Protein AF-A0A4R3K900-F1 (afdb_monomer)

Secondary structure (DSSP, 8-state):
----------STTSPPS----EEE---HHHHHHHHHTT--HHHHHHHHTTHHHHHHHHHHHHHHHHHHHHTSHHHHHHHHHH--HHHHHHHHHHHHHHTTSSEEEHHHHHHHHHHHHHHHHTT--HHHHHHHHHHHHHHHHHHHHHH--SHHHHHHHHHHHHHHHHHHHHHHHHHHHHHHHHHHHHHHHHHHHHHHHHHHHHHHHHHHHHHHHHHHHHHHHHHHHHHHHHHHHHHHHHHHHHHHHHHHHHHHHHHHHHHHHHHHHHHHHHHHHHHHHHHHHHHHHHHHHHHHHHHHHHHHHHHHHHHHTGGGGHHHHHHHHHHHHHHHHHHHHHHHHHHHHHHHHHHHHHHHHHHHHHHHHHHHHHHHHHHHHHHHHHHHHHHHHHHHHHHHHHHHHHHHHHHHHHHHHHHHHHHHHHHHHHHHHHHHHHHHHHHHTTPPPPPPP-GGG--S-HHHHHHHHHHHHHHHHHHHHHHTT-HHHHHHHHHHHHHHHHHHHHHHHHHHHHHHT-TTHHHHHHHHHHHHHHHHHHHHHHHHH---HHHHHHHHHHHHHHHHHIIIIIIHHHHHHHHHHH--

Sequence (576 aa):
MFGRSVKNTTISDRPWKNNSVRLDCKEESVVRKLQLLNISEETLKIMREQKQLFEENVDRIVKSFYDKIYAIQHLKNIIDKHSTIERLMLTQKRYLLSLTDGVIDQNYVENRRIIGKVHDRIRLQPEWFFGAYQVMYRSIFPLLVKKYENYPDLAEVLLAFTNLTTFDIQLVEETYIESYTSKMLQMDEIHKIEQELTATGHTMVANAEETSSSVQEMANVSIGIAEASSLATDHAKKVQEVAQQGAETVYLTQEKMNDIVNKMTELQNKAQEIHAGSEKIGEIISLIHGIAKQTNILALNASIESARAGEHGRGFAVVANEVKNLAGRTQKALEDITNLILLSQQSVQAMLEVVASTNETVLLGNQQMQKLQEELKEMVTGIDSNLQQISTINQQVEQFTAMSEELASASQEVAELAGNLNDLSESLAKKIQDTEHNRVEPIQWTANLEVGVPEIDRQHKELVDRLNRFIIAFNNGEEKEEVGNLLKFLENYIIEHFQDEEALQRKYNYPDYDQHKKIHDQFIKTVQNYREQFDKEGVNTGFVIKMQKTLMDWLLNHISKVDSLVGHYIRDVRGK

Mean predicted aligned error: 16.49 Å

Nearest PDB structures (foldseek):
  1or6-assembly1_B  TM=9.788E-01  e=1.400E-06  Bacillus subtilis
  1or6-assembly1_A  TM=9.243E-01  e=1.341E-06  Bacillus subtilis
  2w31-assembly1_B  TM=9.493E-01  e=5.463E-04  Geobacter sulfurreducens
  8c5v-assembly1_I  TM=4.964E-01  e=1.179E-05  Escherichia coli
  5xg2-assembly1_A  TM=5.293E-01  e=5.683E-01  Pyrococcus yayanosii CH1

pLDDT: mean 87.95, std 9.7, range [39.62, 96.88]

Structure (mmCIF, N/CA/C/O backbone):
data_AF-A0A4R3K900-F1
#
_entry.id   AF-A0A4R3K900-F1
#
loop_
_atom_site.group_PDB
_atom_site.id
_atom_site.type_symbol
_atom_site.label_atom_id
_atom_site.label_alt_id
_atom_site.label_comp_id
_atom_site.label_asym_id
_atom_site.label_entity_id
_atom_site.label_seq_id
_atom_site.pdbx_PDB_ins_code
_atom_site.Cartn_x
_atom_site.Cartn_y
_atom_site.Cartn_z
_atom_site.occupancy
_atom_site.B_iso_or_equiv
_atom_site.auth_seq_id
_atom_site.auth_comp_id
_atom_site.auth_asym_id
_atom_site.auth_atom_id
_atom_site.pdbx_PDB_model_num
ATOM 1 N N . MET A 1 1 ? 60.284 -1.957 -80.058 1.00 42.12 1 MET A N 1
ATOM 2 C CA . MET A 1 1 ? 60.250 -0.540 -79.622 1.00 42.12 1 MET A CA 1
ATOM 3 C C . MET A 1 1 ? 59.285 -0.484 -78.443 1.00 42.12 1 MET A C 1
ATOM 5 O O . MET A 1 1 ? 58.177 -0.946 -78.626 1.00 42.12 1 MET A O 1
ATOM 9 N N . PHE A 1 2 ? 59.606 -0.089 -77.215 1.00 39.62 2 PHE A N 1
ATOM 10 C CA . PHE A 1 2 ? 60.587 0.874 -76.731 1.00 39.62 2 PHE A CA 1
ATOM 11 C C . PHE A 1 2 ? 61.245 0.366 -75.443 1.00 39.62 2 PHE A C 1
ATOM 13 O O . PHE A 1 2 ? 60.571 0.146 -74.443 1.00 39.62 2 PHE A O 1
ATOM 20 N N . GLY A 1 3 ? 62.574 0.267 -75.453 1.00 45.31 3 GLY A N 1
ATOM 21 C CA . GLY A 1 3 ? 63.346 0.466 -74.237 1.00 45.31 3 GLY A CA 1
ATOM 22 C C . GLY A 1 3 ? 63.342 1.961 -73.921 1.00 45.31 3 GLY A C 1
ATOM 23 O O . GLY A 1 3 ? 63.902 2.756 -74.673 1.00 45.31 3 GLY A O 1
ATOM 24 N N . ARG A 1 4 ? 62.694 2.349 -72.826 1.00 45.69 4 ARG A N 1
ATOM 25 C CA . ARG A 1 4 ? 63.032 3.566 -72.087 1.00 45.69 4 ARG A CA 1
ATOM 26 C C . ARG A 1 4 ? 63.454 3.105 -70.701 1.00 45.69 4 ARG A C 1
ATOM 28 O O . ARG A 1 4 ? 62.686 2.444 -70.016 1.00 45.69 4 ARG A O 1
ATOM 35 N N . SER A 1 5 ? 64.682 3.440 -70.320 1.00 45.59 5 SER A N 1
ATOM 36 C CA . SER A 1 5 ? 65.130 3.411 -68.930 1.00 45.59 5 SER A CA 1
ATOM 37 C C . SER A 1 5 ? 64.150 4.253 -68.111 1.00 45.59 5 SER A C 1
ATOM 39 O O . SER A 1 5 ? 64.213 5.482 -68.164 1.00 45.59 5 SER A O 1
ATOM 41 N N . VAL A 1 6 ? 63.218 3.614 -67.404 1.00 48.00 6 VAL A N 1
ATOM 42 C CA . VAL A 1 6 ? 62.367 4.293 -66.425 1.00 48.00 6 VAL A CA 1
ATOM 43 C C . VAL A 1 6 ? 63.307 4.735 -65.311 1.00 48.00 6 VAL A C 1
ATOM 45 O O . VAL A 1 6 ? 63.904 3.908 -64.627 1.00 48.00 6 VAL A O 1
ATOM 48 N N . LYS A 1 7 ? 63.529 6.044 -65.176 1.00 50.19 7 LYS A N 1
ATOM 49 C CA . LYS A 1 7 ? 64.151 6.568 -63.962 1.00 50.19 7 LYS A CA 1
ATOM 50 C C . LYS A 1 7 ? 63.201 6.229 -62.813 1.00 50.19 7 LYS A C 1
ATOM 52 O O . LYS A 1 7 ? 62.048 6.644 -62.852 1.00 50.19 7 LYS A O 1
ATOM 57 N N . ASN A 1 8 ? 63.694 5.494 -61.819 1.00 54.22 8 ASN A N 1
ATOM 58 C CA . ASN A 1 8 ? 62.987 5.097 -60.592 1.00 54.22 8 ASN A CA 1
ATOM 59 C C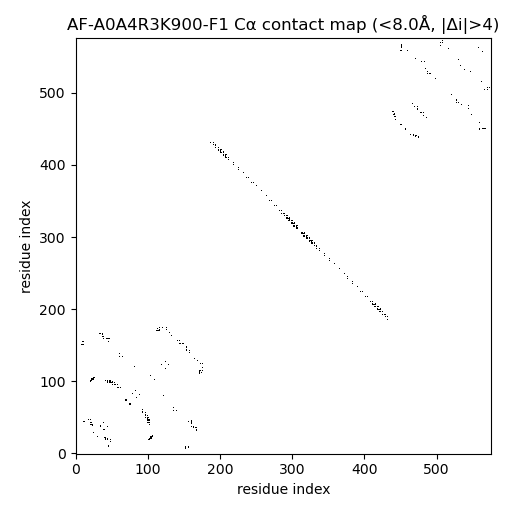 . ASN A 1 8 ? 62.680 6.282 -59.650 1.00 54.22 8 ASN A C 1
ATOM 61 O O . ASN A 1 8 ? 62.636 6.107 -58.445 1.00 54.22 8 ASN A O 1
ATOM 65 N N . THR A 1 9 ? 62.524 7.494 -60.182 1.00 60.56 9 THR A N 1
ATOM 66 C CA . THR A 1 9 ? 62.238 8.695 -59.394 1.00 60.56 9 THR A CA 1
ATOM 67 C C . THR A 1 9 ? 60.736 8.920 -59.335 1.00 60.56 9 THR A C 1
ATOM 69 O O . THR A 1 9 ? 60.115 9.161 -60.380 1.00 60.56 9 THR A O 1
ATOM 72 N N . THR A 1 10 ? 60.177 8.856 -58.135 1.00 69.00 10 THR A N 1
ATOM 73 C CA . THR A 1 10 ? 58.757 9.083 -57.829 1.00 69.00 10 THR A CA 1
ATOM 74 C C . THR A 1 10 ? 58.433 10.582 -57.704 1.00 69.00 10 THR A C 1
ATOM 76 O O . THR A 1 10 ? 59.287 11.429 -57.995 1.00 69.00 10 THR A O 1
ATOM 79 N N . ILE A 1 11 ? 57.193 10.956 -57.348 1.00 74.62 11 ILE A N 1
ATOM 80 C CA . ILE A 1 11 ? 56.848 12.365 -57.068 1.00 74.62 11 ILE A CA 1
ATOM 81 C C . ILE A 1 11 ? 57.506 12.802 -55.760 1.00 74.62 11 ILE A C 1
ATOM 83 O O . ILE A 1 11 ? 58.015 13.919 -55.694 1.00 74.62 11 ILE A O 1
ATOM 87 N N . SER A 1 12 ? 57.540 11.909 -54.771 1.00 74.88 12 SER A N 1
ATOM 88 C CA . SER A 1 12 ? 58.209 12.104 -53.479 1.00 74.88 12 SER A CA 1
ATOM 89 C C . SER A 1 12 ? 59.704 12.445 -53.603 1.00 74.88 12 SER A C 1
ATOM 91 O O . SER A 1 12 ? 60.215 13.282 -52.862 1.00 74.88 12 SER A O 1
ATOM 93 N N . ASP A 1 13 ? 60.394 11.907 -54.615 1.00 73.31 13 ASP A N 1
ATOM 94 C CA . ASP A 1 13 ? 61.817 12.184 -54.875 1.00 73.31 13 ASP A CA 1
ATOM 95 C C . ASP A 1 13 ? 62.098 13.572 -55.498 1.00 73.31 13 ASP A C 1
ATOM 97 O O . ASP A 1 13 ? 63.257 13.942 -55.724 1.00 73.31 13 ASP A O 1
ATOM 101 N N . ARG A 1 14 ? 61.060 14.347 -55.851 1.00 76.12 14 ARG A N 1
ATOM 102 C CA . ARG A 1 14 ? 61.194 15.639 -56.551 1.00 76.12 14 ARG A CA 1
ATOM 103 C C . ARG A 1 14 ? 61.111 16.815 -55.577 1.00 76.12 14 ARG A C 1
ATOM 105 O O . ARG A 1 14 ? 60.406 16.750 -54.576 1.00 76.12 14 ARG A O 1
ATOM 112 N N . PRO A 1 15 ? 61.770 17.952 -55.877 1.00 72.69 15 PRO A N 1
ATOM 113 C CA . PRO A 1 15 ? 61.583 19.163 -55.090 1.00 72.69 15 PRO A CA 1
ATOM 114 C C . PRO A 1 15 ? 60.128 19.642 -55.189 1.00 72.69 15 PRO A C 1
ATOM 116 O O . PRO A 1 15 ? 59.648 19.992 -56.271 1.00 72.69 15 PRO A O 1
ATOM 119 N N . TRP A 1 16 ? 59.448 19.666 -54.044 1.00 76.06 16 TRP A N 1
ATOM 120 C CA . TRP A 1 16 ? 58.054 20.081 -53.917 1.00 76.06 16 TRP A CA 1
ATOM 121 C C . TRP A 1 16 ? 57.838 21.513 -54.400 1.00 76.06 16 TRP A C 1
ATOM 123 O O . TRP A 1 16 ? 58.536 22.442 -53.984 1.00 76.06 16 TRP A O 1
ATOM 133 N N . LYS A 1 17 ? 56.810 21.715 -55.230 1.00 67.44 17 LYS A N 1
ATOM 134 C CA . LYS A 1 17 ? 56.416 23.065 -55.672 1.00 67.44 17 LYS A CA 1
ATOM 135 C C . LYS A 1 17 ? 55.680 23.847 -54.582 1.00 67.44 17 LYS A C 1
ATOM 137 O O . LYS A 1 17 ? 55.640 25.074 -54.636 1.00 67.44 17 LYS A O 1
ATOM 142 N N . ASN A 1 18 ? 55.087 23.153 -53.609 1.00 62.72 18 ASN A N 1
ATOM 143 C CA . ASN A 1 18 ? 54.347 23.747 -52.501 1.00 62.72 18 ASN A CA 1
ATOM 144 C C . ASN A 1 18 ? 54.634 22.993 -51.194 1.00 62.72 18 ASN A C 1
ATOM 146 O O . ASN A 1 18 ? 54.277 21.828 -51.064 1.00 62.72 18 ASN A O 1
ATOM 150 N N . ASN A 1 19 ? 55.246 23.676 -50.223 1.00 71.75 19 ASN A N 1
ATOM 151 C CA . ASN A 1 19 ? 55.586 23.108 -48.912 1.00 71.75 19 ASN A CA 1
ATOM 152 C C . ASN A 1 19 ? 54.562 23.430 -47.812 1.00 71.75 19 ASN A C 1
ATOM 154 O O . ASN A 1 19 ? 54.760 23.039 -46.666 1.00 71.75 19 ASN A O 1
ATOM 158 N N . SER A 1 20 ? 53.487 24.158 -48.126 1.00 78.81 20 SER A N 1
ATOM 159 C CA . SER A 1 20 ? 52.477 24.542 -47.138 1.00 78.81 20 SER A CA 1
ATOM 160 C C . SER A 1 20 ? 51.481 23.401 -46.919 1.00 78.81 20 SER A C 1
ATOM 162 O O . SER A 1 20 ? 50.445 23.333 -47.581 1.00 78.81 20 SER A O 1
ATOM 164 N N . VAL A 1 21 ? 51.822 22.502 -45.993 1.00 89.38 21 VAL A N 1
ATOM 165 C CA . VAL A 1 21 ? 50.944 21.451 -45.459 1.00 89.38 21 VAL A CA 1
ATOM 166 C C . VAL A 1 21 ? 50.980 21.458 -43.931 1.00 89.38 21 VAL A C 1
ATOM 168 O O . VAL A 1 21 ? 51.931 21.970 -43.341 1.00 89.38 21 VAL A O 1
ATOM 171 N N . ARG A 1 22 ? 49.946 20.916 -43.286 1.00 91.31 22 ARG A N 1
ATOM 172 C CA . ARG A 1 22 ? 49.867 20.799 -41.824 1.00 91.31 22 ARG A CA 1
ATOM 173 C C . ARG A 1 22 ? 49.137 19.523 -41.418 1.00 91.31 22 ARG A C 1
ATOM 175 O O . ARG A 1 22 ? 47.982 19.336 -41.791 1.00 91.31 22 ARG A O 1
ATOM 182 N N . LEU A 1 23 ? 49.787 18.699 -40.603 1.00 92.00 23 LEU A N 1
ATOM 183 C CA . LEU A 1 23 ? 49.188 17.537 -39.950 1.00 92.00 23 LEU A CA 1
ATOM 184 C C . LEU A 1 23 ? 49.214 17.766 -38.430 1.00 92.00 23 LEU A C 1
ATOM 186 O O . LEU A 1 23 ? 50.266 17.649 -37.811 1.00 92.00 23 LEU A O 1
ATOM 190 N N . ASP A 1 24 ? 48.080 18.152 -37.843 1.00 91.31 24 ASP A N 1
ATOM 191 C CA . ASP A 1 24 ? 47.967 18.552 -36.429 1.00 91.31 24 ASP A CA 1
ATOM 192 C C . ASP A 1 24 ? 46.706 17.960 -35.774 1.00 91.31 24 ASP A C 1
ATOM 194 O O . ASP A 1 24 ? 45.688 18.629 -35.581 1.00 91.31 24 ASP A O 1
ATOM 198 N N . CYS A 1 25 ? 46.774 16.669 -35.444 1.00 89.12 25 CYS A N 1
ATOM 199 C CA . CYS A 1 25 ? 45.741 15.951 -34.699 1.00 89.12 25 CYS A CA 1
ATOM 200 C C . CYS A 1 25 ? 46.348 15.328 -33.440 1.00 89.12 25 CYS A C 1
ATOM 202 O O . CYS A 1 25 ? 47.352 14.624 -33.517 1.00 89.12 25 CYS A O 1
ATOM 204 N N . LYS A 1 26 ? 45.720 15.570 -32.283 1.00 88.44 26 LYS A N 1
ATOM 205 C CA . LYS A 1 26 ? 46.194 15.080 -30.973 1.00 88.44 26 LYS A CA 1
ATOM 206 C C . LYS A 1 26 ? 45.369 13.926 -30.410 1.00 88.44 26 LYS A C 1
ATOM 208 O O . LYS A 1 26 ? 45.800 13.282 -29.460 1.00 88.44 26 LYS A O 1
ATOM 213 N N . GLU A 1 27 ? 44.187 13.682 -30.967 1.00 92.00 27 GLU A N 1
ATOM 214 C CA . GLU A 1 27 ? 43.313 12.601 -30.526 1.00 92.00 27 GLU A CA 1
ATOM 215 C C . GLU A 1 27 ? 43.929 11.238 -30.869 1.00 92.00 27 GLU A C 1
ATOM 217 O O . GLU A 1 27 ? 44.225 10.949 -32.028 1.00 92.00 27 GLU A O 1
ATOM 222 N N . GLU A 1 28 ? 44.120 10.389 -29.860 1.00 92.19 28 GLU A N 1
ATOM 223 C CA . GLU A 1 28 ? 44.877 9.142 -29.997 1.00 92.19 28 GLU A CA 1
ATOM 224 C C . GLU A 1 28 ? 44.253 8.169 -31.013 1.00 92.19 28 GLU A C 1
ATOM 226 O O . GLU A 1 28 ? 44.964 7.566 -31.817 1.00 92.19 28 GLU A O 1
ATOM 231 N N . SER A 1 29 ? 42.922 8.052 -31.023 1.00 90.12 29 SER A N 1
ATOM 232 C CA . SER A 1 29 ? 42.171 7.228 -31.982 1.00 90.12 29 SER A CA 1
ATOM 233 C C . SER A 1 29 ? 42.439 7.669 -33.429 1.00 90.12 29 SER A C 1
ATOM 235 O O . SER A 1 29 ? 42.675 6.841 -34.310 1.00 90.12 29 SER A O 1
ATOM 237 N N . VAL A 1 30 ? 42.473 8.983 -33.663 1.00 93.38 30 VAL A N 1
ATOM 238 C CA . VAL A 1 30 ? 42.726 9.608 -34.961 1.00 93.38 30 VAL A CA 1
ATOM 239 C C . VAL A 1 30 ? 44.177 9.398 -35.379 1.00 93.38 30 VAL A C 1
ATOM 241 O O . VAL A 1 30 ? 44.433 9.009 -36.517 1.00 93.38 30 VAL A O 1
ATOM 244 N N . VAL A 1 31 ? 45.127 9.582 -34.457 1.00 93.38 31 VAL A N 1
ATOM 245 C CA . VAL A 1 31 ? 46.556 9.341 -34.708 1.00 93.38 31 VAL A CA 1
ATOM 246 C C . VAL A 1 31 ? 46.799 7.890 -35.130 1.00 93.38 31 VAL A C 1
ATOM 248 O O . VAL A 1 31 ? 47.502 7.655 -36.113 1.00 93.38 31 VAL A O 1
ATOM 251 N N . ARG A 1 32 ? 46.167 6.912 -34.466 1.00 93.44 32 ARG A N 1
ATOM 252 C CA . ARG A 1 32 ? 46.270 5.493 -34.852 1.00 93.44 32 ARG A CA 1
ATOM 253 C C . ARG A 1 32 ? 45.709 5.224 -36.254 1.00 93.44 32 ARG A C 1
ATOM 255 O O . ARG A 1 32 ? 46.318 4.470 -37.010 1.00 93.44 32 ARG A O 1
ATOM 262 N N . LYS A 1 33 ? 44.589 5.855 -36.634 1.00 93.44 33 LYS A N 1
ATOM 263 C CA . LYS A 1 33 ? 44.017 5.754 -37.994 1.00 93.44 33 LYS A CA 1
ATOM 264 C C . LYS A 1 33 ? 44.965 6.332 -39.053 1.00 93.44 33 LYS A C 1
ATOM 266 O O . LYS A 1 33 ? 45.198 5.695 -40.078 1.00 93.44 33 LYS A O 1
ATOM 271 N N . LEU A 1 34 ? 45.556 7.502 -38.788 1.00 94.81 34 LEU A N 1
ATOM 272 C CA . LEU A 1 34 ? 46.540 8.137 -39.674 1.00 94.81 34 LEU A CA 1
ATOM 273 C C . LEU A 1 34 ? 47.786 7.257 -39.863 1.00 94.81 34 LEU A C 1
ATOM 275 O O . LEU A 1 34 ? 48.247 7.088 -40.991 1.00 94.81 34 LEU A O 1
ATOM 279 N N . GLN A 1 35 ? 48.287 6.650 -38.782 1.00 93.38 35 GLN A N 1
ATOM 280 C CA . GLN A 1 35 ? 49.408 5.703 -38.822 1.00 93.38 35 GLN A CA 1
ATOM 281 C C . GLN A 1 35 ? 49.072 4.450 -39.639 1.00 93.38 35 GLN A C 1
ATOM 283 O O . GLN A 1 35 ? 49.857 4.060 -40.501 1.00 93.38 35 GLN A O 1
ATOM 288 N N . LEU A 1 36 ? 47.898 3.847 -39.412 1.00 92.44 36 LEU A N 1
ATOM 289 C CA . LEU A 1 36 ? 47.446 2.655 -40.138 1.00 92.44 36 LEU A CA 1
ATOM 290 C C . LEU A 1 36 ? 47.359 2.900 -41.650 1.00 92.44 36 LEU A C 1
ATOM 292 O O . LEU A 1 36 ? 47.751 2.047 -42.442 1.00 92.44 36 LEU A O 1
ATOM 296 N N . LEU A 1 37 ? 46.852 4.067 -42.048 1.00 94.19 37 LEU A N 1
ATOM 297 C CA . LEU A 1 37 ? 46.675 4.449 -43.450 1.00 94.19 37 LEU A CA 1
ATOM 298 C C . LEU A 1 37 ? 47.927 5.091 -44.064 1.00 94.19 37 LEU A C 1
ATOM 300 O O . LEU A 1 37 ? 47.879 5.549 -45.204 1.00 94.19 37 LEU A O 1
ATOM 304 N N . ASN A 1 38 ? 49.040 5.142 -43.325 1.00 93.75 38 ASN A N 1
ATOM 305 C CA . ASN A 1 38 ? 50.286 5.784 -43.737 1.00 93.75 38 ASN A CA 1
ATOM 306 C C . ASN A 1 38 ? 50.072 7.215 -44.278 1.00 93.75 38 ASN A C 1
ATOM 308 O O . ASN A 1 38 ? 50.615 7.593 -45.319 1.00 93.75 38 ASN A O 1
ATOM 312 N N . ILE A 1 39 ? 49.222 7.992 -43.599 1.00 95.44 39 ILE A N 1
ATOM 313 C CA . ILE A 1 39 ? 48.960 9.395 -43.927 1.00 95.44 39 ILE A CA 1
ATOM 314 C C . ILE A 1 39 ? 49.964 10.253 -43.165 1.00 95.44 39 ILE A C 1
ATOM 316 O O . ILE A 1 39 ? 49.913 10.359 -41.940 1.00 95.44 39 ILE A O 1
ATOM 320 N N . SER A 1 40 ? 50.867 10.885 -43.904 1.00 93.69 40 SER A N 1
ATOM 321 C CA . SER A 1 40 ? 51.902 11.774 -43.378 1.00 93.69 40 SER A CA 1
ATOM 322 C C . SER A 1 40 ? 51.837 13.148 -44.051 1.00 93.69 40 SER A C 1
ATOM 324 O O . SER A 1 40 ? 51.043 13.376 -44.967 1.00 93.69 40 SER A O 1
ATOM 326 N N . GLU A 1 41 ? 52.698 14.084 -43.638 1.00 91.81 41 GLU A N 1
ATOM 327 C CA . GLU A 1 41 ? 52.852 15.361 -44.352 1.00 91.81 41 GLU A CA 1
ATOM 328 C C . GLU A 1 41 ? 53.190 15.165 -45.837 1.00 91.81 41 GLU A C 1
ATOM 330 O O . GLU A 1 41 ? 52.807 15.982 -46.671 1.00 91.81 41 GLU A O 1
ATOM 335 N N . GLU A 1 42 ? 53.871 14.074 -46.187 1.00 90.69 42 GLU A N 1
ATOM 336 C CA . GLU A 1 42 ? 54.182 13.722 -47.570 1.00 90.69 42 GLU A CA 1
ATOM 337 C C . GLU A 1 42 ? 52.918 13.386 -48.365 1.00 90.69 42 GLU A C 1
ATOM 339 O O . GLU A 1 42 ? 52.705 13.929 -49.448 1.00 90.69 42 GLU A O 1
ATOM 344 N N . THR A 1 43 ? 52.005 12.603 -47.782 1.00 92.88 43 THR A N 1
ATOM 345 C CA . THR A 1 43 ? 50.674 12.345 -48.352 1.00 92.88 43 THR A CA 1
ATOM 346 C C . THR A 1 43 ? 49.922 13.652 -48.611 1.00 92.88 43 THR A C 1
ATOM 348 O O . THR A 1 43 ? 49.323 13.832 -49.674 1.00 92.88 43 THR A O 1
ATOM 351 N N . LEU A 1 44 ? 49.987 14.600 -47.668 1.00 94.25 44 LEU A N 1
ATOM 352 C CA . LEU A 1 44 ? 49.343 15.908 -47.810 1.00 94.25 44 LEU A CA 1
ATOM 353 C C . LEU A 1 44 ? 49.972 16.747 -48.924 1.00 94.25 44 LEU A C 1
ATOM 355 O O . LEU A 1 44 ? 49.240 17.427 -49.643 1.00 94.25 44 LEU A O 1
ATOM 359 N N . LYS A 1 45 ? 51.297 16.683 -49.108 1.00 93.06 45 LYS A N 1
ATOM 360 C CA . LYS A 1 45 ? 51.995 17.375 -50.205 1.00 93.06 45 LYS A CA 1
ATOM 361 C C . LYS A 1 45 ? 51.576 16.808 -51.558 1.00 93.06 45 LYS A C 1
ATOM 363 O O . LYS A 1 45 ? 51.184 17.579 -52.434 1.00 93.06 45 LYS A O 1
ATOM 368 N N . ILE A 1 46 ? 51.543 15.478 -51.692 1.00 92.38 46 ILE A N 1
ATOM 369 C CA . ILE A 1 46 ? 51.075 14.782 -52.903 1.00 92.38 46 ILE A CA 1
ATOM 370 C C . ILE A 1 46 ? 49.657 15.236 -53.270 1.00 92.38 46 ILE A C 1
ATOM 372 O O . ILE A 1 46 ? 49.396 15.595 -54.423 1.00 92.38 46 ILE A O 1
ATOM 376 N N . MET A 1 47 ? 48.750 15.276 -52.289 1.00 94.12 47 MET A N 1
ATOM 377 C CA . MET A 1 47 ? 47.369 15.718 -52.501 1.00 94.12 47 MET A CA 1
ATOM 378 C C . MET A 1 47 ? 47.261 17.216 -52.800 1.00 94.12 47 MET A C 1
ATOM 380 O O . MET A 1 47 ? 46.468 17.619 -53.654 1.00 94.12 47 MET A O 1
ATOM 384 N N . ARG A 1 48 ? 48.089 18.053 -52.165 1.00 93.31 48 ARG A N 1
ATOM 385 C CA . ARG A 1 48 ? 48.127 19.502 -52.400 1.00 93.31 48 ARG A CA 1
ATOM 386 C C . ARG A 1 48 ? 48.547 19.849 -53.827 1.00 93.31 48 ARG A C 1
ATOM 388 O O . ARG A 1 48 ? 47.986 20.776 -54.411 1.00 93.31 48 ARG A O 1
ATOM 395 N N . GLU A 1 49 ? 49.459 19.089 -54.432 1.00 91.88 49 GLU A N 1
ATOM 396 C CA . GLU A 1 49 ? 49.833 19.254 -55.848 1.00 91.88 49 GLU A CA 1
ATOM 397 C C . GLU A 1 49 ? 48.695 18.918 -56.834 1.00 91.88 49 GLU A C 1
ATOM 399 O O . GLU A 1 49 ? 48.756 19.276 -58.018 1.00 91.88 49 GLU A O 1
ATOM 404 N N . GLN A 1 50 ? 47.625 18.267 -56.362 1.00 93.00 50 GLN A N 1
ATOM 405 C CA . GLN A 1 50 ? 46.429 17.989 -57.162 1.00 93.00 50 GLN A CA 1
ATOM 406 C C . GLN A 1 50 ? 45.372 19.089 -57.072 1.00 93.00 50 GLN A C 1
ATOM 408 O O . GLN A 1 50 ? 44.400 19.037 -57.824 1.00 93.00 50 GLN A O 1
ATOM 413 N N . LYS A 1 51 ? 45.561 20.102 -56.218 1.00 93.25 51 LYS A N 1
ATOM 414 C CA . LYS A 1 51 ? 44.549 21.131 -55.952 1.00 93.25 51 LYS A CA 1
ATOM 415 C C . LYS A 1 51 ? 44.035 21.817 -57.217 1.00 93.25 51 LYS A C 1
ATOM 417 O O . LYS A 1 51 ? 42.831 21.833 -57.438 1.00 93.25 51 LYS A O 1
ATOM 422 N N . GLN A 1 52 ? 44.931 22.280 -58.091 1.00 94.00 52 GLN A N 1
ATOM 423 C CA . GLN A 1 52 ? 44.535 22.927 -59.347 1.00 94.00 52 GLN A CA 1
ATOM 424 C C . GLN A 1 52 ? 43.706 21.989 -60.245 1.00 94.00 52 GLN A C 1
ATOM 426 O O . GLN A 1 52 ? 42.683 22.395 -60.787 1.00 94.00 52 GLN A O 1
ATOM 431 N N . LEU A 1 53 ? 44.103 20.714 -60.360 1.00 94.75 53 LEU A N 1
ATOM 432 C CA . LEU A 1 53 ? 43.357 19.723 -61.146 1.00 94.75 53 LEU A CA 1
ATOM 433 C C . LEU A 1 53 ? 41.939 19.535 -60.588 1.00 94.75 53 LEU A C 1
ATOM 435 O O . LEU A 1 53 ? 40.984 19.413 -61.357 1.00 94.75 53 LEU A O 1
ATOM 439 N N . PHE A 1 54 ? 41.807 19.500 -59.260 1.00 95.38 54 PHE A N 1
ATOM 440 C CA . PHE A 1 54 ? 40.520 19.380 -58.585 1.00 95.38 54 PHE A CA 1
ATOM 441 C C . PHE A 1 54 ? 39.677 20.643 -58.783 1.00 95.38 54 PHE A C 1
ATOM 443 O O . PHE A 1 54 ? 38.526 20.512 -59.180 1.00 95.38 54 PHE A O 1
ATOM 450 N N . GLU A 1 55 ? 40.232 21.843 -58.603 1.00 95.75 55 GLU A N 1
ATOM 451 C CA . GLU A 1 55 ? 39.537 23.124 -58.816 1.00 95.75 55 GLU A CA 1
ATOM 452 C C . GLU A 1 55 ? 39.000 23.265 -60.248 1.00 95.75 55 GLU A C 1
ATOM 454 O O . GLU A 1 55 ? 37.835 23.612 -60.433 1.00 95.75 55 GLU A O 1
ATOM 459 N N . GLU A 1 56 ? 39.795 22.899 -61.258 1.00 96.38 56 GLU A N 1
ATOM 460 C CA . GLU A 1 56 ? 39.390 22.943 -62.671 1.00 96.38 56 GLU A CA 1
ATOM 461 C C . GLU A 1 56 ? 38.275 21.936 -63.017 1.00 96.38 56 GLU A C 1
ATOM 463 O O . GLU A 1 56 ? 37.558 22.111 -64.003 1.00 96.38 56 GLU A O 1
ATOM 468 N N . ASN A 1 57 ? 38.113 20.865 -62.228 1.00 96.81 57 ASN A N 1
ATOM 469 C CA . ASN A 1 57 ? 37.196 19.761 -62.534 1.00 96.81 57 ASN A CA 1
ATOM 470 C C . ASN A 1 57 ? 36.064 19.561 -61.513 1.00 96.81 57 ASN A C 1
ATOM 472 O O . ASN A 1 57 ? 35.173 18.744 -61.770 1.00 96.81 57 ASN A O 1
ATOM 476 N N . VAL A 1 58 ? 36.062 20.282 -60.385 1.00 96.06 58 VAL A N 1
ATOM 477 C CA . VAL A 1 58 ? 35.161 20.060 -59.237 1.00 96.06 58 VAL A CA 1
ATOM 478 C C . VAL A 1 58 ? 33.689 20.121 -59.648 1.00 96.06 58 VAL A C 1
ATOM 480 O O . VAL A 1 58 ? 32.900 19.264 -59.253 1.00 96.06 58 VAL A O 1
ATOM 483 N N . ASP A 1 59 ? 33.323 21.063 -60.518 1.00 95.69 59 ASP A N 1
ATOM 484 C CA . ASP A 1 59 ? 31.949 21.243 -60.990 1.00 95.69 59 ASP A CA 1
ATOM 485 C C . ASP A 1 59 ? 31.448 20.029 -61.772 1.00 95.69 59 ASP A C 1
ATOM 487 O O . ASP A 1 59 ? 30.331 19.554 -61.553 1.00 95.69 59 ASP A O 1
ATOM 491 N N . ARG A 1 60 ? 32.301 19.481 -62.643 1.00 94.88 60 ARG A N 1
ATOM 492 C CA . ARG A 1 60 ? 31.987 18.293 -63.439 1.00 94.88 60 ARG A CA 1
ATOM 493 C C . ARG A 1 60 ? 31.925 17.038 -62.571 1.00 94.88 60 ARG A C 1
ATOM 495 O O . ARG A 1 60 ? 31.027 16.221 -62.763 1.00 94.88 60 ARG A O 1
ATOM 502 N N . ILE A 1 61 ? 32.857 16.890 -61.627 1.00 94.69 61 ILE A N 1
ATOM 503 C CA . ILE A 1 61 ? 32.911 15.740 -60.713 1.00 94.69 61 ILE A CA 1
ATOM 504 C C . ILE A 1 61 ? 31.658 15.709 -59.837 1.00 94.69 61 ILE A C 1
ATOM 506 O O . ILE A 1 61 ? 30.981 14.686 -59.767 1.00 94.69 61 ILE A O 1
ATOM 510 N N . VAL A 1 62 ? 31.314 16.836 -59.213 1.00 96.62 62 VAL A N 1
ATOM 511 C CA . VAL A 1 62 ? 30.156 16.928 -58.318 1.00 96.62 62 VAL A CA 1
ATOM 512 C C . VAL A 1 62 ? 28.843 16.754 -59.078 1.00 96.62 62 VAL A C 1
ATOM 514 O O . VAL A 1 62 ? 27.941 16.091 -58.573 1.00 96.62 62 VAL A O 1
ATOM 517 N N . LYS A 1 63 ? 28.735 17.272 -60.308 1.00 95.12 63 LYS A N 1
ATOM 518 C CA . LYS A 1 63 ? 27.564 17.007 -61.152 1.00 95.12 63 LYS A CA 1
ATOM 519 C C . LYS A 1 63 ? 27.416 15.511 -61.451 1.00 95.12 63 LYS A C 1
ATOM 521 O O . LYS A 1 63 ? 26.367 14.949 -61.176 1.00 95.12 63 LYS A O 1
ATOM 526 N N . SER A 1 64 ? 28.482 14.854 -61.914 1.00 93.62 64 SER A N 1
ATOM 527 C CA . SER A 1 64 ? 28.497 13.402 -62.174 1.00 93.62 64 SER A CA 1
ATOM 528 C C . SER A 1 64 ? 28.132 12.579 -60.928 1.00 93.62 64 SER A C 1
ATOM 530 O O . SER A 1 64 ? 27.400 11.593 -61.018 1.00 93.62 64 SER A O 1
ATOM 532 N N . PHE A 1 65 ? 28.605 13.011 -59.756 1.00 95.31 65 PHE A N 1
ATOM 533 C CA . PHE A 1 65 ? 28.288 12.398 -58.469 1.00 95.31 65 PHE A CA 1
ATOM 534 C C . PHE A 1 65 ? 26.786 12.441 -58.167 1.00 95.31 65 PHE A C 1
ATOM 536 O O . PHE A 1 65 ? 26.178 11.392 -57.940 1.00 95.31 65 PHE A O 1
ATOM 543 N N . TYR A 1 66 ? 26.165 13.622 -58.233 1.00 96.19 66 TYR A N 1
ATOM 544 C CA . TYR A 1 66 ? 24.731 13.746 -57.971 1.00 96.19 66 TYR A CA 1
ATOM 545 C C . TYR A 1 66 ? 23.863 13.169 -59.091 1.00 96.19 66 TYR A C 1
ATOM 547 O O . TYR A 1 66 ? 22.842 12.577 -58.769 1.00 96.19 66 TYR A O 1
ATOM 555 N N . ASP A 1 67 ? 24.277 13.217 -60.361 1.00 94.50 67 ASP A N 1
ATOM 556 C CA . ASP A 1 67 ? 23.557 12.559 -61.463 1.00 94.50 67 ASP A CA 1
ATOM 557 C C . ASP A 1 67 ? 23.400 11.046 -61.196 1.00 94.50 67 ASP A C 1
ATOM 559 O O . ASP A 1 67 ? 22.357 10.456 -61.481 1.00 94.50 67 ASP A O 1
ATOM 563 N N . LYS A 1 68 ? 24.420 10.402 -60.607 1.00 93.44 68 LYS A N 1
ATOM 564 C CA . LYS A 1 68 ? 24.367 8.980 -60.228 1.00 93.44 68 LYS A CA 1
ATOM 565 C C . LYS A 1 68 ? 23.542 8.717 -58.977 1.00 93.44 68 LYS A C 1
ATOM 567 O O . LYS A 1 68 ? 22.776 7.759 -58.968 1.00 93.44 68 LYS A O 1
ATOM 572 N N . ILE A 1 69 ? 23.678 9.549 -57.949 1.00 93.75 69 ILE A N 1
ATOM 573 C CA . ILE A 1 69 ? 22.907 9.400 -56.707 1.00 93.75 69 ILE A CA 1
ATOM 574 C C . ILE A 1 69 ? 21.417 9.651 -56.960 1.00 93.75 69 ILE A C 1
ATOM 576 O O . ILE A 1 69 ? 20.576 8.888 -56.494 1.00 93.75 69 ILE A O 1
ATOM 580 N N . TYR A 1 70 ? 21.081 10.672 -57.747 1.00 93.38 70 TYR A N 1
ATOM 581 C CA . TYR A 1 70 ? 19.701 11.065 -58.035 1.00 93.38 70 TYR A CA 1
ATOM 582 C C . TYR A 1 70 ? 18.971 10.077 -58.956 1.00 93.38 70 TYR A C 1
ATOM 584 O O . TYR A 1 70 ? 17.743 10.038 -58.971 1.00 93.38 70 TYR A O 1
ATOM 592 N N . ALA A 1 71 ? 19.712 9.235 -59.685 1.00 93.81 71 ALA A N 1
ATOM 593 C CA . ALA A 1 71 ? 19.144 8.127 -60.449 1.00 93.81 71 ALA A CA 1
ATOM 594 C C . ALA A 1 71 ? 18.585 7.002 -59.555 1.00 93.81 71 ALA A C 1
ATOM 596 O O . ALA A 1 71 ? 17.802 6.178 -60.025 1.00 93.81 71 ALA A O 1
ATOM 597 N N . ILE A 1 72 ? 18.971 6.952 -58.275 1.00 91.69 72 ILE A N 1
ATOM 598 C CA . ILE A 1 72 ? 18.485 5.961 -57.314 1.00 91.69 72 ILE A CA 1
ATOM 599 C C . ILE A 1 72 ? 17.309 6.572 -56.553 1.00 91.69 72 ILE A C 1
ATOM 601 O O . ILE A 1 72 ? 17.487 7.472 -55.734 1.00 91.69 72 ILE A O 1
ATOM 605 N N . GLN A 1 73 ? 16.098 6.058 -56.798 1.00 90.81 73 GLN A N 1
ATOM 606 C CA . GLN A 1 73 ? 14.855 6.635 -56.270 1.00 90.81 73 GLN A CA 1
ATOM 607 C C . GLN A 1 73 ? 14.865 6.807 -54.742 1.00 90.81 73 GLN A C 1
ATOM 609 O O . GLN A 1 73 ? 14.410 7.828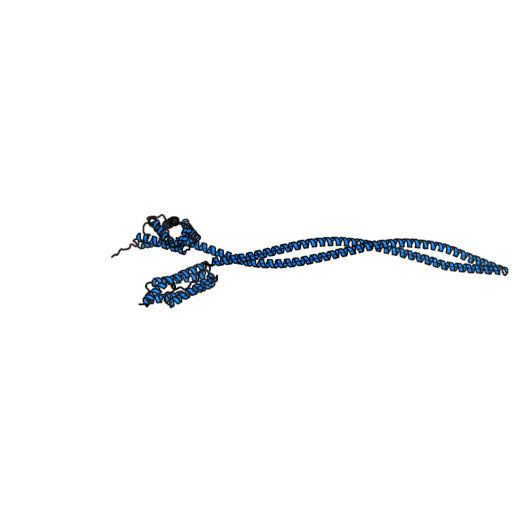 -54.231 1.00 90.81 73 GLN A O 1
ATOM 614 N N . HIS A 1 74 ? 15.414 5.831 -54.015 1.00 87.44 74 HIS A N 1
ATOM 615 C CA . HIS A 1 74 ? 15.552 5.898 -52.561 1.00 87.44 74 HIS A CA 1
ATOM 616 C C . HIS A 1 74 ? 16.393 7.110 -52.114 1.00 87.44 74 HIS A C 1
ATOM 618 O O . HIS A 1 74 ? 15.942 7.907 -51.293 1.00 87.44 74 HIS A O 1
ATOM 624 N N . LEU A 1 75 ? 17.573 7.307 -52.713 1.00 90.62 75 LEU A N 1
ATOM 625 C CA . LEU A 1 75 ? 18.478 8.411 -52.378 1.00 90.62 75 LEU A CA 1
ATOM 626 C C . LEU A 1 75 ? 17.931 9.767 -52.831 1.00 90.62 75 LEU A C 1
ATOM 628 O O . LEU A 1 75 ? 18.052 10.751 -52.102 1.00 90.62 75 LEU A O 1
ATOM 632 N N . LYS A 1 76 ? 17.267 9.814 -53.993 1.00 92.12 76 LYS A N 1
ATOM 633 C CA . LYS A 1 76 ? 16.519 10.990 -54.458 1.00 92.12 76 LYS A CA 1
ATOM 634 C C . LYS A 1 76 ? 15.497 11.444 -53.417 1.00 92.12 76 LYS A C 1
ATOM 636 O O . LYS A 1 76 ? 15.471 12.620 -53.071 1.00 92.12 76 LYS A O 1
ATOM 641 N N . ASN A 1 77 ? 14.699 10.521 -52.879 1.00 89.75 77 ASN A N 1
ATOM 642 C CA . ASN A 1 77 ? 13.685 10.849 -51.875 1.00 89.75 77 ASN A CA 1
ATOM 643 C C . ASN A 1 77 ? 14.307 11.414 -50.586 1.00 89.75 77 ASN A C 1
ATOM 645 O O . ASN A 1 77 ? 13.765 12.356 -50.011 1.00 89.75 77 ASN A O 1
ATOM 649 N N . ILE A 1 78 ? 15.448 10.872 -50.140 1.00 88.12 78 ILE A N 1
ATOM 650 C CA . ILE A 1 78 ? 16.184 11.404 -48.981 1.00 88.12 78 ILE A CA 1
ATOM 651 C C . ILE A 1 78 ? 16.652 12.837 -49.263 1.00 88.12 78 ILE A C 1
ATOM 653 O O . ILE A 1 78 ? 16.462 13.724 -48.429 1.00 88.12 78 ILE A O 1
ATOM 657 N N . ILE A 1 79 ? 17.231 13.075 -50.443 1.00 92.62 79 ILE A N 1
ATOM 658 C CA . ILE A 1 79 ? 17.697 14.403 -50.850 1.00 92.62 79 ILE A CA 1
ATOM 659 C C . ILE A 1 79 ? 16.532 15.389 -50.887 1.00 92.62 79 ILE A C 1
ATOM 661 O O . ILE A 1 79 ? 16.604 16.391 -50.184 1.00 92.62 79 ILE A O 1
ATOM 665 N N . ASP A 1 80 ? 15.461 15.089 -51.626 1.00 92.75 80 ASP A N 1
ATOM 666 C CA . ASP A 1 80 ? 14.312 15.988 -51.812 1.00 92.75 80 ASP A CA 1
ATOM 667 C C . ASP A 1 80 ? 13.606 16.311 -50.480 1.00 92.75 80 ASP A C 1
ATOM 669 O O . ASP A 1 80 ? 13.058 17.399 -50.305 1.00 92.75 80 ASP A O 1
ATOM 673 N N . LYS A 1 81 ? 13.642 15.385 -49.511 1.00 92.62 81 LYS A N 1
ATOM 674 C CA . LYS A 1 81 ? 13.070 15.584 -48.172 1.00 92.62 81 LYS A CA 1
ATOM 675 C C . LYS A 1 81 ? 13.889 16.539 -47.300 1.00 92.62 81 LYS A C 1
ATOM 677 O O . LYS A 1 81 ? 13.320 17.246 -46.471 1.00 92.62 81 LYS A O 1
ATOM 682 N N . HIS A 1 82 ? 15.215 16.529 -47.426 1.00 91.12 82 HIS A N 1
ATOM 683 C CA . HIS A 1 82 ? 16.109 17.201 -46.475 1.00 91.12 82 HIS A CA 1
ATOM 684 C C . HIS A 1 82 ? 16.895 18.378 -47.080 1.00 91.12 82 HIS A C 1
ATOM 686 O O . HIS A 1 82 ? 17.469 19.191 -46.345 1.00 91.12 82 HIS A O 1
ATOM 692 N N . SER A 1 83 ? 16.956 18.490 -48.407 1.00 94.56 83 SER A N 1
ATOM 693 C CA . SER A 1 83 ? 17.758 19.482 -49.122 1.00 94.56 83 SER A CA 1
ATOM 694 C C . SER A 1 83 ? 17.329 19.640 -50.588 1.00 94.56 83 SER A C 1
ATOM 696 O O . SER A 1 83 ? 16.316 19.113 -51.025 1.00 94.56 83 SER A O 1
ATOM 698 N N . THR A 1 84 ? 18.122 20.387 -51.355 1.00 93.31 84 THR A N 1
ATOM 699 C CA . THR A 1 84 ? 18.059 20.424 -52.822 1.00 93.31 84 THR A CA 1
ATOM 700 C C . THR A 1 84 ? 19.412 20.027 -53.408 1.00 93.31 84 THR A C 1
ATOM 702 O O . THR A 1 84 ? 20.446 20.193 -52.743 1.00 93.31 84 THR A O 1
ATOM 705 N N . ILE A 1 85 ? 19.427 19.518 -54.645 1.00 92.62 85 ILE A N 1
ATOM 706 C CA . ILE A 1 85 ? 20.673 19.155 -55.337 1.00 92.62 85 ILE A CA 1
ATOM 707 C C . ILE A 1 85 ? 21.599 20.369 -55.437 1.00 92.62 85 ILE A C 1
ATOM 709 O O . ILE A 1 85 ? 22.781 20.249 -55.137 1.00 92.62 85 ILE A O 1
ATOM 713 N N . GLU A 1 86 ? 21.087 21.552 -55.782 1.00 92.69 86 GLU A N 1
ATOM 714 C CA . GLU A 1 86 ? 21.900 22.758 -55.982 1.00 92.69 86 GLU A CA 1
ATOM 715 C C . GLU A 1 86 ? 22.677 23.110 -54.711 1.00 92.69 86 GLU A C 1
ATOM 717 O O . GLU A 1 86 ? 23.883 23.366 -54.754 1.00 92.69 86 GLU A O 1
ATOM 722 N N . ARG A 1 87 ? 22.004 23.054 -53.555 1.00 92.94 87 ARG A N 1
ATOM 723 C CA . ARG A 1 87 ? 22.627 23.310 -52.255 1.00 92.94 87 ARG A CA 1
ATOM 724 C C . ARG A 1 87 ? 23.655 22.236 -51.905 1.00 92.94 87 ARG A C 1
ATOM 726 O O . ARG A 1 87 ? 24.751 22.570 -51.456 1.00 92.94 87 ARG A O 1
ATOM 733 N N . LEU A 1 88 ? 23.317 20.964 -52.127 1.00 95.12 88 LEU A N 1
ATOM 734 C CA . LEU A 1 88 ? 24.206 19.838 -51.835 1.00 95.12 88 LEU A CA 1
ATOM 735 C C . LEU A 1 88 ? 25.446 19.816 -52.736 1.00 95.12 88 LEU A C 1
ATOM 737 O O . LEU A 1 88 ? 26.541 19.479 -52.283 1.00 95.12 88 LEU A O 1
ATOM 741 N N . MET A 1 89 ? 25.315 20.239 -53.993 1.00 94.88 89 MET A N 1
ATOM 742 C CA . MET A 1 89 ? 26.442 20.399 -54.903 1.00 94.88 89 MET A CA 1
ATOM 743 C C . MET A 1 89 ? 27.436 21.431 -54.365 1.00 94.88 89 MET A C 1
ATOM 745 O O . MET A 1 89 ? 28.638 21.182 -54.393 1.00 94.88 89 MET A O 1
ATOM 749 N N . LEU A 1 90 ? 26.975 22.562 -53.818 1.00 95.25 90 LEU A N 1
ATOM 750 C CA . LEU A 1 90 ? 27.871 23.570 -53.234 1.00 95.25 90 LEU A CA 1
ATOM 751 C C . LEU A 1 90 ? 28.666 23.018 -52.044 1.00 95.25 90 LEU A C 1
ATOM 753 O O . LEU A 1 90 ? 29.876 23.239 -51.954 1.00 95.25 90 LEU A O 1
ATOM 757 N N . THR A 1 91 ? 28.014 22.278 -51.147 1.00 94.44 91 THR A N 1
ATOM 758 C CA . THR A 1 91 ? 28.688 21.668 -49.993 1.00 94.44 91 THR A CA 1
ATOM 759 C C . THR A 1 91 ? 29.621 20.535 -50.413 1.00 94.44 91 THR A C 1
ATOM 761 O O . THR A 1 91 ? 30.736 20.458 -49.905 1.00 94.44 91 THR A O 1
ATOM 764 N N . GLN A 1 92 ? 29.234 19.719 -51.397 1.00 95.25 92 GLN A N 1
ATOM 765 C CA . GLN A 1 92 ? 30.072 18.640 -51.925 1.00 95.25 92 GLN A CA 1
ATOM 766 C C . GLN A 1 92 ? 31.308 19.169 -52.660 1.00 95.25 92 GLN A C 1
ATOM 768 O O . GLN A 1 92 ? 32.371 18.561 -52.571 1.00 95.25 92 GLN A O 1
ATOM 773 N N . LYS A 1 93 ? 31.207 20.317 -53.348 1.00 96.00 93 LYS A N 1
ATOM 774 C CA . LYS A 1 93 ? 32.371 20.994 -53.946 1.00 96.00 93 LYS A CA 1
ATOM 775 C C . LYS A 1 93 ? 33.386 21.374 -52.872 1.00 96.00 93 LYS A C 1
ATOM 777 O O . LYS A 1 93 ? 34.554 21.022 -52.990 1.00 96.00 93 LYS A O 1
ATOM 782 N N . ARG A 1 94 ? 32.938 22.038 -51.799 1.00 94.75 94 ARG A N 1
ATOM 783 C CA . ARG A 1 94 ? 33.807 22.408 -50.664 1.00 94.75 94 ARG A CA 1
ATOM 784 C C . ARG A 1 94 ? 34.424 21.176 -50.005 1.00 94.75 94 ARG A C 1
ATOM 786 O O . ARG A 1 94 ? 35.621 21.163 -49.739 1.00 94.75 94 ARG A O 1
ATOM 793 N N . TYR A 1 95 ? 33.618 20.135 -49.803 1.00 93.56 95 TYR A N 1
ATOM 794 C CA . TYR A 1 95 ? 34.075 18.855 -49.273 1.00 93.56 95 TYR A CA 1
ATOM 795 C C . TYR A 1 95 ? 35.194 18.258 -50.132 1.00 93.56 95 TYR A C 1
ATOM 797 O O . TYR A 1 95 ? 36.273 17.968 -49.623 1.00 93.56 95 TYR A O 1
ATOM 805 N N . LEU A 1 96 ? 34.976 18.144 -51.445 1.00 93.75 96 LEU A N 1
ATOM 806 C CA . LEU A 1 96 ? 35.941 17.544 -52.360 1.00 93.75 96 LEU A CA 1
ATOM 807 C C . LEU A 1 96 ? 37.252 18.338 -52.421 1.00 93.75 96 LEU A C 1
ATOM 809 O O . LEU A 1 96 ? 38.326 17.745 -52.405 1.00 93.75 96 LEU A O 1
ATOM 813 N N . LEU A 1 97 ? 37.174 19.671 -52.455 1.00 94.75 97 LEU A N 1
ATOM 814 C CA . LEU A 1 97 ? 38.361 20.529 -52.481 1.00 94.75 97 LEU A CA 1
ATOM 815 C C . LEU A 1 97 ? 39.176 20.431 -51.190 1.00 94.75 97 LEU A C 1
ATOM 817 O O . LEU A 1 97 ? 40.407 20.438 -51.257 1.00 94.75 97 LEU A O 1
ATOM 821 N N . SER A 1 98 ? 38.516 20.240 -50.042 1.00 94.25 98 SER A N 1
ATOM 822 C CA . SER A 1 98 ? 39.211 20.096 -48.758 1.00 94.25 98 SER A CA 1
ATOM 823 C C . SER A 1 98 ? 40.148 18.882 -48.689 1.00 94.25 98 SER A C 1
ATOM 825 O O . SER A 1 98 ? 41.126 18.918 -47.950 1.00 94.25 98 SER A O 1
ATOM 827 N N . LEU A 1 99 ? 39.945 17.855 -49.529 1.00 92.75 99 LEU A N 1
ATOM 828 C CA . LEU A 1 99 ? 40.881 16.724 -49.669 1.00 92.75 99 LEU A CA 1
ATOM 829 C C . LEU A 1 99 ? 42.248 17.140 -50.241 1.00 92.75 99 LEU A C 1
ATOM 831 O O . LEU A 1 99 ? 43.237 16.431 -50.092 1.00 92.75 99 LEU A O 1
ATOM 835 N N . THR A 1 100 ? 42.315 18.287 -50.917 1.00 94.19 100 THR A N 1
ATOM 836 C CA . THR A 1 100 ? 43.537 18.817 -51.546 1.00 94.19 100 THR A CA 1
ATOM 837 C C . THR A 1 100 ? 44.071 20.063 -50.840 1.00 94.19 100 THR A C 1
ATOM 839 O O . THR A 1 100 ? 45.000 20.717 -51.321 1.00 94.19 100 THR A O 1
ATOM 842 N N . ASP A 1 101 ? 43.514 20.420 -49.678 1.00 92.25 101 ASP A N 1
ATOM 843 C CA . ASP A 1 101 ? 43.947 21.614 -48.954 1.00 92.25 101 ASP A CA 1
ATOM 844 C C . ASP A 1 101 ? 45.304 21.448 -48.266 1.00 92.25 101 ASP A C 1
ATOM 846 O O . ASP A 1 101 ? 45.961 22.452 -47.988 1.00 92.25 101 ASP A O 1
ATOM 850 N N . GLY A 1 102 ? 45.761 20.207 -48.087 1.00 91.69 102 GLY A N 1
ATOM 851 C CA . GLY A 1 102 ? 47.038 19.895 -47.448 1.00 91.69 102 GLY A CA 1
ATOM 852 C C . GLY A 1 102 ? 47.009 20.078 -45.930 1.00 91.69 102 GLY A C 1
ATOM 853 O O . GLY A 1 102 ? 48.066 20.195 -45.319 1.00 91.69 102 GLY A O 1
ATOM 854 N N . VAL A 1 103 ? 45.820 20.135 -45.324 1.00 93.75 103 VAL A N 1
ATOM 855 C CA . VAL A 1 103 ? 45.639 20.323 -43.882 1.00 93.75 103 VAL A CA 1
ATOM 856 C C . VAL A 1 103 ? 44.731 19.232 -43.328 1.00 93.75 103 VAL A C 1
ATOM 858 O O . VAL A 1 103 ? 43.587 19.110 -43.759 1.00 93.75 103 VAL A O 1
ATOM 861 N N . ILE A 1 104 ? 45.231 18.484 -42.346 1.00 94.88 104 ILE A N 1
ATOM 862 C CA . ILE A 1 104 ? 44.422 17.637 -41.466 1.00 94.88 104 ILE A CA 1
ATOM 863 C C . ILE A 1 104 ? 44.680 18.123 -40.044 1.00 94.88 104 ILE A C 1
ATOM 865 O O . ILE A 1 104 ? 45.773 17.954 -39.508 1.00 94.88 104 ILE A O 1
ATOM 869 N N . ASP A 1 105 ? 43.679 18.770 -39.461 1.00 94.19 105 ASP A N 1
ATOM 870 C CA . ASP A 1 105 ? 43.688 19.250 -38.084 1.00 94.19 105 ASP A CA 1
ATOM 871 C C . ASP A 1 105 ? 42.413 18.820 -37.344 1.00 94.19 105 ASP A C 1
ATOM 873 O O . ASP A 1 105 ? 41.548 18.137 -37.897 1.00 94.19 105 ASP A O 1
ATOM 877 N N . GLN A 1 106 ? 42.275 19.218 -36.080 1.00 92.88 106 GLN A N 1
ATOM 878 C CA . GLN A 1 106 ? 41.080 18.908 -35.291 1.00 92.88 106 GLN A CA 1
ATOM 879 C C . GLN A 1 106 ? 39.776 19.366 -35.974 1.00 92.88 106 GLN A C 1
ATOM 881 O O . GLN A 1 106 ? 38.781 18.642 -35.966 1.00 92.88 106 GLN A O 1
ATOM 886 N N . ASN A 1 107 ? 39.784 20.526 -36.635 1.00 93.00 107 ASN A N 1
ATOM 887 C CA . ASN A 1 107 ? 38.614 21.036 -37.344 1.00 93.00 107 ASN A CA 1
ATOM 888 C C . ASN A 1 107 ? 38.291 20.185 -38.586 1.00 93.00 107 ASN A C 1
ATOM 890 O O . ASN A 1 107 ? 37.119 19.963 -38.888 1.00 93.00 107 ASN A O 1
ATOM 894 N N . TYR A 1 108 ? 39.295 19.663 -39.297 1.00 94.06 108 TYR A N 1
ATOM 895 C CA . TYR A 1 108 ? 39.075 18.680 -40.364 1.00 94.06 108 TYR A CA 1
ATOM 896 C C . TYR A 1 108 ? 38.301 17.463 -39.836 1.00 94.06 108 TYR A C 1
ATOM 898 O O . TYR A 1 108 ? 37.256 17.109 -40.388 1.00 94.06 108 TYR A O 1
ATOM 906 N N . VAL A 1 109 ? 38.775 16.871 -38.735 1.00 95.06 109 VAL A N 1
ATOM 907 C CA . VAL A 1 109 ? 38.181 15.675 -38.113 1.00 95.06 109 VAL A CA 1
ATOM 908 C C . VAL A 1 109 ? 36.744 15.934 -37.661 1.00 95.06 109 VAL A C 1
ATOM 910 O O . VAL A 1 109 ? 35.831 15.176 -38.000 1.00 95.06 109 VAL A O 1
ATOM 913 N N . GLU A 1 110 ? 36.516 17.028 -36.937 1.00 94.19 110 GLU A N 1
ATOM 914 C CA . GLU A 1 110 ? 35.192 17.390 -36.426 1.00 94.19 110 GLU A CA 1
ATOM 915 C C . GLU A 1 110 ? 34.188 17.631 -37.551 1.00 94.19 110 GLU A C 1
ATOM 917 O O . GLU A 1 110 ? 33.058 17.149 -37.481 1.00 94.19 110 GLU A O 1
ATOM 922 N N . ASN A 1 111 ? 34.603 18.286 -38.638 1.00 93.88 111 ASN A N 1
ATOM 923 C CA . ASN A 1 111 ? 33.738 18.480 -39.798 1.00 93.88 111 ASN A CA 1
ATOM 924 C C . ASN A 1 111 ? 33.318 17.147 -40.436 1.00 93.88 111 ASN A C 1
ATOM 926 O O . ASN A 1 111 ? 32.160 17.005 -40.835 1.00 93.88 111 ASN A O 1
ATOM 930 N N . ARG A 1 112 ? 34.208 16.145 -40.507 1.00 94.44 112 ARG A N 1
ATOM 931 C CA . ARG A 1 112 ? 33.853 14.801 -41.005 1.00 94.44 112 ARG A CA 1
ATOM 932 C C . ARG A 1 112 ? 32.888 14.075 -40.074 1.00 94.44 112 ARG A C 1
ATOM 934 O O . ARG A 1 112 ? 31.899 13.519 -40.548 1.00 94.44 112 ARG A O 1
ATOM 941 N N . ARG A 1 113 ? 33.086 14.170 -38.760 1.00 94.19 113 ARG A N 1
ATOM 942 C CA . ARG A 1 113 ? 32.136 13.627 -37.776 1.00 94.19 113 ARG A CA 1
ATOM 943 C C . ARG A 1 113 ? 30.767 14.309 -37.850 1.00 94.19 113 ARG A C 1
ATOM 945 O O . ARG A 1 113 ? 29.745 13.634 -37.801 1.00 94.19 113 ARG A O 1
ATOM 952 N N . ILE A 1 114 ? 30.713 15.633 -38.020 1.00 93.12 114 ILE A N 1
ATOM 953 C CA . ILE A 1 114 ? 29.448 16.365 -38.222 1.00 93.12 114 ILE A CA 1
ATOM 954 C C . ILE A 1 114 ? 28.721 15.834 -39.457 1.00 93.12 114 ILE A C 1
ATOM 956 O O . ILE A 1 114 ? 27.514 15.605 -39.410 1.00 93.12 114 ILE A O 1
ATOM 960 N N . ILE A 1 115 ? 29.447 15.598 -40.550 1.00 92.75 115 ILE A N 1
ATOM 961 C CA . ILE A 1 115 ? 28.881 15.016 -41.767 1.00 92.75 115 ILE A CA 1
ATOM 962 C C . ILE A 1 115 ? 28.310 13.625 -41.487 1.00 92.75 115 ILE A C 1
ATOM 964 O O . ILE A 1 115 ? 27.185 13.356 -41.904 1.00 92.75 115 ILE A O 1
ATOM 968 N N . GLY A 1 116 ? 29.024 12.770 -40.754 1.00 89.81 116 GLY A N 1
ATOM 969 C CA . GLY A 1 116 ? 28.512 11.456 -40.362 1.00 89.81 116 GLY A CA 1
ATOM 970 C C . GLY A 1 116 ? 27.226 11.540 -39.537 1.00 89.81 116 GLY A C 1
ATOM 971 O O . GLY A 1 116 ? 26.215 10.956 -39.922 1.00 89.81 116 GLY A O 1
ATOM 972 N N . LYS A 1 117 ? 27.199 12.401 -38.512 1.00 88.12 117 LYS A N 1
ATOM 973 C CA . LYS A 1 117 ? 25.999 12.671 -37.697 1.00 88.12 117 LYS A CA 1
ATOM 974 C C . LYS A 1 117 ? 24.824 13.203 -38.521 1.00 88.12 117 LYS A C 1
ATOM 976 O O . LYS A 1 117 ? 23.673 12.867 -38.252 1.00 88.12 117 LYS A O 1
ATOM 981 N N . VAL A 1 118 ? 25.080 14.046 -39.525 1.00 90.12 118 VAL A N 1
ATOM 982 C CA . VAL A 1 118 ? 24.027 14.546 -40.426 1.00 90.12 118 VAL A CA 1
ATOM 983 C C . VAL A 1 118 ? 23.447 13.412 -41.265 1.00 90.12 118 VAL A C 1
ATOM 985 O O . VAL A 1 118 ? 22.225 13.357 -41.405 1.00 90.12 118 VAL A O 1
ATOM 988 N N . HIS A 1 119 ? 24.289 12.522 -41.793 1.00 88.81 119 HIS A N 1
ATOM 989 C CA . HIS A 1 119 ? 23.840 11.395 -42.606 1.00 88.81 119 HIS A CA 1
ATOM 990 C C . HIS A 1 119 ? 23.081 10.339 -41.778 1.00 88.81 119 HIS A C 1
ATOM 992 O O . HIS A 1 119 ? 22.018 9.896 -42.214 1.00 88.81 119 HIS A O 1
ATOM 998 N N . ASP A 1 120 ? 23.522 10.047 -40.548 1.00 80.94 120 ASP A N 1
ATOM 999 C CA . ASP A 1 120 ? 22.773 9.200 -39.604 1.00 80.94 120 ASP A CA 1
ATOM 1000 C C . ASP A 1 120 ? 21.399 9.810 -39.276 1.00 80.94 120 ASP A C 1
ATOM 1002 O O . ASP A 1 120 ? 20.362 9.150 -39.356 1.00 80.94 120 ASP A O 1
ATOM 1006 N N . ARG A 1 121 ? 21.350 11.123 -39.015 1.00 84.00 121 ARG A N 1
ATOM 1007 C CA . ARG A 1 121 ? 20.099 11.831 -38.695 1.00 84.00 121 ARG A CA 1
ATOM 1008 C C . ARG A 1 121 ? 19.068 11.789 -39.826 1.00 84.00 121 ARG A C 1
ATOM 1010 O O . ARG A 1 121 ? 17.870 11.748 -39.548 1.00 84.00 121 ARG A O 1
ATOM 1017 N N . ILE A 1 122 ? 19.502 11.816 -41.087 1.00 85.12 122 ILE A N 1
ATOM 1018 C CA . ILE A 1 122 ? 18.604 11.665 -42.249 1.00 85.12 122 ILE A CA 1
ATOM 1019 C C . ILE A 1 122 ? 18.342 10.195 -42.609 1.00 85.12 122 ILE A C 1
ATOM 1021 O O . ILE A 1 122 ? 17.674 9.931 -43.606 1.00 85.12 122 ILE A O 1
ATOM 1025 N N . ARG A 1 123 ? 18.833 9.252 -41.791 1.00 79.62 123 ARG A N 1
ATOM 1026 C CA . ARG A 1 123 ? 18.722 7.801 -41.977 1.00 79.62 123 ARG A CA 1
ATOM 1027 C C . ARG A 1 123 ? 19.311 7.316 -43.303 1.00 79.62 123 ARG A C 1
ATOM 1029 O O . ARG A 1 123 ? 18.769 6.400 -43.918 1.00 79.62 123 ARG A O 1
ATOM 1036 N N . LEU A 1 124 ? 20.404 7.930 -43.758 1.00 84.19 124 LEU A N 1
ATOM 1037 C CA . LEU A 1 124 ? 21.166 7.365 -44.865 1.00 84.19 124 LEU A CA 1
ATOM 1038 C C . LEU A 1 124 ? 21.898 6.126 -44.348 1.00 84.19 124 LEU A C 1
ATOM 1040 O O . LEU A 1 124 ? 22.679 6.230 -43.410 1.00 84.19 124 LEU A O 1
ATOM 1044 N N . GLN A 1 125 ? 21.659 4.963 -44.944 1.00 80.31 125 GLN A N 1
ATOM 1045 C CA . GLN A 1 125 ? 22.351 3.754 -44.502 1.00 80.31 125 GLN A CA 1
ATOM 1046 C C . GLN A 1 125 ? 23.842 3.795 -44.921 1.00 80.31 125 GLN A C 1
ATOM 1048 O O . GLN A 1 125 ? 24.148 4.307 -46.011 1.00 80.31 125 GLN A O 1
ATOM 1053 N N . PRO A 1 126 ? 24.778 3.285 -44.092 1.00 81.12 126 PRO A N 1
ATOM 1054 C CA . PRO A 1 126 ? 26.219 3.362 -44.355 1.00 81.12 126 PRO A CA 1
ATOM 1055 C C . PRO A 1 126 ? 26.656 2.810 -45.720 1.00 81.12 126 PRO A C 1
ATOM 1057 O O . PRO A 1 126 ? 27.560 3.364 -46.343 1.00 81.12 126 PRO A O 1
ATOM 1060 N N . GLU A 1 127 ? 25.993 1.776 -46.240 1.00 82.12 127 GLU A N 1
ATOM 1061 C CA . GLU A 1 127 ? 26.287 1.172 -47.543 1.00 82.12 127 GLU A CA 1
ATOM 1062 C C . GLU A 1 127 ? 26.155 2.166 -48.705 1.00 82.12 127 GLU A C 1
ATOM 1064 O O . GLU A 1 127 ? 26.970 2.161 -49.632 1.00 82.12 127 GLU A O 1
ATOM 1069 N N . TRP A 1 128 ? 25.181 3.077 -48.633 1.00 88.19 128 TRP A N 1
ATOM 1070 C CA . TRP A 1 128 ? 24.997 4.125 -49.635 1.00 88.19 128 TRP A CA 1
ATOM 1071 C C . TRP A 1 128 ? 26.077 5.194 -49.523 1.00 88.19 128 TRP A C 1
ATOM 1073 O O . TRP A 1 128 ? 26.551 5.706 -50.540 1.00 88.19 128 TRP A O 1
ATOM 1083 N N . PHE A 1 129 ? 26.496 5.501 -48.294 1.00 88.94 129 PHE A N 1
ATOM 1084 C CA . PHE A 1 129 ? 27.596 6.421 -48.036 1.00 88.94 129 PHE A CA 1
ATOM 1085 C C . PHE A 1 129 ? 28.918 5.867 -48.592 1.00 88.94 129 PHE A C 1
ATOM 1087 O O . PHE A 1 129 ? 29.618 6.570 -49.320 1.00 88.94 129 PHE A O 1
ATOM 1094 N N . PHE A 1 130 ? 29.225 4.588 -48.355 1.00 86.56 130 PHE A N 1
ATOM 1095 C CA . PHE A 1 130 ? 30.414 3.929 -48.909 1.00 86.56 130 PHE A CA 1
ATOM 1096 C C . PHE A 1 130 ? 30.362 3.837 -50.439 1.00 86.56 130 PHE A C 1
ATOM 1098 O O . PHE A 1 130 ? 31.333 4.179 -51.120 1.00 86.56 130 PHE A O 1
ATOM 1105 N N . GLY A 1 131 ? 29.208 3.464 -51.002 1.00 89.00 131 GLY A N 1
ATOM 1106 C CA . GLY A 1 131 ? 29.003 3.421 -52.451 1.00 89.00 131 GLY A CA 1
ATOM 1107 C C . GLY A 1 131 ? 29.234 4.773 -53.138 1.00 89.00 131 GLY A C 1
ATOM 1108 O O . GLY A 1 131 ? 29.722 4.822 -54.271 1.00 89.00 131 GLY A O 1
ATOM 1109 N N . ALA A 1 132 ? 28.966 5.886 -52.450 1.00 92.38 132 ALA A N 1
ATOM 1110 C CA . ALA A 1 132 ? 29.184 7.228 -52.980 1.00 92.38 132 ALA A CA 1
ATOM 1111 C C . ALA A 1 132 ? 30.674 7.532 -53.251 1.00 92.38 132 ALA A C 1
ATOM 1113 O O . ALA A 1 132 ? 30.997 8.179 -54.253 1.00 92.38 132 ALA A O 1
ATOM 1114 N N . TYR A 1 133 ? 31.607 7.011 -52.445 1.00 92.19 133 TYR A N 1
ATOM 1115 C CA . TYR A 1 133 ? 33.045 7.168 -52.716 1.00 92.19 133 TYR A CA 1
ATOM 1116 C C . TYR A 1 133 ? 33.461 6.463 -54.007 1.00 92.19 133 TYR A C 1
ATOM 1118 O O . TYR A 1 133 ? 34.250 7.013 -54.774 1.00 92.19 133 TYR A O 1
ATOM 1126 N N . GLN A 1 134 ? 32.852 5.322 -54.337 1.00 92.50 134 GLN A N 1
ATOM 1127 C CA . GLN A 1 134 ? 33.110 4.649 -55.611 1.00 92.50 134 GLN A CA 1
ATOM 1128 C C . GLN A 1 134 ? 32.669 5.501 -56.815 1.00 92.50 134 GLN A C 1
ATOM 1130 O O . GLN A 1 134 ? 33.342 5.535 -57.852 1.00 92.50 134 GLN A O 1
ATOM 1135 N N . VAL A 1 135 ? 31.562 6.240 -56.684 1.00 92.62 135 VAL A N 1
ATOM 1136 C CA . VAL A 1 135 ? 31.108 7.204 -57.703 1.00 92.62 135 VAL A CA 1
ATOM 1137 C C . VAL A 1 135 ? 32.120 8.346 -57.865 1.00 92.62 135 VAL A C 1
ATOM 1139 O O . VAL A 1 135 ? 32.418 8.772 -58.989 1.00 92.62 135 VAL A O 1
ATOM 1142 N N . MET A 1 136 ? 32.692 8.810 -56.753 1.00 90.94 136 MET A N 1
ATOM 1143 C CA . MET A 1 136 ? 33.743 9.824 -56.739 1.00 90.94 136 MET A CA 1
ATOM 1144 C C . MET A 1 136 ? 35.022 9.317 -57.427 1.00 90.94 136 MET A C 1
ATOM 1146 O O . MET A 1 136 ? 35.548 9.988 -58.319 1.00 90.94 136 MET A O 1
ATOM 1150 N N . TYR A 1 137 ? 35.471 8.100 -57.107 1.00 94.50 137 TYR A N 1
ATOM 1151 C CA . TYR A 1 137 ? 36.650 7.465 -57.708 1.00 94.50 137 TYR A CA 1
ATOM 1152 C C . TYR A 1 137 ? 36.525 7.328 -59.223 1.00 94.50 137 TYR A C 1
ATOM 1154 O O . TYR A 1 137 ? 37.440 7.704 -59.956 1.00 94.50 137 TYR A O 1
ATOM 1162 N N . ARG A 1 138 ? 35.355 6.905 -59.717 1.00 92.81 138 ARG A N 1
ATOM 1163 C CA . ARG A 1 138 ? 35.082 6.787 -61.159 1.00 92.81 138 ARG A CA 1
ATOM 1164 C C . ARG A 1 138 ? 35.213 8.116 -61.912 1.00 92.81 138 ARG A C 1
ATOM 1166 O O . ARG A 1 138 ? 35.502 8.109 -63.106 1.00 92.81 138 ARG A O 1
ATOM 1173 N N . SER A 1 139 ? 35.007 9.240 -61.229 1.00 92.00 139 SER A N 1
ATOM 1174 C CA . SER A 1 139 ? 35.121 10.578 -61.819 1.00 92.00 139 SER A CA 1
ATOM 1175 C C . SER A 1 139 ? 36.544 11.149 -61.724 1.00 92.00 139 SER A C 1
ATOM 1177 O O . SER A 1 139 ? 36.947 11.922 -62.591 1.00 92.00 139 SER A O 1
ATOM 1179 N N . ILE A 1 140 ? 37.314 10.762 -60.701 1.00 94.44 140 ILE A N 1
ATOM 1180 C CA . ILE A 1 140 ? 38.630 11.345 -60.386 1.00 94.44 140 ILE A CA 1
ATOM 1181 C C . ILE A 1 140 ? 39.787 10.515 -60.939 1.00 94.44 140 ILE A C 1
ATOM 1183 O O . ILE A 1 140 ? 40.729 11.083 -61.489 1.00 94.44 140 ILE A O 1
ATOM 1187 N N . PHE A 1 141 ? 39.730 9.184 -60.863 1.00 95.12 141 PHE A N 1
ATOM 1188 C CA . PHE A 1 141 ? 40.830 8.331 -61.327 1.00 95.12 141 PHE A CA 1
ATOM 1189 C C . PHE A 1 141 ? 41.182 8.578 -62.802 1.00 95.12 141 PHE A C 1
ATOM 1191 O O . PHE A 1 141 ? 42.366 8.750 -63.086 1.00 95.12 141 PHE A O 1
ATOM 1198 N N . PRO A 1 142 ? 40.223 8.714 -63.745 1.00 94.56 142 PRO A N 1
ATOM 1199 C CA . PRO A 1 142 ? 40.561 9.019 -65.136 1.00 94.56 142 PRO A CA 1
ATOM 1200 C C . PRO A 1 142 ? 41.298 10.356 -65.314 1.00 94.56 142 PRO A C 1
ATOM 1202 O O . PRO A 1 142 ? 42.106 10.495 -66.230 1.00 94.56 142 PRO A O 1
ATOM 1205 N N . LEU A 1 143 ? 41.040 11.341 -64.446 1.00 94.12 143 LEU A N 1
ATOM 1206 C CA . LEU A 1 143 ? 41.737 12.630 -64.471 1.00 94.12 143 LEU A CA 1
ATOM 1207 C C . LEU A 1 143 ? 43.189 12.494 -64.023 1.00 94.12 143 LEU A C 1
ATOM 1209 O O . LEU A 1 143 ? 44.080 13.058 -64.656 1.00 94.12 143 LEU A O 1
ATOM 1213 N N . LEU A 1 144 ? 43.421 11.717 -62.966 1.00 92.81 144 LEU A N 1
ATOM 1214 C CA . LEU A 1 144 ? 44.759 11.427 -62.459 1.00 92.81 144 LEU A CA 1
ATOM 1215 C C . LEU A 1 144 ? 45.565 10.607 -63.473 1.00 92.81 144 LEU A C 1
ATOM 1217 O O . LEU A 1 144 ? 46.689 10.981 -63.798 1.00 92.81 144 LEU A O 1
ATOM 1221 N N . VAL A 1 145 ? 44.956 9.571 -64.061 1.00 92.38 145 VAL A N 1
ATOM 1222 C CA . VAL A 1 145 ? 45.563 8.754 -65.127 1.00 92.38 145 VAL A CA 1
ATOM 1223 C C . VAL A 1 145 ? 45.938 9.609 -66.340 1.00 92.38 145 VAL A C 1
ATOM 1225 O O . VAL A 1 145 ? 46.995 9.411 -66.925 1.00 92.38 145 VAL A O 1
ATOM 1228 N N . LYS A 1 146 ? 45.110 10.595 -66.713 1.00 91.62 146 LYS A N 1
ATOM 1229 C CA . LYS A 1 146 ? 45.419 11.503 -67.829 1.00 91.62 146 LYS A CA 1
ATOM 1230 C C . LYS A 1 146 ? 46.558 12.482 -67.508 1.00 91.62 146 LYS A C 1
ATOM 1232 O O . LYS A 1 146 ? 47.262 12.895 -68.423 1.00 91.62 146 LYS A O 1
ATOM 1237 N N . LYS A 1 147 ? 46.713 12.893 -66.244 1.00 90.69 147 LYS A N 1
ATOM 1238 C CA . LYS A 1 147 ? 47.749 13.847 -65.808 1.00 90.69 147 LYS A CA 1
ATOM 1239 C C . LYS A 1 147 ? 49.134 13.201 -65.706 1.00 90.69 147 LYS A C 1
ATOM 1241 O O . LYS A 1 147 ? 50.126 13.869 -65.986 1.00 90.69 147 LYS A O 1
ATOM 1246 N N . TYR A 1 148 ? 49.206 11.937 -65.291 1.00 87.94 148 TYR A N 1
ATOM 1247 C CA . TYR A 1 148 ? 50.465 11.253 -65.000 1.00 87.94 148 TYR A CA 1
ATOM 1248 C C . TYR A 1 148 ? 50.791 10.187 -66.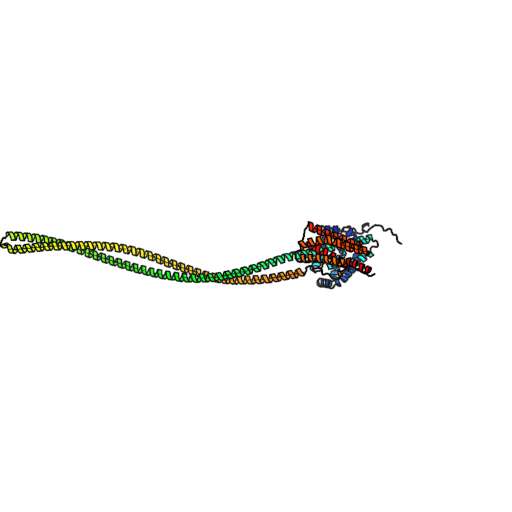050 1.00 87.94 148 TYR A C 1
ATOM 1250 O O . TYR A 1 148 ? 50.187 9.122 -66.079 1.00 87.94 148 TYR A O 1
ATOM 1258 N N . GLU A 1 149 ? 51.801 10.460 -66.883 1.00 78.88 149 GLU A N 1
ATOM 1259 C CA . GLU A 1 149 ? 52.322 9.503 -67.875 1.00 78.88 149 GLU A CA 1
ATOM 1260 C C . GLU A 1 149 ? 53.250 8.435 -67.251 1.00 78.88 149 GLU A C 1
ATOM 1262 O O . GLU A 1 149 ? 53.508 7.403 -67.869 1.00 78.88 149 GLU A O 1
ATOM 1267 N N . ASN A 1 150 ? 53.761 8.675 -66.032 1.00 83.62 150 ASN A N 1
ATOM 1268 C CA . ASN A 1 150 ? 54.665 7.778 -65.302 1.00 83.62 150 ASN A CA 1
ATOM 1269 C C . ASN A 1 150 ? 53.898 6.913 -64.285 1.00 83.62 150 ASN A C 1
ATOM 1271 O O . ASN A 1 150 ? 53.206 7.448 -63.419 1.00 83.62 150 ASN A O 1
ATOM 1275 N N . TYR A 1 151 ? 54.062 5.588 -64.344 1.00 83.88 151 TYR A N 1
ATOM 1276 C CA . TYR A 1 151 ? 53.325 4.654 -63.479 1.00 83.88 151 TYR A CA 1
ATOM 1277 C C . TYR A 1 151 ? 53.615 4.807 -61.969 1.00 83.88 151 TYR A C 1
ATOM 1279 O O . TYR A 1 151 ? 52.651 4.794 -61.205 1.00 83.88 151 TYR A O 1
ATOM 1287 N N . PRO A 1 152 ? 54.871 4.987 -61.506 1.00 86.56 152 PRO A N 1
ATOM 1288 C CA . PRO A 1 152 ? 55.167 5.239 -60.092 1.00 86.56 152 PRO A CA 1
ATOM 1289 C C . PRO A 1 152 ? 54.506 6.508 -59.534 1.00 86.56 152 PRO A C 1
ATOM 1291 O O . PRO A 1 152 ? 53.895 6.460 -58.472 1.00 86.56 152 PRO A O 1
ATOM 1294 N N . ASP A 1 153 ? 54.550 7.617 -60.278 1.00 86.25 153 ASP A N 1
ATOM 1295 C CA . ASP A 1 153 ? 53.895 8.879 -59.903 1.00 86.25 153 ASP A CA 1
ATOM 1296 C C . ASP A 1 153 ? 52.377 8.705 -59.752 1.00 86.25 153 ASP A C 1
ATOM 1298 O O . ASP A 1 153 ? 51.768 9.173 -58.791 1.00 86.25 153 ASP A O 1
ATOM 1302 N N . LEU A 1 154 ? 51.761 8.011 -60.713 1.00 90.69 154 LEU A N 1
ATOM 1303 C CA . LEU A 1 154 ? 50.335 7.712 -60.689 1.00 90.69 154 LEU A CA 1
ATOM 1304 C C . LEU A 1 154 ? 49.965 6.846 -59.476 1.00 90.69 154 LEU A C 1
ATOM 1306 O O . LEU A 1 154 ? 48.941 7.099 -58.842 1.00 90.69 154 LEU A O 1
ATOM 1310 N N . ALA A 1 155 ? 50.788 5.848 -59.142 1.00 89.69 155 ALA A N 1
ATOM 1311 C CA . ALA A 1 155 ? 50.561 4.971 -57.997 1.00 89.69 155 ALA A CA 1
ATOM 1312 C C . ALA A 1 155 ? 50.599 5.738 -56.666 1.00 89.69 155 ALA A C 1
ATOM 1314 O O . ALA A 1 155 ? 49.704 5.551 -55.844 1.00 89.69 155 ALA A O 1
ATOM 1315 N N . GLU A 1 156 ? 51.567 6.641 -56.473 1.00 91.69 156 GLU A N 1
ATOM 1316 C CA . GLU A 1 156 ? 51.651 7.472 -55.262 1.00 91.69 156 GLU A CA 1
ATOM 1317 C C . GLU A 1 156 ? 50.433 8.382 -55.091 1.00 91.69 156 GLU A C 1
ATOM 1319 O O . GLU A 1 156 ? 49.881 8.480 -53.995 1.00 91.69 156 GLU A O 1
ATOM 1324 N N . VAL A 1 157 ? 49.973 9.023 -56.170 1.00 93.88 157 VAL A N 1
ATOM 1325 C CA . VAL A 1 157 ? 48.820 9.935 -56.107 1.00 93.88 157 VAL A CA 1
ATOM 1326 C C . VAL A 1 157 ? 47.520 9.174 -55.876 1.00 93.88 157 VAL A C 1
ATOM 1328 O O . VAL A 1 157 ? 46.689 9.616 -55.081 1.00 93.88 157 VAL A O 1
ATOM 1331 N N . LEU A 1 158 ? 47.333 8.031 -56.543 1.00 94.69 158 LEU A N 1
ATOM 1332 C CA . LEU A 1 158 ? 46.163 7.185 -56.314 1.00 94.69 158 LEU A CA 1
ATOM 1333 C C . LEU A 1 158 ? 46.143 6.667 -54.875 1.00 94.69 158 LEU A C 1
ATOM 1335 O O . LEU A 1 158 ? 45.105 6.783 -54.233 1.00 94.69 158 LEU A O 1
ATOM 1339 N N . LEU A 1 159 ? 47.278 6.185 -54.356 1.00 94.00 159 LEU A N 1
ATOM 1340 C CA . LEU A 1 159 ? 47.383 5.686 -52.985 1.00 94.00 159 LEU A CA 1
ATOM 1341 C C . LEU A 1 159 ? 47.139 6.794 -51.953 1.00 94.00 159 LEU A C 1
ATOM 1343 O O . LEU A 1 159 ? 46.370 6.599 -51.015 1.00 94.00 159 LEU A O 1
ATOM 1347 N N . ALA A 1 160 ? 47.725 7.980 -52.145 1.00 94.75 160 ALA A N 1
ATOM 1348 C CA . ALA A 1 160 ? 47.493 9.127 -51.269 1.00 94.75 160 ALA A CA 1
ATOM 1349 C C . ALA A 1 160 ? 46.007 9.521 -51.233 1.00 94.75 160 ALA A C 1
ATOM 1351 O O . ALA A 1 160 ? 45.443 9.752 -50.161 1.00 94.75 160 ALA A O 1
ATOM 1352 N N . PHE A 1 161 ? 45.351 9.535 -52.395 1.00 95.56 161 PHE A N 1
ATOM 1353 C CA . PHE A 1 161 ? 43.933 9.854 -52.496 1.00 95.56 161 PHE A CA 1
ATOM 1354 C C . PHE A 1 161 ? 43.040 8.767 -51.879 1.00 95.56 161 PHE A C 1
ATOM 1356 O O . PHE A 1 161 ? 42.093 9.093 -51.156 1.00 95.56 161 PHE A O 1
ATOM 1363 N N . THR A 1 162 ? 43.334 7.482 -52.101 1.00 95.19 162 THR A N 1
ATOM 1364 C CA . THR A 1 162 ? 42.577 6.380 -51.487 1.00 95.19 162 THR A CA 1
ATOM 1365 C C . THR A 1 162 ? 42.781 6.319 -49.979 1.00 95.19 162 THR A C 1
ATOM 1367 O O . THR A 1 162 ? 41.810 6.103 -49.261 1.00 95.19 162 THR A O 1
ATOM 1370 N N . ASN A 1 163 ? 43.987 6.582 -49.472 1.00 95.75 163 ASN A N 1
ATOM 1371 C CA . ASN A 1 163 ? 44.251 6.615 -48.031 1.00 95.75 163 ASN A CA 1
ATOM 1372 C C . ASN A 1 163 ? 43.473 7.755 -47.368 1.00 95.75 163 ASN A C 1
ATOM 1374 O O . ASN A 1 163 ? 42.775 7.527 -46.383 1.00 95.75 163 ASN A O 1
ATOM 1378 N N . LEU A 1 164 ? 43.508 8.960 -47.950 1.00 94.50 164 LEU A N 1
ATOM 1379 C CA . LEU A 1 164 ? 42.788 10.113 -47.406 1.00 94.50 164 LEU A CA 1
ATOM 1380 C C . LEU A 1 164 ? 41.265 9.924 -47.433 1.00 94.50 164 LEU A C 1
ATOM 1382 O O . LEU A 1 164 ? 40.572 10.251 -46.474 1.00 94.50 164 LEU A O 1
ATOM 1386 N N . THR A 1 165 ? 40.731 9.360 -48.516 1.00 94.56 165 THR A N 1
ATOM 1387 C CA . THR A 1 165 ? 39.292 9.073 -48.600 1.00 94.56 165 THR A CA 1
ATOM 1388 C C . THR A 1 165 ? 38.870 7.903 -47.706 1.00 94.56 165 THR A C 1
ATOM 1390 O O . THR A 1 165 ? 37.778 7.945 -47.151 1.00 94.56 165 THR A O 1
ATOM 1393 N N . THR A 1 166 ? 39.740 6.915 -47.476 1.00 95.12 166 THR A N 1
ATOM 1394 C CA . THR A 1 166 ? 39.506 5.842 -46.489 1.00 95.12 166 THR A CA 1
ATOM 1395 C C . THR A 1 166 ? 39.492 6.391 -45.063 1.00 95.12 166 THR A C 1
ATOM 1397 O O . THR A 1 166 ? 38.643 6.004 -44.264 1.00 95.12 166 THR A O 1
ATOM 1400 N N . PHE A 1 167 ? 40.378 7.335 -44.743 1.00 95.38 167 PHE A N 1
ATOM 1401 C CA . PHE A 1 167 ? 40.372 8.026 -43.454 1.00 95.38 167 PHE A CA 1
ATOM 1402 C C . PHE A 1 167 ? 39.064 8.795 -43.228 1.00 95.38 167 PHE A C 1
ATOM 1404 O O . PHE A 1 167 ? 38.452 8.670 -42.169 1.00 95.38 167 PHE A O 1
ATOM 1411 N N . ASP A 1 168 ? 38.580 9.516 -44.243 1.00 93.38 168 ASP A N 1
ATOM 1412 C CA . ASP A 1 168 ? 37.277 10.190 -44.192 1.00 93.38 168 ASP A CA 1
ATOM 1413 C C . ASP A 1 168 ? 36.123 9.220 -43.912 1.00 93.38 168 ASP A C 1
ATOM 1415 O O . ASP A 1 168 ? 35.267 9.506 -43.071 1.00 93.38 168 ASP A O 1
ATOM 1419 N N . ILE A 1 169 ? 36.118 8.061 -44.578 1.00 92.56 169 ILE A N 1
ATOM 1420 C CA . ILE A 1 169 ? 35.129 7.003 -44.348 1.00 92.56 169 ILE A CA 1
ATOM 1421 C C . ILE A 1 169 ? 35.182 6.527 -42.889 1.00 92.56 169 ILE A C 1
ATOM 1423 O O . ILE A 1 169 ? 34.141 6.478 -42.237 1.00 92.56 169 ILE A O 1
ATOM 1427 N N . GLN A 1 170 ? 36.376 6.255 -42.347 1.00 93.00 170 GLN A N 1
ATOM 1428 C CA . GLN A 1 170 ? 36.554 5.804 -40.958 1.00 93.00 170 GLN A CA 1
ATOM 1429 C C . GLN A 1 170 ? 36.102 6.833 -39.911 1.00 93.00 170 GLN A C 1
ATOM 1431 O O . GLN A 1 170 ? 35.727 6.451 -38.802 1.00 93.00 170 GLN A O 1
ATOM 1436 N N . LEU A 1 171 ? 36.181 8.133 -40.210 1.00 92.69 171 LEU A N 1
ATOM 1437 C CA . LEU A 1 171 ? 35.687 9.191 -39.319 1.00 92.69 171 LEU A CA 1
ATOM 1438 C C . LEU A 1 171 ? 34.162 9.310 -39.352 1.00 92.69 171 LEU A C 1
ATOM 1440 O O . LEU A 1 171 ? 33.541 9.629 -38.340 1.00 92.69 171 LEU A O 1
ATOM 1444 N N . VAL A 1 172 ? 33.553 9.065 -40.511 1.00 90.00 172 VAL A N 1
ATOM 1445 C CA . VAL A 1 172 ? 32.096 9.075 -40.654 1.00 90.00 172 VAL A CA 1
ATOM 1446 C C . VAL A 1 172 ? 31.480 7.819 -40.037 1.00 90.00 172 VAL A C 1
ATOM 1448 O O . VAL A 1 172 ? 30.525 7.934 -39.272 1.00 90.00 172 VAL A O 1
ATOM 1451 N N . GLU A 1 173 ? 32.035 6.639 -40.312 1.00 87.06 173 GLU A N 1
ATOM 1452 C CA . GLU A 1 173 ? 31.532 5.356 -39.800 1.00 87.06 173 GLU A CA 1
ATOM 1453 C C . GLU A 1 173 ? 31.523 5.298 -38.266 1.00 87.06 173 GLU A C 1
ATOM 1455 O O . GLU A 1 173 ? 30.554 4.825 -37.677 1.00 87.06 173 GLU A O 1
ATOM 1460 N N . GLU A 1 174 ? 32.548 5.855 -37.616 1.00 86.38 174 GLU A N 1
ATOM 1461 C CA . GLU A 1 174 ? 32.619 5.981 -36.154 1.00 86.38 174 GLU A CA 1
ATOM 1462 C C . GLU A 1 174 ? 31.335 6.588 -35.566 1.00 86.38 174 GLU A C 1
ATOM 1464 O O . GLU A 1 174 ? 30.777 6.052 -34.613 1.00 86.38 174 GLU A O 1
ATOM 1469 N N . THR A 1 175 ? 30.795 7.635 -36.197 1.00 84.88 175 THR A N 1
ATOM 1470 C CA . THR A 1 175 ? 29.576 8.300 -35.708 1.00 84.88 175 THR A CA 1
ATOM 1471 C C . THR A 1 175 ? 28.310 7.457 -35.858 1.00 84.88 175 THR A C 1
ATOM 1473 O O . THR A 1 175 ? 27.396 7.581 -35.042 1.00 84.88 175 THR A O 1
ATOM 1476 N N . TYR A 1 176 ? 28.250 6.573 -36.859 1.00 78.81 176 TYR A N 1
ATOM 1477 C CA . TYR A 1 176 ? 27.157 5.607 -36.978 1.00 78.81 176 TYR A CA 1
ATOM 1478 C C . TYR A 1 176 ? 27.247 4.558 -35.872 1.00 78.81 176 TYR A C 1
ATOM 1480 O O . TYR A 1 176 ? 26.250 4.286 -35.209 1.00 78.81 176 TYR A O 1
ATOM 1488 N N . ILE A 1 177 ? 28.439 3.999 -35.639 1.00 78.75 177 ILE A N 1
ATOM 1489 C CA . ILE A 1 177 ? 28.663 2.971 -34.611 1.00 78.75 177 ILE A CA 1
ATOM 1490 C C . ILE A 1 177 ? 28.312 3.507 -33.218 1.00 78.75 177 ILE A C 1
ATOM 1492 O O . ILE A 1 177 ? 27.610 2.833 -32.462 1.00 78.75 177 ILE A O 1
ATOM 1496 N N . GLU A 1 178 ? 28.736 4.731 -32.894 1.00 77.31 178 GLU A N 1
ATOM 1497 C CA . GLU A 1 178 ? 28.366 5.409 -31.645 1.00 77.31 178 GLU A CA 1
ATOM 1498 C C . GLU A 1 178 ? 26.841 5.550 -31.500 1.00 77.31 178 GLU A C 1
ATOM 1500 O O . GLU A 1 178 ? 26.277 5.186 -30.466 1.00 77.31 178 GLU A O 1
ATOM 1505 N N . SER A 1 179 ? 26.161 6.028 -32.550 1.00 74.94 179 SER A N 1
ATOM 1506 C CA . SER A 1 179 ? 24.701 6.208 -32.573 1.00 74.94 179 SER A CA 1
ATOM 1507 C C . SER A 1 179 ? 23.950 4.891 -32.354 1.00 74.94 179 SER A C 1
ATOM 1509 O O . SER A 1 179 ? 23.023 4.834 -31.543 1.00 74.94 179 SER A O 1
ATOM 1511 N N . TYR A 1 180 ? 24.358 3.813 -33.030 1.00 73.75 180 TYR A N 1
ATOM 1512 C CA . TYR A 1 180 ? 23.745 2.491 -32.868 1.00 73.75 180 TYR A CA 1
ATOM 1513 C C . TYR A 1 180 ? 23.980 1.908 -31.475 1.00 73.75 180 TYR A C 1
ATOM 1515 O O . TYR A 1 180 ? 23.036 1.425 -30.853 1.00 73.75 180 TYR A O 1
ATOM 1523 N N . THR A 1 181 ? 25.206 2.013 -30.958 1.00 71.62 181 THR A N 1
ATOM 1524 C CA . THR A 1 181 ? 25.546 1.514 -29.618 1.00 71.62 181 THR A CA 1
ATOM 1525 C C . THR A 1 181 ? 24.716 2.220 -28.546 1.00 71.62 181 THR A C 1
ATOM 1527 O O . THR A 1 181 ? 24.148 1.568 -27.674 1.00 71.62 181 THR A O 1
ATOM 1530 N N . SER A 1 182 ? 24.569 3.547 -28.644 1.00 74.81 182 SER A N 1
ATOM 1531 C CA . SER A 1 182 ? 23.751 4.316 -27.701 1.00 74.81 182 SER A CA 1
ATOM 1532 C C . SER A 1 182 ? 22.275 3.914 -27.737 1.00 74.81 182 SER A C 1
ATOM 1534 O O . SER A 1 182 ? 21.647 3.852 -26.684 1.00 74.81 182 SER A O 1
ATOM 1536 N N . LYS A 1 183 ? 21.711 3.648 -28.923 1.00 73.56 183 LYS A N 1
ATOM 1537 C CA . LYS A 1 183 ? 20.312 3.205 -29.061 1.00 73.56 183 LYS A CA 1
ATOM 1538 C C . LYS A 1 183 ? 20.096 1.811 -28.474 1.00 73.56 183 LYS A C 1
ATOM 1540 O O . LYS A 1 183 ? 19.066 1.572 -27.859 1.00 73.56 183 LYS A O 1
ATOM 1545 N N . MET A 1 184 ? 21.064 0.913 -28.645 1.00 72.06 184 MET A N 1
ATOM 1546 C CA . MET A 1 184 ? 20.995 -0.447 -28.111 1.00 72.06 184 MET A CA 1
ATOM 1547 C C . MET A 1 184 ? 20.999 -0.455 -26.578 1.00 72.06 184 MET A C 1
ATOM 1549 O O . MET A 1 184 ? 20.158 -1.112 -25.977 1.00 72.06 184 MET A O 1
ATOM 1553 N N . LEU A 1 185 ? 21.878 0.334 -25.949 1.00 75.00 185 LEU A N 1
ATOM 1554 C CA . LEU A 1 185 ? 21.909 0.471 -24.486 1.00 75.00 185 LEU A CA 1
ATOM 1555 C C . LEU A 1 185 ? 20.601 1.051 -23.927 1.00 75.00 185 LEU A C 1
ATOM 1557 O O . LEU A 1 185 ? 20.110 0.584 -22.907 1.00 75.00 185 LEU A O 1
ATOM 1561 N N . GLN A 1 186 ? 20.010 2.034 -24.614 1.00 77.19 186 GLN A N 1
ATOM 1562 C CA . GLN A 1 186 ? 18.705 2.582 -24.225 1.00 77.19 186 GLN A CA 1
ATOM 1563 C C . GLN A 1 186 ? 17.580 1.548 -24.341 1.00 77.19 186 GLN A C 1
ATOM 1565 O O . GLN A 1 186 ? 16.655 1.568 -23.537 1.00 77.19 186 GLN A O 1
ATOM 1570 N N . MET A 1 187 ? 17.642 0.652 -25.329 1.00 76.81 187 MET A N 1
ATOM 1571 C CA . MET A 1 187 ? 16.626 -0.386 -25.499 1.00 76.81 187 MET A CA 1
ATOM 1572 C C . MET A 1 187 ? 16.654 -1.411 -24.359 1.00 76.81 187 MET A C 1
ATOM 1574 O O . MET A 1 187 ? 15.599 -1.799 -23.869 1.00 76.81 187 MET A O 1
ATOM 1578 N N . ASP A 1 188 ? 17.846 -1.797 -23.901 1.00 75.44 188 ASP A N 1
ATOM 1579 C CA . ASP A 1 188 ? 18.015 -2.696 -22.752 1.00 75.44 188 ASP A CA 1
ATOM 1580 C C . ASP A 1 188 ? 17.432 -2.091 -21.461 1.00 75.44 188 ASP A C 1
ATOM 1582 O O . ASP A 1 188 ? 16.697 -2.746 -20.720 1.00 75.44 188 ASP A O 1
ATOM 1586 N N . GLU A 1 189 ? 17.665 -0.794 -21.236 1.00 81.19 189 GLU A N 1
ATOM 1587 C CA . GLU A 1 189 ? 17.081 -0.071 -20.103 1.00 81.19 189 GLU A CA 1
ATOM 1588 C C . GLU A 1 189 ? 15.545 -0.016 -20.185 1.00 81.19 189 GLU A C 1
ATOM 1590 O O . GLU A 1 189 ? 14.863 -0.234 -19.183 1.00 81.19 189 GLU A O 1
ATOM 1595 N N . ILE A 1 190 ? 14.986 0.199 -21.383 1.00 85.25 190 ILE A N 1
ATOM 1596 C CA . ILE A 1 190 ? 13.534 0.179 -21.613 1.00 85.25 190 ILE A CA 1
ATOM 1597 C C . ILE A 1 190 ? 12.944 -1.213 -21.334 1.00 85.25 190 ILE A C 1
ATOM 1599 O O . ILE A 1 190 ? 11.889 -1.296 -20.706 1.00 85.25 190 ILE A O 1
ATOM 1603 N N . HIS A 1 191 ? 13.614 -2.294 -21.742 1.00 80.94 191 HIS A N 1
ATOM 1604 C CA . HIS A 1 191 ? 13.188 -3.663 -21.429 1.00 80.94 191 HIS A CA 1
ATOM 1605 C C . HIS A 1 191 ? 13.133 -3.924 -19.926 1.00 80.94 191 HIS A C 1
ATOM 1607 O O . HIS A 1 191 ? 12.171 -4.503 -19.425 1.00 80.94 191 HIS A O 1
ATOM 1613 N N . LYS A 1 192 ? 14.150 -3.473 -19.189 1.00 85.38 192 LYS A N 1
ATOM 1614 C CA . LYS A 1 192 ? 14.171 -3.631 -17.736 1.00 85.38 192 LYS A CA 1
ATOM 1615 C C . LYS A 1 192 ? 13.017 -2.876 -17.068 1.00 85.38 192 LYS A C 1
ATOM 1617 O O . LYS A 1 192 ? 12.358 -3.424 -16.189 1.00 85.38 192 LYS A O 1
ATOM 1622 N N . ILE A 1 193 ? 12.754 -1.644 -17.510 1.00 89.31 193 ILE A N 1
ATOM 1623 C CA . ILE A 1 193 ? 11.633 -0.837 -17.010 1.00 89.31 193 ILE A CA 1
ATOM 1624 C C . ILE A 1 193 ? 10.293 -1.526 -17.298 1.00 89.31 193 ILE A C 1
ATOM 1626 O O . ILE A 1 193 ? 9.427 -1.540 -16.431 1.00 89.31 193 ILE A O 1
ATOM 1630 N N . GLU A 1 194 ? 10.117 -2.116 -18.481 1.00 89.00 194 GLU A N 1
ATOM 1631 C CA . GLU A 1 194 ? 8.901 -2.851 -18.858 1.00 89.00 194 GLU A CA 1
ATOM 1632 C C . GLU A 1 194 ? 8.639 -4.053 -17.927 1.00 89.00 194 GLU A C 1
ATOM 1634 O O . GLU A 1 194 ? 7.534 -4.204 -17.400 1.00 89.00 194 GLU A O 1
ATOM 1639 N N . GLN A 1 195 ? 9.670 -4.842 -17.614 1.00 87.94 195 GLN A N 1
ATOM 1640 C CA . GLN A 1 195 ? 9.550 -5.968 -16.678 1.00 87.94 195 GLN A CA 1
ATOM 1641 C C . GLN A 1 195 ? 9.200 -5.513 -15.254 1.00 87.94 195 GLN A C 1
ATOM 1643 O O . GLN A 1 195 ? 8.342 -6.110 -14.595 1.00 87.94 195 GLN A O 1
ATOM 1648 N N . GLU A 1 196 ? 9.846 -4.447 -14.771 1.00 91.06 196 GLU A N 1
ATOM 1649 C CA . GLU A 1 196 ? 9.546 -3.851 -13.464 1.00 91.06 196 GLU A CA 1
ATOM 1650 C C . GLU A 1 196 ? 8.105 -3.310 -13.410 1.00 91.06 196 GLU A C 1
ATOM 1652 O O . GLU A 1 196 ? 7.428 -3.454 -12.386 1.00 91.06 196 GLU A O 1
ATOM 1657 N N . LEU A 1 197 ? 7.607 -2.746 -14.516 1.00 90.56 197 LEU A N 1
ATOM 1658 C CA . LEU A 1 197 ? 6.242 -2.234 -14.641 1.00 90.56 197 LEU A CA 1
ATOM 1659 C C . LEU A 1 197 ? 5.204 -3.356 -14.519 1.00 90.56 197 LEU A C 1
ATOM 1661 O O . LEU A 1 197 ? 4.263 -3.233 -13.734 1.00 90.56 197 LEU A O 1
ATOM 1665 N N . THR A 1 198 ? 5.419 -4.470 -15.223 1.00 90.19 198 THR A N 1
ATOM 1666 C CA . THR A 1 198 ? 4.558 -5.662 -15.155 1.00 90.19 198 THR A CA 1
ATOM 1667 C C . THR A 1 198 ? 4.503 -6.233 -13.734 1.00 90.19 198 THR A C 1
ATOM 1669 O O . THR A 1 198 ? 3.424 -6.473 -13.187 1.00 90.19 198 THR A O 1
ATOM 1672 N N . ALA A 1 199 ? 5.662 -6.405 -13.088 1.00 91.06 199 ALA A N 1
ATOM 1673 C CA . ALA A 1 199 ? 5.731 -6.912 -11.716 1.00 91.06 199 ALA A CA 1
ATOM 1674 C C . ALA A 1 199 ? 5.028 -5.979 -10.712 1.00 91.06 199 ALA A C 1
ATOM 1676 O O . ALA A 1 199 ? 4.323 -6.435 -9.803 1.00 91.06 199 ALA A O 1
ATOM 1677 N N . THR A 1 200 ? 5.184 -4.666 -10.900 1.00 92.56 200 THR A N 1
ATOM 1678 C CA . THR A 1 200 ? 4.502 -3.647 -10.092 1.00 92.56 200 THR A CA 1
ATOM 1679 C C . THR A 1 200 ? 2.988 -3.719 -10.287 1.00 92.56 200 THR A C 1
ATOM 1681 O O . THR A 1 200 ? 2.257 -3.727 -9.298 1.00 92.56 200 THR A O 1
ATOM 1684 N N . GLY A 1 201 ? 2.513 -3.862 -11.529 1.00 91.44 201 GLY A N 1
ATOM 1685 C CA . GLY A 1 201 ? 1.092 -4.023 -11.846 1.00 91.44 201 GLY A CA 1
ATOM 1686 C C . GLY A 1 201 ? 0.459 -5.213 -11.124 1.00 91.44 201 GLY A C 1
ATOM 1687 O O . GLY A 1 201 ? -0.546 -5.047 -10.435 1.00 91.44 201 GLY A O 1
ATOM 1688 N N . HIS A 1 202 ? 1.087 -6.391 -11.178 1.00 90.31 202 HIS A N 1
ATOM 1689 C CA . HIS A 1 202 ? 0.597 -7.571 -10.452 1.00 90.31 202 HIS A CA 1
ATOM 1690 C C . HIS A 1 202 ? 0.546 -7.367 -8.933 1.00 90.31 202 HIS A C 1
ATOM 1692 O O . HIS A 1 202 ? -0.427 -7.758 -8.289 1.00 90.31 202 HIS A O 1
ATOM 1698 N N . THR A 1 203 ? 1.570 -6.729 -8.361 1.00 94.25 203 THR A N 1
ATOM 1699 C CA . THR A 1 203 ? 1.615 -6.441 -6.919 1.00 94.25 203 THR A CA 1
ATOM 1700 C C . THR A 1 203 ? 0.499 -5.478 -6.511 1.00 94.25 203 THR A C 1
ATOM 1702 O O . THR A 1 203 ? -0.126 -5.660 -5.470 1.00 94.25 203 THR A O 1
ATOM 1705 N N . MET A 1 204 ? 0.204 -4.472 -7.338 1.00 93.94 204 MET A N 1
ATOM 1706 C CA . MET A 1 204 ? -0.891 -3.535 -7.079 1.00 93.94 204 MET A CA 1
ATOM 1707 C C . MET A 1 204 ? -2.263 -4.214 -7.107 1.00 93.94 204 MET A C 1
ATOM 1709 O O . MET A 1 204 ? -3.078 -3.919 -6.237 1.00 93.94 204 MET A O 1
ATOM 1713 N N . VAL A 1 205 ? -2.507 -5.143 -8.043 1.00 93.00 205 VAL A N 1
ATOM 1714 C CA . VAL A 1 205 ? -3.752 -5.937 -8.065 1.00 93.00 205 VAL A CA 1
ATOM 1715 C C . VAL A 1 205 ? -3.895 -6.752 -6.781 1.00 93.00 205 VAL A C 1
ATOM 1717 O O . VAL A 1 205 ? -4.929 -6.669 -6.125 1.00 93.00 205 VAL A O 1
ATOM 1720 N N . ALA A 1 206 ? -2.847 -7.478 -6.382 1.00 93.44 206 ALA A N 1
ATOM 1721 C CA . ALA A 1 206 ? -2.874 -8.287 -5.163 1.00 93.44 206 ALA A CA 1
ATOM 1722 C C . ALA A 1 206 ? -3.148 -7.435 -3.910 1.00 93.44 206 ALA A C 1
ATOM 1724 O O . ALA A 1 206 ? -3.999 -7.782 -3.095 1.00 93.44 206 ALA A O 1
ATOM 1725 N N . ASN A 1 207 ? -2.489 -6.277 -3.792 1.00 93.62 207 ASN A N 1
ATOM 1726 C CA . ASN A 1 207 ? -2.714 -5.349 -2.683 1.00 93.62 207 ASN A CA 1
ATOM 1727 C C . ASN A 1 207 ? -4.139 -4.776 -2.686 1.00 93.62 207 ASN A C 1
ATOM 1729 O O . ASN A 1 207 ? -4.720 -4.569 -1.619 1.00 93.62 207 ASN A O 1
ATOM 1733 N N . ALA A 1 208 ? -4.710 -4.503 -3.863 1.00 94.25 208 ALA A N 1
ATOM 1734 C CA . ALA A 1 208 ? -6.085 -4.030 -3.976 1.00 94.25 208 ALA A CA 1
ATOM 1735 C C . ALA A 1 208 ? -7.082 -5.102 -3.509 1.00 94.25 208 ALA A C 1
ATOM 1737 O O . ALA A 1 208 ? -7.966 -4.788 -2.710 1.00 94.25 208 ALA A O 1
ATOM 1738 N N . GLU A 1 209 ? -6.906 -6.358 -3.931 1.00 92.31 209 GLU A N 1
ATOM 1739 C CA . GLU A 1 209 ? -7.730 -7.497 -3.498 1.00 92.31 209 GLU A CA 1
ATOM 1740 C C . GLU A 1 209 ? -7.630 -7.745 -1.986 1.00 92.31 209 GLU A C 1
ATOM 1742 O O . GLU A 1 209 ? -8.653 -7.890 -1.312 1.00 92.31 209 GLU A O 1
ATOM 1747 N N . GLU A 1 210 ? -6.414 -7.733 -1.430 1.00 94.88 210 GLU A N 1
ATOM 1748 C CA . GLU A 1 210 ? -6.188 -7.876 0.013 1.00 94.88 210 GLU A CA 1
ATOM 1749 C C . GLU A 1 210 ? -6.867 -6.744 0.795 1.00 94.88 210 GLU A C 1
ATOM 1751 O O . GLU A 1 210 ? -7.613 -7.002 1.742 1.00 94.88 210 GLU A O 1
ATOM 1756 N N . THR A 1 211 ? -6.697 -5.496 0.343 1.00 94.12 211 THR A N 1
ATOM 1757 C CA . THR A 1 211 ? -7.346 -4.326 0.954 1.00 94.12 211 THR A CA 1
ATOM 1758 C C . THR A 1 211 ? -8.867 -4.460 0.913 1.00 94.12 211 THR A C 1
ATOM 1760 O O . THR A 1 211 ? -9.531 -4.196 1.913 1.00 94.12 211 THR A O 1
ATOM 1763 N N . SER A 1 212 ? -9.434 -4.920 -0.207 1.00 92.00 212 SER A N 1
ATOM 1764 C CA . SER A 1 212 ? -10.878 -5.146 -0.344 1.00 92.00 212 SER A CA 1
ATOM 1765 C C . SER A 1 212 ? -11.392 -6.177 0.669 1.00 92.00 212 SER A C 1
ATOM 1767 O O . SER A 1 212 ? -12.410 -5.954 1.329 1.00 92.00 212 SER A O 1
ATOM 1769 N N . SER A 1 213 ? -10.647 -7.269 0.874 1.00 94.12 213 SER A N 1
ATOM 1770 C CA . SER A 1 213 ? -10.969 -8.265 1.900 1.00 94.12 213 SER A CA 1
ATOM 1771 C C . SER A 1 213 ? -10.915 -7.673 3.312 1.00 94.12 213 SER A C 1
ATOM 1773 O O . SER A 1 213 ? -11.826 -7.906 4.108 1.00 94.12 213 SER A O 1
ATOM 1775 N N . SER A 1 214 ? -9.882 -6.886 3.631 1.00 94.50 214 SER A N 1
ATOM 1776 C CA . SER A 1 214 ? -9.765 -6.223 4.936 1.00 94.50 214 SER A CA 1
ATOM 1777 C C . SER A 1 214 ? -10.913 -5.246 5.191 1.00 94.50 214 SER A C 1
ATOM 1779 O O . SER A 1 214 ? -11.459 -5.223 6.291 1.00 94.50 214 SER A O 1
ATOM 1781 N N . VAL A 1 215 ? -11.343 -4.492 4.176 1.00 94.25 215 VAL A N 1
ATOM 1782 C CA . VAL A 1 215 ? -12.506 -3.595 4.273 1.00 94.25 215 VAL A CA 1
ATOM 1783 C C . VAL A 1 215 ? -13.783 -4.367 4.609 1.00 94.25 215 VAL A C 1
ATOM 1785 O O . VAL A 1 215 ? -14.568 -3.935 5.455 1.00 94.25 215 VAL A O 1
ATOM 1788 N N . GLN A 1 216 ? -13.992 -5.535 3.998 1.00 90.38 216 GLN A N 1
ATOM 1789 C CA . GLN A 1 216 ? -15.166 -6.357 4.287 1.00 90.38 216 GLN A CA 1
ATOM 1790 C C . GLN A 1 216 ? -15.161 -6.893 5.728 1.00 90.38 216 GLN A C 1
ATOM 1792 O O . GLN A 1 216 ? -16.212 -6.959 6.374 1.00 90.38 216 GLN A O 1
ATOM 1797 N N . GLU A 1 217 ? -13.991 -7.262 6.248 1.00 93.06 217 GLU A N 1
ATOM 1798 C CA . GLU A 1 217 ? -13.829 -7.664 7.645 1.00 93.06 217 GLU A CA 1
ATOM 1799 C C . GLU A 1 217 ? -14.081 -6.486 8.598 1.00 93.06 217 GLU A C 1
ATOM 1801 O O . GLU A 1 217 ? -14.834 -6.627 9.563 1.00 93.06 217 GLU A O 1
ATOM 1806 N N . MET A 1 218 ? -13.552 -5.301 8.280 1.00 90.94 218 MET A N 1
ATOM 1807 C CA . MET A 1 218 ? -13.798 -4.061 9.024 1.00 90.94 218 MET A CA 1
ATOM 1808 C C . MET A 1 218 ? -15.291 -3.720 9.103 1.00 90.94 218 MET A C 1
ATOM 1810 O O . MET A 1 218 ? -15.787 -3.369 10.178 1.00 90.94 218 MET A O 1
ATOM 1814 N N . ALA A 1 219 ? -16.035 -3.877 8.007 1.00 90.12 219 ALA A N 1
ATOM 1815 C CA . ALA A 1 219 ? -17.480 -3.666 7.996 1.00 90.12 219 ALA A CA 1
ATOM 1816 C C . ALA A 1 219 ? -18.207 -4.624 8.958 1.00 90.12 219 ALA A C 1
ATOM 1818 O O . ALA A 1 219 ? -19.053 -4.199 9.746 1.00 90.12 219 ALA A O 1
ATOM 1819 N N . ASN A 1 220 ? -17.830 -5.905 8.965 1.00 91.00 220 ASN A N 1
ATOM 1820 C CA . ASN A 1 220 ? -18.416 -6.897 9.870 1.00 91.00 220 ASN A CA 1
ATOM 1821 C C . ASN A 1 220 ? -18.092 -6.597 11.341 1.00 91.00 220 ASN A C 1
ATOM 1823 O O . ASN A 1 220 ? -18.970 -6.678 12.201 1.00 91.00 220 ASN A O 1
ATOM 1827 N N . VAL A 1 221 ? -16.847 -6.210 11.633 1.00 92.00 221 VAL A N 1
ATOM 1828 C CA . VAL A 1 221 ? -16.426 -5.803 12.982 1.00 92.00 221 VAL A CA 1
ATOM 1829 C C . VAL A 1 221 ? -17.214 -4.580 13.455 1.00 92.00 221 VAL A C 1
ATOM 1831 O O . VAL A 1 221 ? -17.664 -4.554 14.599 1.00 92.00 221 VAL A O 1
ATOM 1834 N N . SER A 1 222 ? -17.453 -3.604 12.578 1.00 92.81 222 SER A N 1
ATOM 1835 C CA . SER A 1 222 ? -18.242 -2.400 12.886 1.00 92.81 222 SER A CA 1
ATOM 1836 C C . SER A 1 222 ? -19.670 -2.740 13.304 1.00 92.81 222 SER A C 1
ATOM 1838 O O . SER A 1 222 ? -20.159 -2.222 14.309 1.00 92.81 222 SER A O 1
ATOM 1840 N N . ILE A 1 223 ? -20.312 -3.663 12.581 1.00 92.50 223 ILE A N 1
ATOM 1841 C CA . ILE A 1 223 ? -21.646 -4.172 12.925 1.00 92.50 223 ILE A CA 1
ATOM 1842 C C . ILE A 1 223 ? -21.623 -4.837 14.308 1.00 92.50 223 ILE A C 1
ATOM 1844 O O . ILE A 1 223 ? -22.479 -4.545 15.144 1.00 92.50 223 ILE A O 1
ATOM 1848 N N . GLY A 1 224 ? -20.618 -5.676 14.579 1.00 94.25 224 GLY A N 1
ATOM 1849 C CA . GLY A 1 224 ? -20.461 -6.337 15.877 1.00 94.25 224 GLY A CA 1
ATOM 1850 C C . GLY A 1 224 ? -20.265 -5.360 17.042 1.00 94.25 224 GLY A C 1
ATOM 1851 O O . GLY A 1 224 ? -20.854 -5.547 18.108 1.00 94.25 224 GLY A O 1
ATOM 1852 N N . ILE A 1 225 ? -19.485 -4.290 16.850 1.00 94.88 225 ILE A N 1
ATOM 1853 C CA . ILE A 1 225 ? -19.290 -3.255 17.878 1.00 94.88 225 ILE A CA 1
ATOM 1854 C C . ILE A 1 225 ? -20.591 -2.477 18.106 1.00 94.88 225 ILE A C 1
ATOM 1856 O O . ILE A 1 225 ? -20.949 -2.230 19.256 1.00 94.88 225 ILE A O 1
ATOM 1860 N N . ALA A 1 226 ? -21.323 -2.123 17.045 1.00 93.44 226 ALA A N 1
ATOM 1861 C CA . ALA A 1 226 ? -22.603 -1.426 17.170 1.00 93.44 226 ALA A CA 1
ATOM 1862 C C . ALA A 1 226 ? -23.626 -2.245 17.981 1.00 93.44 226 ALA A C 1
ATOM 1864 O O . ALA A 1 226 ? -24.279 -1.712 18.882 1.00 93.44 226 ALA A O 1
ATOM 1865 N N . GLU A 1 227 ? -23.728 -3.550 17.713 1.00 95.75 227 GLU A N 1
ATOM 1866 C CA . GLU A 1 227 ? -24.600 -4.457 18.466 1.00 95.75 227 GLU A CA 1
ATOM 1867 C C . GLU A 1 227 ? -24.177 -4.552 19.941 1.00 95.75 227 GLU A C 1
ATOM 1869 O O . GLU A 1 227 ? -25.006 -4.386 20.841 1.00 95.75 227 GLU A O 1
ATOM 1874 N N . ALA A 1 228 ? -22.878 -4.732 20.205 1.00 95.50 228 ALA A N 1
ATOM 1875 C CA . ALA A 1 228 ? -22.339 -4.781 21.562 1.00 95.50 228 ALA A CA 1
ATOM 1876 C C . ALA A 1 228 ? -22.593 -3.477 22.344 1.00 95.50 228 ALA A C 1
ATOM 1878 O O . ALA A 1 228 ? -22.988 -3.527 23.511 1.00 95.50 228 ALA A O 1
ATOM 1879 N N . SER A 1 229 ? -22.432 -2.314 21.707 1.00 96.00 229 SER A N 1
ATOM 1880 C CA . SER A 1 229 ? -22.732 -1.001 22.295 1.00 96.00 229 SER A CA 1
ATOM 1881 C C . SER A 1 229 ? -24.219 -0.825 22.612 1.00 96.00 229 SER A C 1
ATOM 1883 O O . SER A 1 229 ? -24.570 -0.264 23.657 1.00 96.00 229 SER A O 1
ATOM 1885 N N . SER A 1 230 ? -25.110 -1.332 21.753 1.00 94.81 230 SER A N 1
ATOM 1886 C CA . SER A 1 230 ? -26.553 -1.336 22.020 1.00 94.81 230 SER A CA 1
ATOM 1887 C C . SER A 1 230 ? -26.882 -2.180 23.253 1.00 94.81 230 SER A C 1
ATOM 1889 O O . SER A 1 230 ? -27.541 -1.697 24.175 1.00 94.81 230 SER A O 1
ATOM 1891 N N . LEU A 1 231 ? -26.358 -3.408 23.327 1.00 96.50 231 LEU A N 1
ATOM 1892 C CA . LEU A 1 231 ? -26.553 -4.290 24.483 1.00 96.50 231 LEU A CA 1
ATOM 1893 C C . LEU A 1 231 ? -25.979 -3.683 25.772 1.00 96.50 231 LEU A C 1
ATOM 1895 O O . LEU A 1 231 ? -26.613 -3.740 26.827 1.00 96.50 231 LEU A O 1
ATOM 1899 N N . ALA A 1 232 ? -24.802 -3.058 25.695 1.00 95.44 232 ALA A N 1
ATOM 1900 C CA . ALA A 1 232 ? -24.187 -2.368 26.826 1.00 95.44 232 ALA A CA 1
ATOM 1901 C C . ALA A 1 232 ? -25.048 -1.195 27.323 1.00 95.44 232 ALA A C 1
ATOM 1903 O O . ALA A 1 232 ? -25.181 -1.000 28.532 1.00 95.44 232 ALA A O 1
ATOM 1904 N N . THR A 1 233 ? -25.683 -0.453 26.408 1.00 96.62 233 THR A N 1
ATOM 1905 C CA . THR A 1 233 ? -26.616 0.635 26.744 1.00 96.62 233 THR A CA 1
ATOM 1906 C C . THR A 1 233 ? -27.827 0.112 27.512 1.00 96.62 233 THR A C 1
ATOM 1908 O O . THR A 1 233 ? -28.207 0.684 28.536 1.00 96.62 233 THR A O 1
ATOM 1911 N N . ASP A 1 234 ? -28.426 -0.985 27.049 1.00 96.31 234 ASP A N 1
ATOM 1912 C CA . ASP A 1 234 ? -29.594 -1.581 27.701 1.00 96.31 234 ASP A CA 1
ATOM 1913 C C . ASP A 1 234 ? -29.245 -2.138 29.084 1.00 96.31 234 ASP A C 1
ATOM 1915 O O . ASP A 1 234 ? -29.976 -1.912 30.055 1.00 96.31 234 ASP A O 1
ATOM 1919 N N . HIS A 1 235 ? -28.085 -2.788 29.214 1.00 95.62 235 HIS A N 1
ATOM 1920 C CA . HIS A 1 235 ? -27.576 -3.227 30.509 1.00 95.62 235 HIS A CA 1
ATOM 1921 C C . HIS A 1 235 ? -27.329 -2.052 31.459 1.00 95.62 235 HIS A C 1
ATOM 1923 O O . HIS A 1 235 ? -27.783 -2.102 32.601 1.00 95.62 235 HIS A O 1
ATOM 1929 N N . ALA A 1 236 ? -26.678 -0.980 31.000 1.00 96.44 236 ALA A N 1
ATOM 1930 C CA . ALA A 1 236 ? -26.432 0.216 31.805 1.00 96.44 236 ALA A CA 1
ATOM 1931 C C . ALA A 1 236 ? -27.743 0.830 32.327 1.00 96.44 236 ALA A C 1
ATOM 1933 O O . ALA A 1 236 ? -27.873 1.075 33.528 1.00 96.44 236 ALA A O 1
ATOM 1934 N N . LYS A 1 237 ? -28.757 0.975 31.461 1.00 94.38 237 LYS A N 1
ATOM 1935 C CA . LYS A 1 237 ? -30.099 1.434 31.859 1.00 94.38 237 LYS A CA 1
ATOM 1936 C C . LYS A 1 237 ? -30.740 0.515 32.893 1.00 94.38 237 LYS A C 1
ATOM 1938 O O . LYS A 1 237 ? -31.334 0.998 33.856 1.00 94.38 237 LYS A O 1
ATOM 1943 N N . LYS A 1 238 ? -30.610 -0.807 32.733 1.00 96.19 238 LYS A N 1
ATOM 1944 C CA . LYS A 1 238 ? -31.191 -1.753 33.691 1.00 96.19 238 LYS A CA 1
ATOM 1945 C C . LYS A 1 238 ? -30.530 -1.666 35.064 1.00 96.19 238 LYS A C 1
ATOM 1947 O O . LYS A 1 238 ? -31.231 -1.705 36.073 1.00 96.19 238 LYS A O 1
ATOM 1952 N N . VAL A 1 239 ? -29.206 -1.521 35.116 1.00 95.06 239 VAL A N 1
ATOM 1953 C CA . VAL A 1 239 ? -28.492 -1.324 36.387 1.00 95.06 239 VAL A CA 1
ATOM 1954 C C . VAL A 1 239 ? -28.904 0.005 37.029 1.00 95.06 239 VAL A C 1
ATOM 1956 O O . VAL A 1 239 ? -29.128 0.035 38.236 1.00 95.06 239 VAL A O 1
ATOM 1959 N N . GLN A 1 240 ? -29.088 1.074 36.245 1.00 94.81 240 GLN A N 1
ATOM 1960 C CA . GLN A 1 240 ? -29.552 2.370 36.757 1.00 94.81 240 GLN A CA 1
ATOM 1961 C C . GLN A 1 240 ? -30.931 2.261 37.417 1.00 94.81 240 GLN A C 1
ATOM 1963 O O . GLN A 1 240 ? -31.130 2.762 38.522 1.00 94.81 240 GLN A O 1
ATOM 1968 N N . GLU A 1 241 ? -31.865 1.562 36.767 1.00 95.94 241 GLU A N 1
ATOM 1969 C CA . GLU A 1 241 ? -33.207 1.316 37.300 1.00 95.94 241 GLU A CA 1
ATOM 1970 C C . GLU A 1 241 ? -33.151 0.551 38.632 1.00 95.94 241 GLU A C 1
ATOM 1972 O O . GLU A 1 241 ? -33.781 0.952 39.611 1.00 95.94 241 GLU A O 1
ATOM 1977 N N . VAL A 1 242 ? -32.355 -0.523 38.695 1.00 95.69 242 VAL A N 1
ATOM 1978 C CA . VAL A 1 242 ? -32.189 -1.333 39.913 1.00 95.69 242 VAL A CA 1
ATOM 1979 C C . VAL A 1 242 ? -31.534 -0.525 41.035 1.00 95.69 242 VAL A C 1
ATOM 1981 O O . VAL A 1 242 ? -31.975 -0.609 42.180 1.00 95.69 242 VAL A O 1
ATOM 1984 N N . ALA A 1 243 ? -30.523 0.290 40.728 1.00 95.19 243 ALA A N 1
ATOM 1985 C CA . ALA A 1 243 ? -29.875 1.154 41.711 1.00 95.19 243 ALA A CA 1
ATOM 1986 C C . ALA A 1 243 ? -30.855 2.189 42.289 1.00 95.19 243 ALA A C 1
ATOM 1988 O O . ALA A 1 243 ? -30.867 2.427 43.498 1.00 95.19 243 ALA A O 1
ATOM 1989 N N . GLN A 1 244 ? -31.725 2.756 41.449 1.00 93.19 244 GLN A N 1
ATOM 1990 C CA . GLN A 1 244 ? -32.736 3.720 41.878 1.00 93.19 244 GLN A CA 1
ATOM 1991 C C . GLN A 1 244 ? -33.830 3.077 42.744 1.00 93.19 244 GLN A C 1
ATOM 1993 O O . GLN A 1 244 ? -34.180 3.631 43.786 1.00 93.19 244 GLN A O 1
ATOM 1998 N N . GLN A 1 245 ? -34.305 1.881 42.380 1.00 95.38 245 GLN A N 1
ATOM 1999 C CA . GLN A 1 245 ? -35.218 1.088 43.218 1.00 95.38 245 GLN A CA 1
ATOM 2000 C C . GLN A 1 245 ? -34.573 0.704 44.562 1.00 95.38 245 GLN A C 1
ATOM 2002 O O . GLN A 1 245 ? -35.218 0.746 45.615 1.00 95.38 245 GLN A O 1
ATOM 2007 N N . GLY A 1 246 ? -33.279 0.368 44.547 1.00 95.06 246 GLY A N 1
ATOM 2008 C CA . GLY A 1 246 ? -32.494 0.128 45.756 1.00 95.06 246 GLY A CA 1
ATOM 2009 C C . GLY A 1 246 ? -32.446 1.360 46.661 1.00 95.06 246 GLY A C 1
ATOM 2010 O O . GLY A 1 246 ? -32.68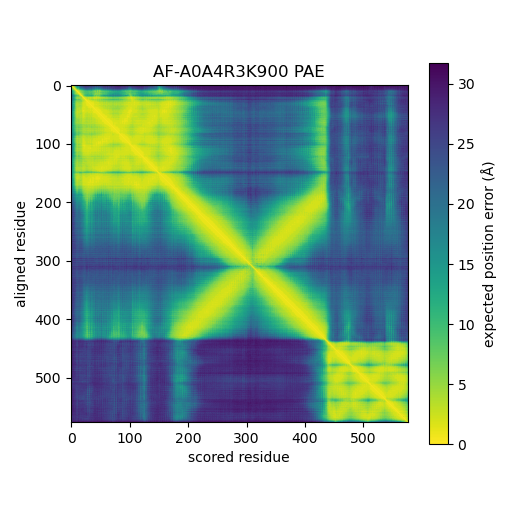4 1.246 47.862 1.00 95.06 246 GLY A O 1
ATOM 2011 N N . ALA A 1 247 ? -32.217 2.544 46.088 1.00 94.88 247 ALA A N 1
ATOM 2012 C CA . ALA A 1 247 ? -32.151 3.796 46.839 1.00 94.88 247 ALA A CA 1
ATOM 2013 C C . ALA A 1 247 ? -33.499 4.156 47.488 1.00 94.88 247 ALA A C 1
ATOM 2015 O O . ALA A 1 247 ? -33.533 4.572 48.647 1.00 94.88 247 ALA A O 1
ATOM 2016 N N . GLU A 1 248 ? -34.611 3.937 46.782 1.00 95.56 248 GLU A N 1
ATOM 2017 C CA . GLU A 1 248 ? -35.962 4.101 47.335 1.00 95.56 248 GLU A CA 1
ATOM 2018 C C . GLU A 1 248 ? -36.219 3.132 48.500 1.00 95.56 248 GLU A C 1
ATOM 2020 O O . GLU A 1 248 ? -36.712 3.530 49.557 1.00 95.56 248 GLU A O 1
ATOM 2025 N N . THR A 1 249 ? -35.810 1.869 48.352 1.00 96.31 249 THR A N 1
ATOM 2026 C CA . THR A 1 249 ? -35.949 0.851 49.406 1.00 96.31 249 THR A CA 1
ATOM 2027 C C . THR A 1 249 ? -35.156 1.222 50.663 1.00 96.31 249 THR A C 1
ATOM 2029 O O . THR A 1 249 ? -35.653 1.069 51.783 1.00 96.31 249 THR A O 1
ATOM 2032 N N . VAL A 1 250 ? -33.938 1.749 50.499 1.00 96.44 250 VAL A N 1
ATOM 2033 C CA . VAL A 1 250 ? -33.107 2.245 51.608 1.00 96.44 250 VAL A CA 1
ATOM 2034 C C . VAL A 1 250 ? -33.792 3.404 52.330 1.00 96.44 250 VAL A C 1
ATOM 2036 O O . VAL A 1 250 ? -33.861 3.397 53.560 1.00 96.44 250 VAL A O 1
ATOM 2039 N N . TYR A 1 251 ? -34.355 4.356 51.582 1.00 93.81 251 TYR A N 1
ATOM 2040 C CA . TYR A 1 251 ? -35.078 5.496 52.146 1.00 93.81 251 TYR A CA 1
ATOM 2041 C C . TYR A 1 251 ? -36.287 5.056 52.988 1.00 93.81 251 TYR A C 1
ATOM 2043 O O . TYR A 1 251 ? -36.416 5.450 54.149 1.00 93.81 251 TYR A O 1
ATOM 2051 N N . LEU A 1 252 ? -37.130 4.168 52.449 1.00 95.38 252 LEU A N 1
ATOM 2052 C CA . LEU A 1 252 ? -38.284 3.616 53.172 1.00 95.38 252 LEU A CA 1
ATOM 2053 C C . LEU A 1 252 ? -37.859 2.828 54.420 1.00 95.38 252 LEU A C 1
ATOM 2055 O O . LEU A 1 252 ? -38.516 2.884 55.460 1.00 95.38 252 LEU A O 1
ATOM 2059 N N . THR A 1 253 ? -36.739 2.106 54.344 1.00 95.06 253 THR A N 1
ATOM 2060 C CA . THR A 1 253 ? -36.207 1.350 55.486 1.00 95.06 253 THR A CA 1
ATOM 2061 C C . THR A 1 253 ? -35.736 2.286 56.602 1.00 95.06 253 THR A C 1
ATOM 2063 O O . THR A 1 253 ? -36.039 2.032 57.767 1.00 95.06 253 THR A O 1
ATOM 2066 N N . GLN A 1 254 ? -35.064 3.395 56.271 1.00 93.44 254 GLN A N 1
ATOM 2067 C CA . GLN A 1 254 ? -34.682 4.423 57.249 1.00 93.44 254 GLN A CA 1
ATOM 2068 C C . GLN A 1 254 ? -35.903 5.060 57.927 1.00 93.44 254 GLN A C 1
ATOM 2070 O O . GLN A 1 254 ? -35.897 5.263 59.142 1.00 93.44 254 GLN A O 1
ATOM 2075 N N . GLU A 1 255 ? -36.975 5.332 57.175 1.00 94.88 255 GLU A N 1
ATOM 2076 C CA . GLU A 1 255 ? -38.234 5.830 57.742 1.00 94.88 255 GLU A CA 1
ATOM 2077 C C . GLU A 1 255 ? -38.799 4.846 58.782 1.00 94.88 255 GLU A C 1
ATOM 2079 O O . GLU A 1 255 ? -39.099 5.229 59.914 1.00 94.88 255 GLU A O 1
ATOM 2084 N N . LYS A 1 256 ? -38.850 3.549 58.448 1.00 95.19 256 LYS A N 1
ATOM 2085 C CA . LYS A 1 256 ? -39.329 2.506 59.371 1.00 95.19 256 LYS A CA 1
ATOM 2086 C C . LYS A 1 256 ? -38.421 2.316 60.584 1.00 95.19 256 LYS A C 1
ATOM 2088 O O . LYS A 1 256 ? -38.921 2.035 61.671 1.00 95.19 256 LYS A O 1
ATOM 2093 N N . MET A 1 257 ? -37.110 2.496 60.438 1.00 93.94 257 MET A N 1
ATOM 2094 C CA . MET A 1 257 ? -36.181 2.481 61.570 1.00 93.94 257 MET A CA 1
ATOM 2095 C C . MET A 1 257 ? -36.448 3.642 62.533 1.00 93.94 257 MET A C 1
ATOM 2097 O O . MET A 1 257 ? -36.482 3.434 63.746 1.00 93.94 257 MET A O 1
ATOM 2101 N N . ASN A 1 258 ? -36.727 4.841 62.018 1.00 92.06 258 ASN A N 1
ATOM 2102 C CA . ASN A 1 258 ? -37.123 5.978 62.852 1.00 92.06 258 ASN A CA 1
ATOM 2103 C C . ASN A 1 258 ? -38.462 5.731 63.570 1.00 92.06 258 ASN A C 1
ATOM 2105 O O . ASN A 1 258 ? -38.594 6.065 64.749 1.00 92.06 258 ASN A O 1
ATOM 2109 N N . ASP A 1 259 ? -39.426 5.072 62.915 1.00 95.12 259 ASP A N 1
ATOM 2110 C CA . ASP A 1 259 ? -40.671 4.638 63.567 1.00 95.12 259 ASP A CA 1
ATOM 2111 C C . ASP A 1 259 ? -40.396 3.699 64.759 1.00 95.12 259 ASP A C 1
ATOM 2113 O O . ASP A 1 259 ? -41.053 3.803 65.800 1.00 95.12 259 ASP A O 1
ATOM 2117 N N . ILE A 1 260 ? -39.418 2.791 64.636 1.00 94.69 260 ILE A N 1
ATOM 2118 C CA . ILE A 1 260 ? -39.016 1.890 65.728 1.00 94.69 260 ILE A CA 1
ATOM 2119 C C . ILE A 1 260 ? -38.421 2.687 66.893 1.00 94.69 260 ILE A C 1
ATOM 2121 O O . ILE A 1 260 ? -38.823 2.449 68.030 1.00 94.69 260 ILE A O 1
ATOM 2125 N N . VAL A 1 261 ? -37.535 3.657 66.636 1.00 93.69 261 VAL A N 1
ATOM 2126 C CA . VAL A 1 261 ? -36.965 4.527 67.688 1.00 93.69 261 VAL A CA 1
ATOM 2127 C C . VAL A 1 261 ? -38.070 5.246 68.469 1.00 93.69 261 VAL A C 1
ATOM 2129 O O . VAL A 1 261 ? -38.050 5.275 69.704 1.00 93.69 261 VAL A O 1
ATOM 2132 N N . ASN A 1 262 ? -39.078 5.772 67.769 1.00 94.75 262 ASN A N 1
ATOM 2133 C CA . ASN A 1 262 ? -40.217 6.441 68.401 1.00 94.75 262 ASN A CA 1
ATOM 2134 C C . ASN A 1 262 ? -41.009 5.481 69.304 1.00 94.75 262 ASN A C 1
ATOM 2136 O O . ASN A 1 262 ? -41.289 5.805 70.460 1.00 94.75 262 ASN A O 1
ATOM 2140 N N . LYS A 1 263 ? -41.310 4.269 68.819 1.00 95.12 263 LYS A N 1
ATOM 2141 C CA . LYS A 1 263 ? -42.014 3.238 69.605 1.00 95.12 263 LYS A CA 1
ATOM 2142 C C . LYS A 1 263 ? -41.203 2.748 70.806 1.00 95.12 263 LYS A C 1
ATOM 2144 O O . LYS A 1 263 ? -41.774 2.505 71.865 1.00 95.12 263 LYS A O 1
ATOM 2149 N N . MET A 1 264 ? -39.885 2.619 70.666 1.00 94.62 264 MET A N 1
ATOM 2150 C CA . MET A 1 264 ? -38.989 2.246 71.767 1.00 94.62 264 MET A CA 1
ATOM 2151 C C . MET A 1 264 ? -38.944 3.327 72.848 1.00 94.62 264 MET A C 1
ATOM 2153 O O . MET A 1 264 ? -38.956 3.009 74.035 1.00 94.62 264 MET A O 1
ATOM 2157 N N . THR A 1 265 ? -38.981 4.600 72.448 1.00 94.25 265 THR A N 1
ATOM 2158 C CA . THR A 1 265 ? -39.084 5.736 73.376 1.00 94.25 265 THR A CA 1
ATOM 2159 C C . THR A 1 265 ? -40.413 5.714 74.139 1.00 94.25 265 THR A C 1
ATOM 2161 O O . THR A 1 265 ? -40.443 5.910 75.354 1.00 94.25 265 THR A O 1
ATOM 2164 N N . GLU A 1 266 ? -41.525 5.420 73.460 1.00 95.25 266 GLU A N 1
ATOM 2165 C CA . GLU A 1 266 ? -42.829 5.260 74.114 1.00 95.25 266 GLU A CA 1
ATOM 2166 C C . GLU A 1 266 ? -42.831 4.086 75.107 1.00 95.25 266 GLU A C 1
ATOM 2168 O O . GLU A 1 266 ? -43.299 4.231 76.241 1.00 95.25 266 GLU A O 1
ATOM 2173 N N . LEU A 1 267 ? -42.252 2.945 74.716 1.00 94.50 267 LEU A N 1
ATOM 2174 C CA . LEU A 1 267 ? -42.134 1.768 75.575 1.00 94.50 267 LEU A CA 1
ATOM 2175 C C . LEU A 1 267 ? -41.277 2.055 76.814 1.00 94.50 267 LEU A C 1
ATOM 2177 O O . LEU A 1 267 ? -41.652 1.655 77.915 1.00 94.50 267 LEU A O 1
ATOM 2181 N N . GLN A 1 268 ? -40.179 2.800 76.659 1.00 94.19 268 GLN A N 1
ATOM 2182 C CA . GLN A 1 268 ? -39.341 3.250 77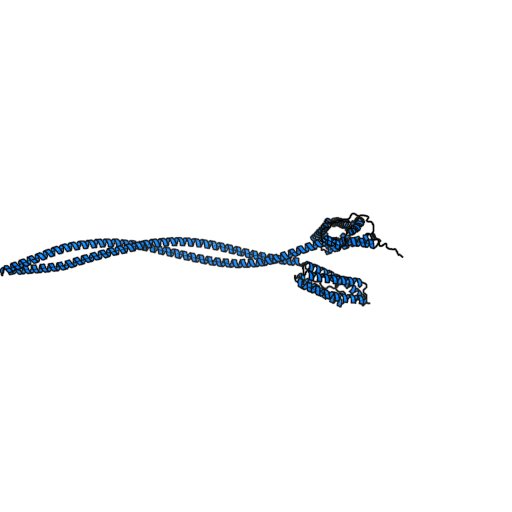.770 1.00 94.19 268 GLN A CA 1
ATOM 2183 C C . GLN A 1 268 ? -40.138 4.090 78.777 1.00 94.19 268 GLN A C 1
ATOM 2185 O O . GLN A 1 268 ? -40.073 3.831 79.979 1.00 94.19 268 GLN A O 1
ATOM 2190 N N . ASN A 1 269 ? -40.932 5.051 78.296 1.00 94.44 269 ASN A N 1
ATOM 2191 C CA . ASN A 1 269 ? -41.770 5.892 79.155 1.00 94.44 269 ASN A CA 1
ATOM 2192 C C . ASN A 1 269 ? -42.824 5.059 79.904 1.00 94.44 269 ASN A C 1
ATOM 2194 O O . ASN A 1 269 ? -43.003 5.214 81.111 1.00 94.44 269 ASN A O 1
ATOM 2198 N N . LYS A 1 270 ? -43.490 4.123 7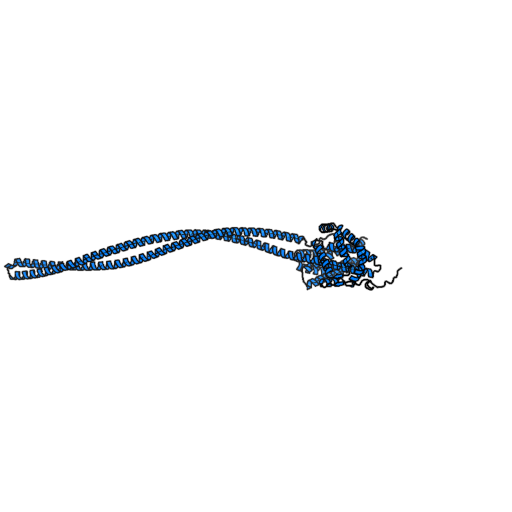9.215 1.00 94.00 270 LYS A N 1
ATOM 2199 C CA . LYS A 1 270 ? -44.487 3.231 79.831 1.00 94.00 270 LYS A CA 1
ATOM 2200 C C . LYS A 1 270 ? -43.867 2.278 80.852 1.00 94.00 270 LYS A C 1
ATOM 2202 O O . LYS A 1 270 ? -44.444 2.068 81.917 1.00 94.00 270 LYS A O 1
ATOM 2207 N N . ALA A 1 271 ? -42.679 1.749 80.572 1.00 93.69 271 ALA A N 1
ATOM 2208 C CA . ALA A 1 271 ? -41.917 0.937 81.514 1.00 93.69 271 ALA A CA 1
ATOM 2209 C C . ALA A 1 271 ? -41.569 1.734 82.786 1.00 93.69 271 ALA A C 1
ATOM 2211 O O . ALA A 1 271 ? -41.760 1.234 83.894 1.00 93.69 271 ALA A O 1
ATOM 2212 N N . GLN A 1 272 ? -41.153 2.997 82.647 1.00 90.88 272 GLN A N 1
ATOM 2213 C CA . GLN A 1 272 ? -40.892 3.891 83.783 1.00 90.88 272 GLN A CA 1
ATOM 2214 C C . GLN A 1 272 ? -42.157 4.206 84.600 1.00 90.88 272 GLN A C 1
ATOM 2216 O O . GLN A 1 272 ? -42.100 4.204 85.830 1.00 90.88 272 GLN A O 1
ATOM 2221 N N . GLU A 1 273 ? -43.310 4.415 83.953 1.00 93.25 273 GLU A N 1
ATOM 2222 C CA . GLU A 1 273 ? -44.598 4.582 84.646 1.00 93.25 273 GLU A CA 1
ATOM 2223 C C . GLU A 1 273 ? -44.949 3.345 85.498 1.00 93.25 273 GLU A C 1
ATOM 2225 O O . GLU A 1 273 ? -45.339 3.484 86.661 1.00 93.25 273 GLU A O 1
ATOM 2230 N N . ILE A 1 274 ? -44.768 2.133 84.953 1.00 91.62 274 ILE A N 1
ATOM 2231 C CA . ILE A 1 274 ? -45.009 0.871 85.677 1.00 91.62 274 ILE A CA 1
ATOM 2232 C C . ILE A 1 274 ? -44.009 0.699 86.825 1.00 91.62 274 ILE A C 1
ATOM 2234 O O . ILE A 1 274 ? -44.400 0.250 87.906 1.00 91.62 274 ILE A O 1
ATOM 2238 N N . HIS A 1 275 ? -42.742 1.067 86.618 1.00 91.06 275 HIS A N 1
ATOM 2239 C CA . HIS A 1 275 ? -41.718 1.030 87.661 1.00 91.06 275 HIS A CA 1
ATOM 2240 C C . HIS A 1 275 ? -42.127 1.893 88.861 1.00 91.06 275 HIS A C 1
ATOM 2242 O O . HIS A 1 275 ? -42.262 1.381 89.973 1.00 91.06 275 HIS A O 1
ATOM 2248 N N . ALA A 1 276 ? -42.442 3.168 88.609 1.00 91.31 276 ALA A N 1
ATOM 2249 C CA . ALA A 1 276 ? -42.868 4.116 89.635 1.00 91.31 276 ALA A CA 1
ATOM 2250 C C . ALA A 1 276 ? -44.184 3.690 90.316 1.00 91.31 276 ALA A C 1
ATOM 2252 O O . ALA A 1 276 ? -44.368 3.878 91.520 1.00 91.31 276 ALA A O 1
ATOM 2253 N N . GLY A 1 277 ? -45.115 3.097 89.560 1.00 91.56 277 GLY A N 1
ATOM 2254 C CA . GLY A 1 277 ? -46.336 2.508 90.112 1.00 91.56 277 GLY A CA 1
ATOM 2255 C C . GLY A 1 277 ? -46.053 1.323 91.040 1.00 91.56 277 GLY A C 1
ATOM 2256 O O . GLY A 1 277 ? -46.642 1.229 92.116 1.00 91.56 277 GLY A O 1
ATOM 2257 N N . SER A 1 278 ? -45.118 0.451 90.657 1.00 92.81 278 SER A N 1
ATOM 2258 C CA . SER A 1 278 ? -44.719 -0.726 91.439 1.00 92.81 278 SER A CA 1
ATOM 2259 C C . SER A 1 278 ? -44.014 -0.335 92.742 1.00 92.81 278 SER A C 1
ATOM 2261 O O . SER A 1 278 ? -44.294 -0.938 93.775 1.00 92.81 278 SER A O 1
ATOM 2263 N N . GLU A 1 279 ? -43.169 0.703 92.730 1.00 90.81 279 GLU A N 1
ATOM 2264 C CA . GLU A 1 279 ? -42.553 1.256 93.948 1.00 90.81 279 GLU A CA 1
ATOM 2265 C C . GLU A 1 279 ? -43.606 1.765 94.940 1.00 90.81 279 GLU A C 1
ATOM 2267 O O . GLU A 1 279 ? -43.609 1.355 96.102 1.00 90.81 279 GLU A O 1
ATOM 2272 N N . LYS A 1 280 ? -44.571 2.569 94.469 1.00 90.69 280 LYS A N 1
ATOM 2273 C CA . LYS A 1 280 ? -45.679 3.059 95.308 1.00 90.69 280 LYS A CA 1
ATOM 2274 C C . LYS A 1 280 ? -46.515 1.924 95.895 1.00 90.69 280 LYS A C 1
ATOM 2276 O O . LYS A 1 280 ? -46.921 1.993 97.054 1.00 90.69 280 LYS A O 1
ATOM 2281 N N . ILE A 1 281 ? -46.789 0.872 95.119 1.00 91.19 281 ILE A N 1
ATOM 2282 C CA . ILE A 1 281 ? -47.493 -0.307 95.641 1.00 91.19 281 ILE A CA 1
ATOM 2283 C C . ILE A 1 281 ? -46.638 -0.999 96.707 1.00 91.19 281 ILE A C 1
ATOM 2285 O O . ILE A 1 281 ? -47.168 -1.356 97.756 1.00 91.19 281 ILE A O 1
ATOM 2289 N N . GLY A 1 282 ? -45.329 -1.138 9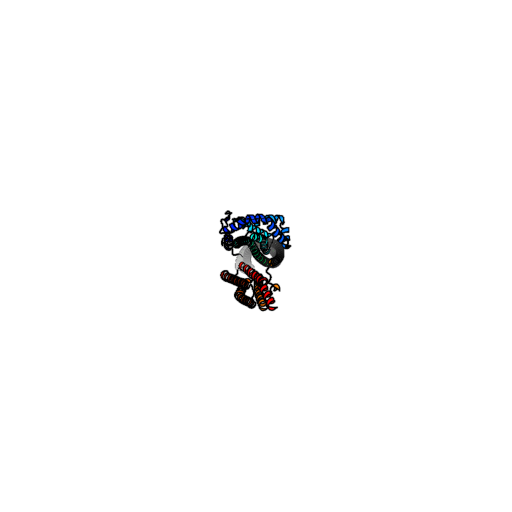6.488 1.00 91.00 282 GLY A N 1
ATOM 2290 C CA . GLY A 1 282 ? -44.397 -1.675 97.481 1.00 91.00 282 GLY A CA 1
ATOM 2291 C C . GLY A 1 282 ? -44.442 -0.919 98.816 1.00 91.00 282 GLY A C 1
ATOM 2292 O O . GLY A 1 282 ? -44.531 -1.546 99.875 1.00 91.00 282 GLY A O 1
ATOM 2293 N N . GLU A 1 283 ? -44.476 0.416 98.780 1.00 90.75 283 GLU A N 1
ATOM 2294 C CA . GLU A 1 283 ? -44.634 1.262 99.974 1.00 90.75 283 GLU A CA 1
ATOM 2295 C C . GLU A 1 283 ? -45.956 0.988 100.711 1.00 90.75 283 GLU A C 1
ATOM 2297 O O . GLU A 1 283 ? -45.969 0.803 101.933 1.00 90.75 283 GLU A O 1
ATOM 2302 N N . ILE A 1 284 ? -47.069 0.900 99.972 1.00 90.62 284 ILE A N 1
ATOM 2303 C CA . ILE A 1 284 ? -48.395 0.598 100.534 1.00 90.62 284 ILE A CA 1
ATOM 2304 C C . ILE A 1 284 ? -48.407 -0.795 101.171 1.00 90.62 284 ILE A C 1
ATOM 2306 O O . ILE A 1 284 ? -48.901 -0.960 102.286 1.00 90.62 284 ILE A O 1
ATOM 2310 N N . ILE A 1 285 ? -47.849 -1.801 100.499 1.00 91.69 285 ILE A N 1
ATOM 2311 C CA . ILE A 1 285 ? -47.787 -3.175 101.008 1.00 91.69 285 ILE A CA 1
ATOM 2312 C C . ILE A 1 285 ? -46.955 -3.244 102.290 1.00 91.69 285 ILE A C 1
ATOM 2314 O O . ILE A 1 285 ? -47.386 -3.887 103.247 1.00 91.69 285 ILE A O 1
ATOM 2318 N N . SER A 1 286 ? -45.830 -2.526 102.363 1.00 89.38 286 SER A N 1
ATOM 2319 C CA . SER A 1 286 ? -45.017 -2.411 103.582 1.00 89.38 286 SER A CA 1
ATOM 2320 C C . SER A 1 286 ? -45.807 -1.800 104.747 1.00 89.38 286 SER A C 1
ATOM 2322 O O . SER A 1 286 ? -45.806 -2.338 105.861 1.00 89.38 286 SER A O 1
ATOM 2324 N N . LEU A 1 287 ? -46.574 -0.734 104.484 1.00 92.44 287 LEU A N 1
ATOM 2325 C CA . LEU A 1 287 ? -47.459 -0.118 105.475 1.00 92.44 287 LEU A CA 1
ATOM 2326 C C . LEU A 1 287 ? -48.538 -1.097 105.964 1.00 92.44 287 LEU A C 1
ATOM 2328 O O . LEU A 1 287 ? -48.711 -1.261 107.174 1.00 92.44 287 LEU A O 1
ATOM 2332 N N . ILE A 1 288 ? -49.242 -1.777 105.052 1.00 90.25 288 ILE A N 1
ATOM 2333 C CA . ILE A 1 288 ? -50.289 -2.747 105.415 1.00 90.25 288 ILE A CA 1
ATOM 2334 C C . ILE A 1 288 ? -49.675 -3.942 106.154 1.00 90.25 288 ILE A C 1
ATOM 2336 O O . ILE A 1 288 ? -50.269 -4.427 107.114 1.00 90.25 288 ILE A O 1
ATOM 2340 N N . HIS A 1 289 ? -48.474 -4.391 105.781 1.00 89.88 289 HIS A N 1
ATOM 2341 C CA . HIS A 1 289 ? -47.769 -5.462 106.487 1.00 89.88 289 HIS A CA 1
ATOM 2342 C C . HIS A 1 289 ? -47.449 -5.041 107.929 1.00 89.88 289 HIS A C 1
ATOM 2344 O O . HIS A 1 289 ? -47.646 -5.822 108.866 1.00 89.88 289 HIS A O 1
ATOM 2350 N N . GLY A 1 290 ? -47.045 -3.780 108.125 1.00 90.00 290 GLY A N 1
ATOM 2351 C CA . GLY A 1 290 ? -46.899 -3.155 109.439 1.00 90.00 290 GLY A CA 1
ATOM 2352 C C . GLY A 1 290 ? -48.205 -3.134 110.241 1.00 90.00 290 GLY A C 1
ATOM 2353 O O . GLY A 1 290 ? -48.211 -3.552 111.401 1.00 90.00 290 GLY A O 1
ATOM 2354 N N . ILE A 1 291 ? -49.319 -2.730 109.619 1.00 89.62 291 ILE A N 1
ATOM 2355 C CA . ILE A 1 291 ? -50.651 -2.728 110.246 1.00 89.62 291 ILE A CA 1
ATOM 2356 C C . ILE A 1 291 ? -51.059 -4.152 110.630 1.00 89.62 291 ILE A C 1
ATOM 2358 O O . ILE A 1 291 ? -51.385 -4.390 111.786 1.00 89.62 291 ILE A O 1
ATOM 2362 N N . ALA A 1 292 ? -50.978 -5.121 109.716 1.00 90.44 292 ALA A N 1
ATOM 2363 C CA . ALA A 1 292 ? -51.339 -6.512 109.977 1.00 90.44 292 ALA A CA 1
ATOM 2364 C C . ALA A 1 292 ? -50.494 -7.116 111.113 1.00 90.44 292 ALA A C 1
ATOM 2366 O O . ALA A 1 292 ? -51.024 -7.820 111.973 1.00 90.44 292 ALA A O 1
ATOM 2367 N N . LYS A 1 293 ? -49.200 -6.773 111.191 1.00 88.88 293 LYS A N 1
ATOM 2368 C CA . LYS A 1 293 ? -48.326 -7.155 112.311 1.00 88.88 293 LYS A CA 1
ATOM 2369 C C . LYS A 1 293 ? -48.796 -6.557 113.636 1.00 88.88 293 LYS A C 1
ATOM 2371 O O . LYS A 1 293 ? -48.867 -7.272 114.635 1.00 88.88 293 LYS A O 1
ATOM 2376 N N . GLN A 1 294 ? -49.138 -5.270 113.655 1.00 89.50 294 GLN A N 1
ATOM 2377 C CA . GLN A 1 294 ? -49.695 -4.610 114.838 1.00 89.50 294 GLN A CA 1
ATOM 2378 C C . GLN A 1 294 ? -51.048 -5.211 115.236 1.00 89.50 294 GLN A C 1
ATOM 2380 O O . GLN A 1 294 ? -51.262 -5.487 116.413 1.00 89.50 294 GLN A O 1
ATOM 2385 N N . THR A 1 295 ? -51.933 -5.488 114.275 1.00 90.50 295 THR A N 1
ATOM 2386 C CA . THR A 1 295 ? -53.226 -6.145 114.500 1.00 90.50 295 THR A CA 1
ATOM 2387 C C . THR A 1 295 ? -53.046 -7.543 115.086 1.00 90.50 295 THR A C 1
ATOM 2389 O O . THR A 1 295 ? -53.754 -7.898 116.021 1.00 90.50 295 THR A O 1
ATOM 2392 N N . ASN A 1 296 ? -52.061 -8.311 114.614 1.00 88.31 296 ASN A N 1
ATOM 2393 C CA . ASN A 1 296 ? -51.720 -9.620 115.171 1.00 88.31 296 ASN A CA 1
ATOM 2394 C C . ASN A 1 296 ? -51.249 -9.521 116.637 1.00 88.31 296 ASN A C 1
ATOM 2396 O O . ASN A 1 296 ? -51.667 -10.317 117.475 1.00 88.31 296 ASN A O 1
ATOM 2400 N N . ILE A 1 297 ? -50.431 -8.512 116.970 1.00 87.94 297 ILE A N 1
ATOM 2401 C CA . ILE A 1 297 ? -49.978 -8.244 118.349 1.00 87.94 297 ILE A CA 1
ATOM 2402 C C . ILE A 1 297 ? -51.147 -7.792 119.239 1.00 87.94 297 ILE A C 1
ATOM 2404 O O . ILE A 1 297 ? -51.285 -8.269 120.363 1.00 87.94 297 ILE A O 1
ATOM 2408 N N . LEU A 1 298 ? -52.022 -6.913 118.741 1.00 87.19 298 LEU A N 1
ATOM 2409 C CA . LEU A 1 298 ? -53.226 -6.471 119.454 1.00 87.19 298 LEU A CA 1
ATOM 2410 C C . LEU A 1 298 ? -54.183 -7.639 119.718 1.00 87.19 298 LEU A C 1
ATOM 2412 O O . LEU A 1 298 ? -54.679 -7.785 120.833 1.00 87.19 298 LEU A O 1
ATOM 2416 N N . ALA A 1 299 ? -54.396 -8.501 118.723 1.00 87.94 299 ALA A N 1
ATOM 2417 C CA . ALA A 1 299 ? -55.219 -9.700 118.839 1.00 87.94 299 ALA A CA 1
ATOM 2418 C C . ALA A 1 299 ? -54.618 -10.730 119.809 1.00 87.94 299 ALA A C 1
ATOM 2420 O O . ALA A 1 299 ? -55.349 -11.369 120.568 1.00 87.94 299 ALA A O 1
ATOM 2421 N N . LEU A 1 300 ? -53.288 -10.861 119.841 1.00 84.38 300 LEU A N 1
ATOM 2422 C CA . LEU A 1 300 ? -52.579 -11.679 120.825 1.00 84.38 300 LEU A CA 1
ATOM 2423 C C . LEU A 1 300 ? -52.774 -11.134 122.247 1.00 84.38 300 LEU A C 1
ATOM 2425 O O . LEU A 1 300 ? -53.147 -11.894 123.138 1.00 84.38 300 LEU A O 1
ATOM 2429 N N . ASN A 1 301 ? -52.599 -9.825 122.448 1.00 84.75 301 ASN A N 1
ATOM 2430 C CA . ASN A 1 301 ? -52.826 -9.172 123.740 1.00 84.75 301 ASN A CA 1
ATOM 2431 C C . ASN A 1 301 ? -54.285 -9.327 124.203 1.00 84.75 301 ASN A C 1
ATOM 2433 O O . ASN A 1 301 ? -54.532 -9.676 125.355 1.00 84.75 301 ASN A O 1
ATOM 2437 N N . ALA A 1 302 ? -55.251 -9.152 123.296 1.00 82.88 302 ALA A N 1
ATOM 2438 C CA . ALA A 1 302 ? -56.669 -9.372 123.576 1.00 82.88 302 ALA A CA 1
ATOM 2439 C C . ALA A 1 302 ? -56.985 -10.843 123.904 1.00 82.88 302 ALA A C 1
ATOM 2441 O O . ALA A 1 302 ? -57.804 -11.115 124.782 1.00 82.88 302 ALA A O 1
ATOM 2442 N N . SER A 1 303 ? -56.315 -11.799 123.250 1.00 82.88 303 SER A N 1
ATOM 2443 C CA . SER A 1 303 ? -56.446 -13.233 123.551 1.00 82.88 303 SER A CA 1
ATOM 2444 C C . SER A 1 303 ? -55.907 -13.571 124.947 1.00 82.88 303 SER A C 1
ATOM 2446 O O . SER A 1 303 ? -56.530 -14.349 125.668 1.00 82.88 303 SER A O 1
ATOM 2448 N N . ILE A 1 304 ? -54.784 -12.961 125.350 1.00 79.94 304 ILE A N 1
ATOM 2449 C CA . ILE A 1 304 ? -54.196 -13.108 126.693 1.00 79.94 304 ILE A CA 1
ATOM 2450 C C . ILE A 1 304 ? -55.139 -12.539 127.759 1.00 79.94 304 ILE A C 1
ATOM 2452 O O . ILE A 1 304 ? -55.424 -13.215 128.746 1.00 79.94 304 ILE A O 1
ATOM 2456 N N . GLU A 1 305 ? -55.672 -11.332 127.554 1.00 81.56 305 GLU A N 1
ATOM 2457 C CA . GLU A 1 305 ? -56.580 -10.700 128.518 1.00 81.56 305 GLU A CA 1
ATOM 2458 C C . GLU A 1 305 ? -57.922 -11.449 128.615 1.00 81.56 305 GLU A C 1
ATOM 2460 O O . GLU A 1 305 ? -58.466 -11.632 129.704 1.00 81.56 305 GLU A O 1
ATOM 2465 N N . SER A 1 306 ? -58.406 -12.005 127.498 1.00 79.44 306 SER A N 1
ATOM 2466 C CA . SER A 1 306 ? -59.587 -12.880 127.478 1.00 79.44 306 SER A CA 1
ATOM 2467 C C . SER A 1 306 ? -59.367 -14.184 128.256 1.00 79.44 306 SER A C 1
ATOM 2469 O O . SER A 1 306 ? -60.278 -14.644 128.941 1.00 79.44 306 SER A O 1
ATOM 2471 N N . ALA A 1 307 ? -58.162 -14.768 128.203 1.00 75.12 307 ALA A N 1
ATOM 2472 C CA . ALA A 1 307 ? -57.796 -15.929 129.020 1.00 75.12 307 ALA A CA 1
ATOM 2473 C C . ALA A 1 307 ? -57.689 -15.576 130.517 1.00 75.12 307 ALA A C 1
ATOM 2475 O O . ALA A 1 307 ? -58.006 -16.399 131.376 1.00 75.12 307 ALA A O 1
ATOM 2476 N N . ARG A 1 308 ? -57.293 -14.335 130.832 1.00 76.88 308 ARG A N 1
ATOM 2477 C CA . ARG A 1 308 ? -57.176 -13.799 132.197 1.00 76.88 308 ARG A CA 1
ATOM 2478 C C . ARG A 1 308 ? -58.536 -13.544 132.862 1.00 76.88 308 ARG A C 1
ATOM 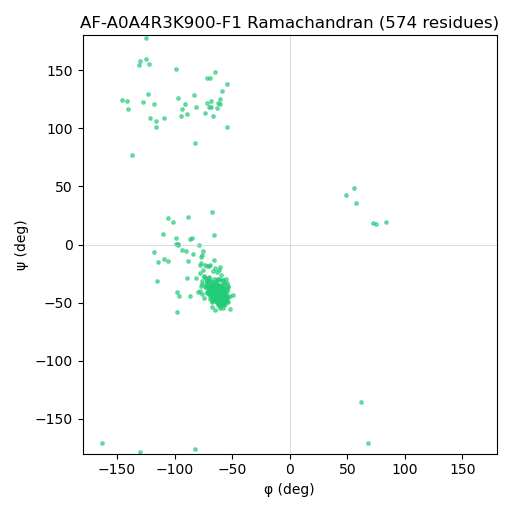2480 O O . ARG A 1 308 ? -58.653 -13.709 134.072 1.00 76.88 308 ARG A O 1
ATOM 2487 N N . ALA A 1 309 ? -59.562 -13.206 132.078 1.00 75.94 309 ALA A N 1
ATOM 2488 C CA . ALA A 1 309 ? -60.940 -12.970 132.530 1.00 75.94 309 ALA A CA 1
ATOM 2489 C C . ALA A 1 309 ? -61.774 -14.252 132.789 1.00 75.94 309 ALA A C 1
ATOM 2491 O O . ALA A 1 309 ? -62.941 -14.160 133.183 1.00 75.94 309 ALA A O 1
ATOM 2492 N N . GLY A 1 310 ? -61.210 -15.449 132.582 1.00 71.31 310 GLY A N 1
ATOM 2493 C CA . GLY A 1 310 ? -61.858 -16.728 132.907 1.00 71.31 310 GLY A CA 1
ATOM 2494 C C . GLY A 1 310 ? -63.158 -16.992 132.126 1.00 71.31 310 GLY A C 1
ATOM 2495 O O . GLY A 1 310 ? -63.224 -16.772 130.917 1.00 71.31 310 GLY A O 1
ATOM 2496 N N . GLU A 1 311 ? -64.212 -17.471 132.804 1.00 66.69 311 GLU A N 1
ATOM 2497 C CA . GLU A 1 311 ? -65.515 -17.816 132.191 1.00 66.69 311 GLU A CA 1
ATOM 2498 C C . GLU A 1 311 ? -66.179 -16.624 131.463 1.00 66.69 311 GLU A C 1
ATOM 2500 O O . GLU A 1 311 ? -66.837 -16.820 130.441 1.00 66.69 311 GLU A O 1
ATOM 2505 N N . HIS A 1 312 ? -65.949 -15.383 131.916 1.00 64.25 312 HIS A N 1
ATOM 2506 C CA . HIS A 1 312 ? -66.513 -14.169 131.306 1.00 64.25 312 HIS A CA 1
ATOM 2507 C C . HIS A 1 312 ? -65.803 -13.734 130.007 1.00 64.25 312 HIS A C 1
ATOM 2509 O O . HIS A 1 312 ? -66.360 -12.952 129.240 1.00 64.25 312 HIS A O 1
ATOM 2515 N N . GLY A 1 313 ? -64.599 -14.250 129.729 1.00 73.06 313 GLY A N 1
ATOM 2516 C CA . GLY A 1 313 ? -63.787 -13.892 128.558 1.00 73.06 313 GLY A CA 1
ATOM 2517 C C . GLY A 1 313 ? -63.966 -14.798 127.334 1.00 73.06 313 GLY A C 1
ATOM 2518 O O . GLY A 1 313 ? -63.407 -14.508 126.276 1.00 73.06 313 GLY A O 1
ATOM 2519 N N . ARG A 1 314 ? -64.749 -15.886 127.431 1.00 71.50 314 ARG A N 1
ATOM 2520 C CA . ARG A 1 314 ? -64.857 -16.916 126.374 1.00 71.50 314 ARG A CA 1
ATOM 2521 C C . ARG A 1 314 ? -65.294 -16.375 125.008 1.00 71.50 314 ARG A C 1
ATOM 2523 O O . ARG A 1 314 ? -64.705 -16.754 124.002 1.00 71.50 314 ARG A O 1
ATOM 2530 N N . GLY A 1 315 ? -66.287 -15.483 124.963 1.00 76.06 315 GLY A N 1
ATOM 2531 C CA . GLY A 1 315 ? -66.752 -14.877 123.706 1.00 76.06 315 GLY A CA 1
ATOM 2532 C C . GLY A 1 315 ? -65.704 -13.960 123.061 1.00 76.06 315 GLY A C 1
ATOM 2533 O O . GLY A 1 315 ? -65.491 -14.016 121.852 1.00 76.06 315 GLY A O 1
ATOM 2534 N N . PHE A 1 316 ? -64.986 -13.181 123.876 1.00 79.25 316 PHE A N 1
ATOM 2535 C CA . PHE A 1 316 ? -63.904 -12.304 123.417 1.00 79.25 316 PHE A CA 1
ATOM 2536 C C . PHE A 1 316 ? -62.670 -13.085 122.944 1.00 79.25 316 PHE A C 1
ATOM 2538 O O . PHE A 1 316 ? -62.058 -12.699 121.950 1.00 79.25 316 PHE A O 1
ATOM 2545 N N . ALA A 1 317 ? -62.347 -14.218 123.577 1.00 79.50 317 ALA A N 1
ATOM 2546 C CA . ALA A 1 317 ? -61.233 -15.077 123.170 1.00 79.50 317 ALA A CA 1
ATOM 2547 C C . ALA A 1 317 ? -61.409 -15.638 121.747 1.00 79.50 317 ALA A C 1
ATOM 2549 O O . ALA A 1 317 ? -60.436 -15.733 120.998 1.00 79.50 317 ALA A O 1
ATOM 2550 N N . VAL A 1 318 ? -62.643 -15.988 121.360 1.00 81.81 318 VAL A N 1
ATOM 2551 C CA . VAL A 1 318 ? -62.952 -16.469 120.002 1.00 81.81 318 VAL A CA 1
ATOM 2552 C C . VAL A 1 318 ? -62.723 -15.359 118.978 1.00 81.81 318 VAL A C 1
ATOM 2554 O O . VAL A 1 318 ? -62.028 -15.579 117.989 1.00 81.81 318 VAL A O 1
ATOM 2557 N N . VAL A 1 319 ? -63.229 -14.150 119.245 1.00 84.81 319 VAL A N 1
ATOM 2558 C CA . VAL A 1 319 ? -63.036 -12.988 118.361 1.00 84.81 319 VAL A CA 1
ATOM 2559 C C . VAL A 1 319 ? -61.553 -12.628 118.247 1.00 84.81 319 VAL A C 1
ATOM 2561 O O . VAL A 1 319 ? -61.059 -12.407 117.147 1.00 84.81 319 VAL A O 1
ATOM 2564 N N . ALA A 1 320 ? -60.814 -12.622 119.357 1.00 85.56 320 ALA A N 1
ATOM 2565 C CA . ALA A 1 320 ? -59.389 -12.306 119.359 1.00 85.56 320 ALA A CA 1
ATOM 2566 C C . ALA A 1 320 ? -58.555 -13.338 118.573 1.00 85.56 320 ALA A C 1
ATOM 2568 O O . ALA A 1 320 ? -57.680 -12.949 117.799 1.00 85.56 320 ALA A O 1
ATOM 2569 N N . ASN A 1 321 ? -58.856 -14.638 118.687 1.00 84.75 321 ASN A N 1
ATOM 2570 C CA . ASN A 1 321 ? -58.213 -15.666 117.860 1.00 84.75 321 ASN A CA 1
ATOM 2571 C C . ASN A 1 321 ? -58.570 -15.533 116.372 1.00 84.75 321 ASN A C 1
ATOM 2573 O O . ASN A 1 321 ? -57.694 -15.727 115.529 1.00 84.75 321 ASN A O 1
ATOM 2577 N N . GLU A 1 322 ? -59.810 -15.168 116.039 1.00 88.56 322 GLU A N 1
ATOM 2578 C CA . GLU A 1 322 ? -60.221 -14.951 114.649 1.00 88.56 322 GLU A CA 1
ATOM 2579 C C . GLU A 1 322 ? -59.508 -13.737 114.034 1.00 88.56 322 GLU A C 1
ATOM 2581 O O . GLU A 1 322 ? -58.976 -13.828 112.929 1.00 88.56 322 GLU A O 1
ATOM 2586 N N . VAL A 1 323 ? -59.377 -12.629 114.778 1.00 90.12 323 VAL A N 1
ATOM 2587 C CA . VAL A 1 323 ? -58.600 -11.450 114.349 1.00 90.12 323 VAL A CA 1
ATOM 2588 C C . VAL A 1 323 ? -57.114 -11.793 114.194 1.00 90.12 323 VAL A C 1
ATOM 2590 O O . VAL A 1 323 ? -56.483 -11.340 113.241 1.00 90.12 323 VAL A O 1
ATOM 2593 N N . LYS A 1 324 ? -56.552 -12.630 115.078 1.00 86.94 324 LYS A N 1
ATOM 2594 C CA . LYS A 1 324 ? -55.163 -13.110 114.973 1.00 86.94 324 LYS A CA 1
ATOM 2595 C C . LYS A 1 324 ? -54.952 -13.941 113.704 1.00 86.94 324 LYS A C 1
ATOM 2597 O O . LYS A 1 324 ? -54.009 -13.702 112.953 1.00 86.94 324 LYS A O 1
ATOM 2602 N N . ASN A 1 325 ? -55.850 -14.889 113.439 1.00 87.25 325 ASN A N 1
ATOM 2603 C CA . ASN A 1 325 ? -55.815 -15.713 112.230 1.00 87.25 325 ASN A CA 1
ATOM 2604 C C . ASN A 1 325 ? -55.995 -14.867 110.963 1.00 87.25 325 ASN A C 1
ATOM 2606 O O . ASN A 1 325 ? -55.279 -15.082 109.985 1.00 87.25 325 ASN A O 1
ATOM 2610 N N . LEU A 1 326 ? -56.901 -13.885 110.981 1.00 89.56 326 LEU A N 1
ATOM 2611 C CA . LEU A 1 326 ? -57.099 -12.948 109.878 1.00 89.56 326 LEU A CA 1
ATOM 2612 C C . LEU A 1 326 ? -55.836 -12.120 109.622 1.00 89.56 326 LEU A C 1
ATOM 2614 O O . LEU A 1 326 ? -55.377 -12.061 108.487 1.00 89.56 326 LEU A O 1
ATOM 2618 N N . ALA A 1 327 ? -55.231 -11.549 110.665 1.00 89.56 327 ALA A N 1
ATOM 2619 C CA . ALA A 1 327 ? -53.992 -10.785 110.556 1.00 89.56 327 ALA A CA 1
ATOM 2620 C C . ALA A 1 327 ? -52.834 -11.634 110.000 1.00 89.56 327 ALA A C 1
ATOM 2622 O O . ALA A 1 327 ? -52.128 -11.180 109.101 1.00 89.56 327 ALA A O 1
ATOM 2623 N N . GLY A 1 328 ? -52.688 -12.884 110.455 1.00 88.31 328 GLY A N 1
ATOM 2624 C CA . GLY A 1 328 ? -51.698 -13.824 109.917 1.00 88.31 328 GLY A CA 1
ATOM 2625 C C . GLY A 1 328 ? -51.948 -14.198 108.449 1.00 88.31 328 GLY A C 1
ATOM 2626 O O . GLY A 1 328 ? -51.012 -14.229 107.650 1.00 88.31 328 GLY A O 1
ATOM 2627 N N . ARG A 1 329 ? -53.210 -14.419 108.052 1.00 89.38 329 ARG A N 1
ATOM 2628 C CA . ARG A 1 329 ? -53.582 -14.639 106.640 1.00 89.38 329 ARG A CA 1
ATOM 2629 C C . ARG A 1 329 ? -53.295 -13.408 105.780 1.00 89.38 329 ARG A C 1
ATOM 2631 O O . ARG A 1 329 ? -52.797 -13.564 104.669 1.00 89.38 329 ARG A O 1
ATOM 2638 N N . THR A 1 330 ? -53.559 -12.208 106.297 1.00 91.50 330 THR A N 1
ATOM 2639 C CA . THR A 1 330 ? -53.241 -10.939 105.630 1.00 91.50 330 THR A CA 1
ATOM 2640 C C . THR A 1 330 ? -51.735 -10.776 105.449 1.00 91.50 330 THR A C 1
ATOM 2642 O O . THR A 1 330 ? -51.302 -10.446 104.354 1.00 91.50 330 THR A O 1
ATOM 2645 N N . GLN A 1 331 ? -50.916 -11.069 106.466 1.00 89.06 331 GLN A N 1
ATOM 2646 C CA . GLN A 1 331 ? -49.453 -11.018 106.341 1.00 89.06 331 GLN A CA 1
ATOM 2647 C C . GLN A 1 331 ? -48.931 -11.955 105.250 1.00 89.06 331 GLN A C 1
ATOM 2649 O O . GLN A 1 331 ? -48.142 -11.518 104.417 1.00 89.06 331 GLN A O 1
ATOM 2654 N N . LYS A 1 332 ? -49.420 -13.200 105.208 1.00 89.56 332 LYS A N 1
ATOM 2655 C CA . LYS A 1 332 ? -49.031 -14.168 104.175 1.00 89.56 332 LYS A CA 1
ATOM 2656 C C . LYS A 1 332 ? -49.434 -13.711 102.768 1.00 89.56 332 LYS A C 1
ATOM 2658 O O . LYS A 1 332 ? -48.625 -13.768 101.853 1.00 89.56 332 LYS A O 1
ATOM 2663 N N . ALA A 1 333 ? -50.650 -13.186 102.605 1.00 89.56 333 ALA A N 1
ATOM 2664 C CA . ALA A 1 333 ? -51.089 -12.626 101.326 1.00 89.56 333 ALA A CA 1
ATOM 2665 C C . ALA A 1 333 ? -50.240 -11.414 100.890 1.00 89.56 333 ALA A C 1
ATOM 2667 O O . ALA A 1 333 ? -49.982 -11.236 99.704 1.00 89.56 333 ALA A O 1
ATOM 2668 N N . LEU A 1 334 ? -49.777 -10.587 101.835 1.00 91.25 334 LEU A N 1
ATOM 2669 C CA . LEU A 1 334 ? -48.890 -9.456 101.546 1.00 91.25 334 LEU A CA 1
ATOM 2670 C C . LEU A 1 334 ? -47.471 -9.897 101.173 1.00 91.25 334 LEU A C 1
ATOM 2672 O O . LEU A 1 334 ? -46.858 -9.245 100.332 1.00 91.25 334 LEU A O 1
ATOM 2676 N N . GLU A 1 335 ? -46.950 -10.986 101.748 1.00 89.31 335 GLU A N 1
ATOM 2677 C CA . GLU A 1 335 ? -45.684 -11.599 101.308 1.00 89.31 335 GLU A CA 1
ATOM 2678 C C . GLU A 1 335 ? -45.787 -12.077 99.853 1.00 89.31 335 GLU A C 1
ATOM 2680 O O . GLU A 1 335 ? -44.923 -11.750 99.037 1.00 89.31 335 GLU A O 1
ATOM 2685 N N . ASP A 1 336 ? -46.883 -12.753 99.496 1.00 90.19 336 ASP A N 1
ATOM 2686 C CA . ASP A 1 336 ? -47.138 -13.189 98.118 1.00 90.19 336 ASP A CA 1
ATOM 2687 C C . ASP A 1 336 ? -47.225 -11.990 97.149 1.00 90.19 336 ASP A C 1
ATOM 2689 O O . ASP A 1 336 ? -46.604 -12.005 96.084 1.00 90.19 336 ASP A O 1
ATOM 2693 N N . ILE A 1 337 ? -47.926 -10.909 97.526 1.00 91.62 337 ILE A N 1
ATOM 2694 C CA . ILE A 1 337 ? -47.994 -9.675 96.719 1.00 91.62 337 ILE A CA 1
ATOM 2695 C C . ILE A 1 337 ? -46.620 -8.999 96.615 1.00 91.62 337 ILE A C 1
ATOM 2697 O O . ILE A 1 337 ? -46.258 -8.522 95.542 1.00 91.62 337 ILE A O 1
ATOM 2701 N N . THR A 1 338 ? -45.835 -8.976 97.695 1.00 90.81 338 THR A N 1
ATOM 2702 C CA . THR A 1 338 ? -44.474 -8.412 97.683 1.00 90.81 338 THR A CA 1
ATOM 2703 C C . THR A 1 338 ? -43.604 -9.130 96.655 1.00 90.81 338 THR A C 1
ATOM 2705 O O . THR A 1 338 ? -42.934 -8.478 95.854 1.00 90.81 338 THR A O 1
ATOM 2708 N N . ASN A 1 339 ? -43.670 -10.464 96.609 1.00 92.31 339 ASN A N 1
ATOM 2709 C CA . ASN A 1 339 ? -42.951 -11.257 95.612 1.00 92.31 339 ASN A CA 1
ATOM 2710 C C . ASN A 1 339 ? -43.404 -10.937 94.177 1.00 92.31 339 ASN A C 1
ATOM 2712 O O . ASN A 1 339 ? -42.563 -10.812 93.288 1.00 92.31 339 ASN A O 1
ATOM 2716 N N . LEU A 1 340 ? -44.709 -10.746 93.942 1.00 90.88 340 LEU A N 1
ATOM 2717 C CA . LEU A 1 340 ? -45.229 -10.339 92.629 1.00 90.88 340 LEU A CA 1
ATOM 2718 C C . LEU A 1 340 ? -44.758 -8.935 92.212 1.00 90.88 340 LEU A C 1
ATOM 2720 O O . LEU A 1 340 ? -44.450 -8.724 91.040 1.00 90.88 340 LEU A O 1
ATOM 2724 N N . ILE A 1 341 ? -44.658 -7.986 93.149 1.00 92.31 341 ILE A N 1
ATOM 2725 C CA . ILE A 1 341 ? -44.133 -6.637 92.876 1.00 92.31 341 ILE A CA 1
ATOM 2726 C C . ILE A 1 341 ? -42.642 -6.678 92.544 1.00 92.31 341 ILE A C 1
ATOM 2728 O O . ILE A 1 341 ? -42.226 -6.047 91.573 1.00 92.31 341 ILE A O 1
ATOM 2732 N N . LEU A 1 342 ? -41.851 -7.462 93.280 1.00 90.56 342 LEU A N 1
ATOM 2733 C CA . LEU A 1 342 ? -40.433 -7.666 92.970 1.00 90.56 342 LEU A CA 1
ATOM 2734 C C . LEU A 1 342 ? -40.248 -8.290 91.580 1.00 90.56 342 LEU A C 1
ATOM 2736 O O . LEU A 1 342 ? -39.418 -7.821 90.802 1.00 90.56 342 LEU A O 1
ATOM 2740 N N . LEU A 1 343 ? -41.061 -9.292 91.230 1.00 93.31 343 LEU A N 1
ATOM 2741 C CA . LEU A 1 343 ? -41.055 -9.898 89.896 1.00 93.31 343 LEU A CA 1
ATOM 2742 C C . LEU A 1 343 ? -41.434 -8.879 88.803 1.00 93.31 343 LEU A C 1
ATOM 2744 O O . LEU A 1 343 ? -40.816 -8.852 87.737 1.00 93.31 343 LEU A O 1
ATOM 2748 N N . SER A 1 344 ? -42.423 -8.018 89.065 1.00 91.31 344 SER A N 1
ATOM 2749 C CA . SER A 1 344 ? -42.824 -6.930 88.161 1.00 91.31 344 SER A CA 1
ATOM 2750 C C . SER A 1 344 ? -41.679 -5.936 87.940 1.00 91.31 344 SER A C 1
ATOM 2752 O O . SER A 1 344 ? -41.346 -5.619 86.799 1.00 91.31 344 SER A O 1
ATOM 2754 N N . GLN A 1 345 ? -41.006 -5.505 89.012 1.00 90.06 345 GLN A N 1
ATOM 2755 C CA . GLN A 1 345 ? -39.849 -4.608 88.933 1.00 90.06 345 GLN A CA 1
ATOM 2756 C C . GLN A 1 345 ? -38.689 -5.229 88.144 1.00 90.06 345 GLN A C 1
ATOM 2758 O O . GLN A 1 345 ? -38.123 -4.566 87.276 1.00 90.06 345 GLN A O 1
ATOM 2763 N N . GLN A 1 346 ? -38.374 -6.506 88.387 1.00 93.75 346 GLN A N 1
ATOM 2764 C CA . GLN A 1 346 ? -37.370 -7.245 87.612 1.00 93.75 346 GLN A CA 1
ATOM 2765 C C . GLN A 1 346 ? -37.745 -7.333 86.127 1.00 93.75 346 GLN A C 1
ATOM 2767 O O . GLN A 1 346 ? -36.896 -7.130 85.262 1.00 93.75 346 GLN A O 1
ATOM 2772 N N . SER A 1 347 ? -39.022 -7.580 85.823 1.00 92.94 347 SER A N 1
ATOM 2773 C CA . SER A 1 347 ? -39.519 -7.654 84.443 1.00 92.94 347 SER A CA 1
ATOM 2774 C C . SER A 1 347 ? -39.415 -6.307 83.720 1.00 92.94 347 SER A C 1
ATOM 2776 O O . SER A 1 347 ? -39.042 -6.262 82.550 1.00 92.94 347 SER A O 1
ATOM 2778 N N . VAL A 1 348 ? -39.696 -5.199 84.414 1.00 94.88 348 VAL A N 1
ATOM 2779 C CA . VAL A 1 348 ? -39.523 -3.841 83.877 1.00 94.88 348 VAL A CA 1
ATOM 2780 C C . VAL A 1 348 ? -38.050 -3.523 83.624 1.00 94.88 348 VAL A C 1
ATOM 2782 O O . VAL A 1 348 ? -37.722 -2.963 82.581 1.00 94.88 348 VAL A O 1
ATOM 2785 N N . GLN A 1 349 ? -37.151 -3.912 84.530 1.00 92.44 349 GLN A N 1
ATOM 2786 C CA . GLN A 1 349 ? -35.714 -3.715 84.336 1.00 92.44 349 GLN A CA 1
ATOM 2787 C C . GLN A 1 349 ? -35.204 -4.476 83.102 1.00 92.44 349 GLN A C 1
ATOM 2789 O O . GLN A 1 349 ? -34.548 -3.885 82.247 1.00 92.44 349 GLN A O 1
ATOM 2794 N N . ALA A 1 350 ? -35.588 -5.748 82.956 1.00 94.50 350 ALA A N 1
ATOM 2795 C CA . ALA A 1 350 ? -35.265 -6.537 81.768 1.00 94.50 350 ALA A CA 1
ATOM 2796 C C . ALA A 1 350 ? -35.838 -5.910 80.481 1.00 94.50 350 ALA A C 1
ATOM 2798 O O . ALA A 1 350 ? -35.183 -5.904 79.441 1.00 94.50 350 ALA A O 1
ATOM 2799 N N . MET A 1 351 ? -37.042 -5.327 80.540 1.00 94.94 351 MET A N 1
ATOM 2800 C CA . MET A 1 351 ? -37.638 -4.606 79.409 1.00 94.94 351 MET A CA 1
ATOM 2801 C C . MET A 1 351 ? -36.812 -3.375 79.007 1.00 94.94 351 MET A C 1
ATOM 2803 O O . MET A 1 351 ? -36.598 -3.155 77.816 1.00 94.94 351 MET A O 1
ATOM 2807 N N . LEU A 1 352 ? -36.320 -2.591 79.972 1.00 93.62 352 LEU A N 1
ATOM 2808 C CA . LEU A 1 352 ? -35.480 -1.419 79.702 1.00 93.62 352 LEU A CA 1
ATOM 2809 C C . LEU A 1 352 ? -34.132 -1.801 79.069 1.00 93.62 352 LEU A C 1
ATOM 2811 O O . LEU A 1 352 ? -33.658 -1.100 78.176 1.00 93.62 352 LEU A O 1
ATOM 2815 N N . GLU A 1 353 ? -33.545 -2.929 79.473 1.00 95.12 353 GLU A N 1
ATOM 2816 C CA . GLU A 1 353 ? -32.332 -3.474 78.847 1.00 95.12 353 GLU A CA 1
ATOM 2817 C C . GLU A 1 353 ? -32.576 -3.873 77.382 1.00 95.12 353 GLU A C 1
ATOM 2819 O O . GLU A 1 353 ? -31.787 -3.522 76.502 1.00 95.12 353 GLU A O 1
ATOM 2824 N N . VAL A 1 354 ? -33.707 -4.529 77.093 1.00 95.19 354 VAL A N 1
ATOM 2825 C CA . VAL A 1 354 ? -34.109 -4.873 75.717 1.00 95.19 354 VAL A CA 1
ATOM 2826 C C . VAL A 1 354 ? -34.340 -3.618 74.871 1.00 95.19 354 VAL A C 1
ATOM 2828 O O . VAL A 1 354 ? -33.914 -3.577 73.716 1.00 95.19 354 VAL A O 1
ATOM 2831 N N . VAL A 1 355 ? -34.966 -2.576 75.428 1.00 95.62 355 VAL A N 1
ATOM 2832 C CA . VAL A 1 355 ? -35.149 -1.285 74.740 1.00 95.62 355 VAL A CA 1
ATOM 2833 C C . VAL A 1 355 ? -33.801 -0.654 74.387 1.00 95.62 355 VAL A C 1
ATOM 2835 O O . VAL A 1 355 ? -33.602 -0.240 73.244 1.00 95.62 355 VAL A O 1
ATOM 2838 N N . ALA A 1 356 ? -32.859 -0.614 75.335 1.00 93.88 356 ALA A N 1
ATOM 2839 C CA . ALA A 1 356 ? -31.528 -0.056 75.105 1.00 93.88 356 ALA A CA 1
ATOM 2840 C C . ALA A 1 356 ? -30.777 -0.808 73.992 1.00 93.88 356 ALA A C 1
ATOM 2842 O O . ALA A 1 356 ? -30.292 -0.183 73.047 1.00 93.88 356 ALA A O 1
ATOM 2843 N N . SER A 1 357 ? -30.760 -2.143 74.052 1.00 95.94 357 SER A N 1
ATOM 2844 C CA . SER A 1 357 ? -30.130 -2.987 73.027 1.00 95.94 357 SER A CA 1
ATOM 2845 C C . SER A 1 357 ? -30.803 -2.849 71.652 1.00 95.94 357 SER A C 1
ATOM 2847 O O . SER A 1 357 ? -30.130 -2.822 70.616 1.00 95.94 357 SER A O 1
ATOM 2849 N N . THR A 1 358 ? -32.130 -2.695 71.617 1.00 95.75 358 THR A N 1
ATOM 2850 C CA . THR A 1 358 ? -32.859 -2.494 70.358 1.00 95.75 358 THR A CA 1
ATOM 2851 C C . THR A 1 358 ? -32.526 -1.140 69.732 1.00 95.75 358 THR A C 1
ATOM 2853 O O . THR A 1 358 ? -32.280 -1.075 68.529 1.00 95.75 358 THR A O 1
ATOM 2856 N N . ASN A 1 359 ? -32.442 -0.072 70.530 1.00 94.19 359 ASN A N 1
ATOM 2857 C CA . ASN A 1 359 ? -32.033 1.249 70.045 1.00 94.19 359 ASN A CA 1
ATOM 2858 C C . ASN A 1 359 ? -30.608 1.242 69.469 1.00 94.19 359 ASN A C 1
ATOM 2860 O O . ASN A 1 359 ? -30.378 1.835 68.416 1.00 94.19 359 ASN A O 1
ATOM 2864 N N . GLU A 1 360 ? -29.667 0.543 70.111 1.00 95.56 360 GLU A N 1
ATOM 2865 C CA . GLU A 1 360 ? -28.308 0.364 69.580 1.00 95.56 360 GLU A CA 1
ATOM 2866 C C . GLU A 1 360 ? -28.321 -0.367 68.227 1.00 95.56 360 GLU A C 1
ATOM 2868 O O . GLU A 1 360 ? -27.690 0.075 67.266 1.00 95.56 360 GLU A O 1
ATOM 2873 N N . THR A 1 361 ? -29.111 -1.438 68.114 1.00 95.50 361 THR A N 1
ATOM 2874 C CA . THR A 1 361 ? -29.257 -2.206 66.866 1.00 95.50 361 THR A CA 1
ATOM 2875 C C . THR A 1 361 ? -29.838 -1.351 65.735 1.00 95.50 361 THR A C 1
ATOM 2877 O O . THR A 1 361 ? -29.359 -1.406 64.601 1.00 95.50 361 THR A O 1
ATOM 2880 N N . VAL A 1 362 ? -30.841 -0.520 66.031 1.00 95.94 362 VAL A N 1
ATOM 2881 C CA . VAL A 1 362 ? -31.445 0.398 65.053 1.00 95.94 362 VAL A CA 1
ATOM 2882 C C . VAL A 1 362 ? -30.457 1.484 64.619 1.00 95.94 362 VAL A C 1
ATOM 2884 O O . VAL A 1 362 ? -30.391 1.808 63.433 1.00 95.94 362 VAL A O 1
ATOM 2887 N N . LEU A 1 363 ? -29.645 2.015 65.540 1.00 93.75 363 LEU A N 1
ATOM 2888 C CA . LEU A 1 363 ? -28.595 2.985 65.218 1.00 93.75 363 LEU A CA 1
ATOM 2889 C C . LEU A 1 363 ? -27.577 2.398 64.229 1.00 93.75 363 LEU A C 1
ATOM 2891 O O . LEU A 1 363 ? -27.271 3.028 63.215 1.00 93.75 363 LEU A O 1
ATOM 2895 N N . LEU A 1 364 ? -27.096 1.179 64.493 1.00 95.00 364 LEU A N 1
ATOM 2896 C CA . LEU A 1 364 ? -26.190 0.459 63.594 1.00 95.00 364 LEU A CA 1
ATOM 2897 C C . LEU A 1 364 ? -26.844 0.197 62.228 1.00 95.00 364 LEU A C 1
ATOM 2899 O O . LEU A 1 364 ? -26.213 0.415 61.193 1.00 95.00 364 LEU A O 1
ATOM 2903 N N . GLY A 1 365 ? -28.121 -0.200 62.210 1.00 94.88 365 GLY A N 1
ATOM 2904 C CA . GLY A 1 365 ? -28.893 -0.372 60.976 1.00 94.88 365 GLY A CA 1
ATOM 2905 C C . GLY A 1 365 ? -28.988 0.918 60.156 1.00 94.88 365 GLY A C 1
ATOM 2906 O O . GLY A 1 365 ? -28.737 0.907 58.952 1.00 94.88 365 GLY A O 1
ATOM 2907 N N . ASN A 1 366 ? -29.261 2.055 60.800 1.00 93.88 366 ASN A N 1
ATOM 2908 C CA . ASN A 1 366 ? -29.303 3.361 60.139 1.00 93.88 366 ASN A CA 1
ATOM 2909 C C . ASN A 1 366 ? -27.944 3.770 59.551 1.00 93.88 366 ASN A C 1
ATOM 2911 O O . ASN A 1 366 ? -27.898 4.265 58.424 1.00 93.88 366 ASN A O 1
ATOM 2915 N N . GLN A 1 367 ? -26.839 3.526 60.265 1.00 94.44 367 GLN A N 1
ATOM 2916 C CA . GLN A 1 367 ? -25.486 3.770 59.745 1.00 94.44 367 GLN A CA 1
ATOM 2917 C C . GLN A 1 367 ? -25.191 2.919 58.501 1.00 94.44 367 GLN A C 1
ATOM 2919 O O . GLN A 1 367 ? -24.651 3.426 57.516 1.00 94.44 367 GLN A O 1
ATOM 2924 N N . GLN A 1 368 ? -25.585 1.641 58.506 1.00 95.12 368 GLN A N 1
ATOM 2925 C CA . GLN A 1 368 ? -25.446 0.765 57.338 1.00 95.12 368 GLN A CA 1
ATOM 2926 C C . GLN A 1 368 ? -26.290 1.248 56.153 1.00 95.12 368 GLN A C 1
ATOM 2928 O O . GLN A 1 368 ? -25.803 1.254 55.024 1.00 95.12 368 GLN A O 1
ATOM 2933 N N . MET A 1 369 ? -27.522 1.704 56.400 1.00 95.69 369 MET A N 1
ATOM 2934 C CA . MET A 1 369 ? -28.388 2.257 55.355 1.00 95.69 369 MET A CA 1
ATOM 2935 C C . MET A 1 369 ? -27.814 3.538 54.741 1.00 95.69 369 MET A C 1
ATOM 2937 O O . MET A 1 369 ? -27.848 3.692 53.525 1.00 95.69 369 MET A O 1
ATOM 2941 N N . GLN A 1 370 ? -27.237 4.435 55.547 1.00 93.25 370 GLN A N 1
ATOM 2942 C CA . GLN A 1 370 ? -26.555 5.629 55.030 1.00 93.25 370 GLN A CA 1
ATOM 2943 C C . GLN A 1 370 ? -25.363 5.268 54.140 1.00 93.25 370 GLN A C 1
ATOM 2945 O O . GLN A 1 370 ? -25.194 5.850 53.072 1.00 93.25 370 GLN A O 1
ATOM 2950 N N . LYS A 1 371 ? -24.558 4.278 54.549 1.00 95.88 371 LYS A N 1
ATOM 2951 C CA . LYS A 1 371 ? -23.439 3.802 53.731 1.00 95.88 371 LYS A CA 1
ATOM 2952 C C . LYS A 1 371 ? -23.924 3.236 52.393 1.00 95.88 371 LYS A C 1
ATOM 2954 O O . LYS A 1 371 ? -23.391 3.604 51.352 1.00 95.88 371 LYS A O 1
ATOM 2959 N N . LEU A 1 372 ? -24.959 2.395 52.422 1.00 95.81 372 LEU A N 1
ATOM 2960 C CA . LEU A 1 372 ? -25.552 1.815 51.217 1.00 95.81 372 LEU A CA 1
ATOM 2961 C C . LEU A 1 372 ? -26.128 2.892 50.283 1.00 95.81 372 LEU A C 1
ATOM 2963 O O . LEU A 1 372 ? -26.023 2.776 49.066 1.00 95.81 372 LEU A O 1
ATOM 2967 N N . GLN A 1 373 ? -26.702 3.962 50.836 1.00 94.44 373 GLN A N 1
ATOM 2968 C CA . GLN A 1 373 ? -27.196 5.093 50.052 1.00 94.44 373 GLN A CA 1
ATOM 2969 C C . GLN A 1 373 ? -26.076 5.802 49.272 1.00 94.44 373 GLN A C 1
ATOM 2971 O O . GLN A 1 373 ? -26.278 6.135 48.103 1.00 94.44 373 GLN A O 1
ATOM 2976 N N . GLU A 1 374 ? -24.905 6.018 49.882 1.00 95.56 374 GLU A N 1
ATOM 2977 C CA . GLU A 1 374 ? -23.762 6.622 49.179 1.00 95.56 374 GLU A CA 1
ATOM 2978 C C . GLU A 1 374 ? -23.201 5.667 48.111 1.00 95.56 374 GLU A C 1
ATOM 2980 O O . GLU A 1 374 ? -22.987 6.089 46.977 1.00 95.56 374 GLU A O 1
ATOM 2985 N N . GLU A 1 375 ? -23.073 4.369 48.416 1.00 96.44 375 GLU A N 1
ATOM 2986 C CA . GLU A 1 375 ? -22.626 3.350 47.448 1.00 96.44 375 GLU A CA 1
ATOM 2987 C C . GLU A 1 375 ? -23.547 3.278 46.210 1.00 96.44 375 GLU A C 1
ATOM 2989 O O . GLU A 1 375 ? -23.078 3.189 45.073 1.00 96.44 375 GLU A O 1
ATOM 2994 N N . LEU A 1 376 ? -24.868 3.377 46.400 1.00 95.69 376 LEU A N 1
ATOM 2995 C CA . LEU A 1 376 ? -25.837 3.410 45.296 1.00 95.69 376 LEU A CA 1
ATOM 2996 C C . LEU A 1 376 ? -25.733 4.690 44.455 1.00 95.69 376 LEU A C 1
ATOM 2998 O O . LEU A 1 376 ? -25.899 4.656 43.235 1.00 95.69 376 LEU A O 1
ATOM 3002 N N . LYS A 1 377 ? -25.441 5.828 45.084 1.00 94.12 377 LYS A N 1
ATOM 3003 C CA . LYS A 1 377 ? -25.248 7.106 44.388 1.00 94.12 377 LYS A CA 1
ATOM 3004 C C . LYS A 1 377 ? -23.964 7.111 43.553 1.00 94.12 377 LYS A C 1
ATOM 3006 O O . LYS A 1 377 ? -23.973 7.592 42.415 1.00 94.12 377 LYS A O 1
ATOM 3011 N N . GLU A 1 378 ? -22.879 6.550 44.083 1.00 95.31 378 GLU A N 1
ATOM 3012 C CA . GLU A 1 378 ? -21.644 6.325 43.325 1.00 95.31 378 GLU A CA 1
ATOM 3013 C C . GLU A 1 378 ? -21.896 5.398 42.130 1.00 95.31 378 GLU A C 1
ATOM 3015 O O . GLU A 1 378 ? -21.459 5.702 41.019 1.00 95.31 378 GLU A O 1
ATOM 3020 N N . MET A 1 379 ? -22.682 4.330 42.316 1.00 95.44 379 MET A N 1
ATOM 3021 C CA . MET A 1 379 ? -23.073 3.420 41.235 1.00 95.44 379 MET A CA 1
ATOM 3022 C C . MET A 1 379 ? -23.813 4.147 40.103 1.00 95.44 379 MET A C 1
ATOM 3024 O O . MET A 1 379 ? -23.441 3.991 38.942 1.00 95.44 379 MET A O 1
ATOM 3028 N N . VAL A 1 380 ? -24.816 4.975 40.414 1.00 94.94 380 VAL A N 1
ATOM 3029 C CA . VAL A 1 380 ? -25.546 5.761 39.398 1.00 94.94 380 VAL A CA 1
ATOM 3030 C C . VAL A 1 380 ? -24.609 6.707 38.642 1.00 94.94 380 VAL A C 1
ATOM 3032 O O . VAL A 1 380 ? -24.692 6.805 37.419 1.00 94.94 380 VAL A O 1
ATOM 3035 N N . THR A 1 381 ? -23.681 7.357 39.347 1.00 95.19 381 THR A N 1
ATOM 3036 C CA . THR A 1 381 ? -22.682 8.245 38.727 1.00 95.19 381 THR A CA 1
ATOM 3037 C C . THR A 1 381 ? -21.738 7.469 37.800 1.00 95.19 381 THR A C 1
ATOM 3039 O O . THR A 1 381 ? -21.432 7.921 36.696 1.00 95.19 381 THR A O 1
ATOM 3042 N N . GLY A 1 382 ? -21.306 6.272 38.208 1.00 95.69 382 GLY A N 1
ATOM 3043 C CA . GLY A 1 382 ? -20.493 5.382 37.376 1.00 95.69 382 GLY A CA 1
ATOM 3044 C C . GLY A 1 382 ? -21.223 4.908 36.116 1.00 95.69 382 GLY A C 1
ATOM 3045 O O . GLY A 1 382 ? -20.617 4.815 35.050 1.00 95.69 382 GLY A O 1
ATOM 3046 N N . ILE A 1 383 ? -22.532 4.667 36.205 1.00 95.94 383 ILE A N 1
ATOM 3047 C CA . ILE A 1 383 ? -23.357 4.284 35.052 1.00 95.94 383 ILE A CA 1
ATOM 3048 C C . ILE A 1 383 ? -23.503 5.435 34.054 1.00 95.94 383 ILE A C 1
ATOM 3050 O O . ILE A 1 383 ? -23.418 5.190 32.852 1.00 95.94 383 ILE A O 1
ATOM 3054 N N . ASP A 1 384 ? -23.671 6.677 34.518 1.00 94.56 384 ASP A N 1
ATOM 3055 C CA . ASP A 1 384 ? -23.713 7.850 33.631 1.00 94.56 384 ASP A CA 1
ATOM 3056 C C . ASP A 1 384 ? -22.406 7.995 32.833 1.00 94.56 384 ASP A C 1
ATOM 3058 O O . ASP A 1 384 ? -22.426 8.148 31.611 1.00 94.56 384 ASP A O 1
ATOM 3062 N N . SER A 1 385 ? -21.262 7.815 33.501 1.00 96.00 385 SER A N 1
ATOM 3063 C CA . SER A 1 385 ? -19.947 7.770 32.847 1.00 96.00 385 SER A CA 1
ATOM 3064 C C . SER A 1 385 ? -19.860 6.654 31.795 1.00 96.00 385 SER A C 1
ATOM 3066 O O . SER A 1 385 ? -19.418 6.895 30.670 1.00 96.00 385 SER A O 1
ATOM 3068 N N . ASN A 1 386 ? -20.345 5.445 32.106 1.00 95.31 386 ASN A N 1
ATOM 3069 C CA . ASN A 1 386 ? -20.378 4.340 31.142 1.00 95.31 386 ASN A CA 1
ATOM 3070 C C . ASN A 1 386 ? -21.251 4.664 29.920 1.00 95.31 386 ASN A C 1
ATOM 3072 O O . ASN A 1 386 ? -20.858 4.370 28.794 1.00 95.31 386 ASN A O 1
ATOM 3076 N N . LEU A 1 387 ? -22.412 5.297 30.110 1.00 95.81 387 LEU A N 1
ATOM 3077 C CA . LEU A 1 387 ? -23.276 5.715 29.002 1.00 95.81 387 LEU A CA 1
ATOM 3078 C C . LEU A 1 387 ? -22.594 6.761 28.105 1.00 95.81 387 LEU A C 1
ATOM 3080 O O . LEU A 1 387 ? -22.697 6.674 26.880 1.00 95.81 387 LEU A O 1
ATOM 3084 N N . GLN A 1 388 ? -21.843 7.706 28.680 1.00 96.00 388 GLN A N 1
ATOM 3085 C CA . GLN A 1 388 ? -21.043 8.669 27.911 1.00 96.00 388 GLN A CA 1
ATOM 3086 C C . GLN A 1 388 ? -19.924 7.985 27.110 1.00 96.00 388 GLN A C 1
ATOM 3088 O O . GLN A 1 388 ? -19.697 8.316 25.941 1.00 96.00 388 GLN A O 1
ATOM 3093 N N . GLN A 1 389 ? -19.248 6.997 27.704 1.00 96.25 389 GLN A N 1
ATOM 3094 C CA . GLN A 1 389 ? -18.241 6.195 27.004 1.00 96.25 389 GLN A CA 1
ATOM 3095 C C . GLN A 1 389 ? -18.858 5.415 25.839 1.00 96.25 389 GLN A C 1
ATOM 3097 O O . GLN A 1 389 ? -18.331 5.472 24.731 1.00 96.25 389 GLN A O 1
ATOM 3102 N N . ILE A 1 390 ? -20.006 4.762 26.046 1.00 95.94 390 ILE A N 1
ATOM 3103 C CA . ILE A 1 390 ? -20.720 4.044 24.980 1.00 95.94 390 ILE A CA 1
ATOM 3104 C C . ILE A 1 390 ? -21.140 5.002 23.855 1.00 95.94 390 ILE A C 1
ATOM 3106 O O . ILE A 1 390 ? -20.985 4.679 22.680 1.00 95.94 390 ILE A O 1
ATOM 3110 N N . SER A 1 391 ? -21.596 6.215 24.186 1.00 95.81 391 SER A N 1
ATOM 3111 C CA . SER A 1 391 ? -21.894 7.240 23.177 1.00 95.81 391 SER A CA 1
ATOM 3112 C C . SER A 1 391 ? -20.663 7.618 22.349 1.00 95.81 391 SER A C 1
ATOM 3114 O O . SER A 1 391 ? -20.780 7.820 21.142 1.00 95.81 391 SER A O 1
ATOM 3116 N N . THR A 1 392 ? -19.489 7.702 22.978 1.00 96.88 392 THR A N 1
ATOM 3117 C CA . THR A 1 392 ? -18.222 7.979 22.283 1.00 96.88 392 THR A CA 1
ATOM 3118 C C . THR A 1 392 ? -17.839 6.817 21.364 1.00 96.88 392 THR A C 1
ATOM 3120 O O . THR A 1 392 ? -17.438 7.045 20.225 1.00 96.88 392 THR A O 1
ATOM 3123 N N . ILE A 1 393 ? -18.021 5.571 21.818 1.00 95.56 393 ILE A N 1
ATOM 3124 C CA . ILE A 1 393 ? -17.794 4.370 21.001 1.00 95.56 393 ILE A CA 1
ATOM 3125 C C . ILE A 1 393 ? -18.700 4.386 19.765 1.00 95.56 393 ILE A C 1
ATOM 3127 O O . ILE A 1 393 ? -18.219 4.152 18.662 1.00 95.56 393 ILE A O 1
ATOM 3131 N N . ASN A 1 394 ? -19.984 4.722 19.907 1.00 94.12 394 ASN A N 1
ATOM 3132 C CA . ASN A 1 394 ? -20.898 4.794 18.761 1.00 94.12 394 ASN A CA 1
ATOM 3133 C C . ASN A 1 394 ? -20.446 5.826 17.714 1.00 94.12 394 ASN A C 1
ATOM 3135 O O . ASN A 1 394 ? -20.461 5.529 16.523 1.00 94.12 394 ASN A O 1
ATOM 3139 N N . GLN A 1 395 ? -19.964 6.997 18.144 1.00 95.38 395 GLN A N 1
ATOM 3140 C CA . GLN A 1 395 ? -19.390 7.991 17.226 1.00 95.38 395 GLN A CA 1
ATOM 3141 C C . GLN A 1 395 ? -18.137 7.467 16.508 1.00 95.38 395 GLN A C 1
ATOM 3143 O O . GLN A 1 395 ? -17.941 7.732 15.323 1.00 95.38 395 GLN A O 1
ATOM 3148 N N . GLN A 1 396 ? -17.291 6.705 17.206 1.00 93.88 396 GLN A N 1
ATOM 3149 C CA . GLN A 1 396 ? -16.115 6.075 16.600 1.00 93.88 396 GLN A CA 1
ATOM 3150 C C . GLN A 1 396 ? -16.504 5.004 15.575 1.00 93.88 396 GLN A C 1
ATOM 3152 O O . GLN A 1 396 ? -15.861 4.914 14.535 1.00 93.88 396 GLN A O 1
ATOM 3157 N N . VAL A 1 397 ? -17.566 4.231 15.824 1.00 94.12 397 VAL A N 1
ATOM 3158 C CA . VAL A 1 397 ? -18.091 3.242 14.866 1.00 94.12 397 VAL A CA 1
ATOM 3159 C C . VAL A 1 397 ? -18.601 3.916 13.590 1.00 94.12 397 VAL A C 1
ATOM 3161 O O . VAL A 1 397 ? -18.310 3.438 12.493 1.00 94.12 397 VAL A O 1
ATOM 3164 N N . GLU A 1 398 ? -19.309 5.043 13.702 1.00 92.88 398 GLU A N 1
ATOM 3165 C CA . GLU A 1 398 ? -19.752 5.822 12.534 1.00 92.88 398 GLU A CA 1
ATOM 3166 C C . GLU A 1 398 ? -18.560 6.322 11.703 1.00 92.88 398 GLU A C 1
ATOM 3168 O O . GLU A 1 398 ? -18.525 6.131 10.487 1.00 92.88 398 GLU A O 1
ATOM 3173 N N . GLN A 1 399 ? -17.543 6.897 12.356 1.00 92.75 399 GLN A N 1
ATOM 3174 C CA . GLN A 1 399 ? -16.316 7.337 11.682 1.00 92.75 399 GLN A CA 1
ATOM 3175 C C . GLN A 1 399 ? -15.568 6.177 11.019 1.00 92.75 399 GLN A C 1
ATOM 3177 O O . GLN A 1 399 ? -15.079 6.307 9.899 1.00 92.75 399 GLN A O 1
ATOM 3182 N N . PHE A 1 400 ? -15.491 5.033 11.697 1.00 90.62 400 PHE A N 1
ATOM 3183 C CA . PHE A 1 400 ? -14.821 3.844 11.185 1.00 90.62 400 PHE A CA 1
ATOM 3184 C C . PHE A 1 400 ? -15.551 3.250 9.972 1.00 90.62 400 PHE A C 1
ATOM 3186 O O . PHE A 1 400 ? -14.906 2.792 9.028 1.00 90.62 400 PHE A O 1
ATOM 3193 N N . THR A 1 401 ? -16.884 3.322 9.955 1.00 91.56 401 THR A N 1
ATOM 3194 C CA . THR A 1 401 ? -17.704 2.922 8.802 1.00 91.56 401 THR A CA 1
ATOM 3195 C C . THR A 1 401 ? -17.419 3.820 7.597 1.00 91.56 401 THR A C 1
ATOM 3197 O O . THR A 1 401 ? -17.099 3.308 6.528 1.00 91.56 401 THR A O 1
ATOM 3200 N N . ALA A 1 402 ? -17.424 5.145 7.781 1.00 92.56 402 ALA A N 1
ATOM 3201 C CA . ALA A 1 402 ? -17.101 6.094 6.711 1.00 92.56 402 ALA A CA 1
ATOM 3202 C C . ALA A 1 402 ? -15.677 5.888 6.160 1.00 92.56 402 ALA A C 1
ATOM 3204 O O . ALA A 1 402 ? -15.470 5.839 4.950 1.00 92.56 402 ALA A O 1
ATOM 3205 N N . MET A 1 403 ? -14.696 5.684 7.044 1.00 91.88 403 MET A N 1
ATOM 3206 C CA . MET A 1 403 ? -13.317 5.394 6.641 1.00 91.88 403 MET A CA 1
ATOM 3207 C C . MET A 1 403 ? -13.205 4.075 5.861 1.00 91.88 403 MET A C 1
ATOM 3209 O O . MET A 1 403 ? -12.404 3.977 4.935 1.00 91.88 403 MET A O 1
ATOM 3213 N N . SER A 1 404 ? -14.008 3.064 6.206 1.00 91.38 404 SER A N 1
ATOM 3214 C CA . SER A 1 404 ? -14.043 1.789 5.476 1.00 91.38 404 SER A CA 1
ATOM 3215 C C . SER A 1 404 ? -14.584 1.963 4.053 1.00 91.38 404 SER A C 1
ATOM 3217 O O . SER A 1 404 ? -14.047 1.364 3.123 1.00 91.38 404 SER A O 1
ATOM 3219 N N . GLU A 1 405 ? -15.603 2.807 3.861 1.00 91.75 405 GLU A N 1
ATOM 3220 C CA . GLU A 1 405 ? -16.138 3.146 2.533 1.00 91.75 405 GLU A CA 1
ATOM 3221 C C . GLU A 1 405 ? -15.108 3.895 1.672 1.00 91.75 405 GLU A C 1
ATOM 3223 O O . GLU A 1 405 ? -14.921 3.562 0.500 1.00 91.75 405 GLU A O 1
ATOM 3228 N N . GLU A 1 406 ? -14.383 4.857 2.253 1.00 93.75 406 GLU A N 1
ATOM 3229 C CA . GLU A 1 406 ? -13.286 5.552 1.564 1.00 93.75 406 GLU A CA 1
ATOM 3230 C C . GLU A 1 406 ? -12.170 4.583 1.151 1.00 93.75 406 GLU A C 1
ATOM 3232 O O . GLU A 1 406 ? -11.683 4.637 0.018 1.00 93.75 406 GLU A O 1
ATOM 3237 N N . LEU A 1 407 ? -11.796 3.654 2.037 1.00 93.88 407 LEU A N 1
ATOM 3238 C CA . LEU A 1 407 ? -10.777 2.644 1.752 1.00 93.88 407 LEU A CA 1
ATOM 3239 C C . LEU A 1 407 ? -11.220 1.684 0.635 1.00 93.88 407 LEU A C 1
ATOM 3241 O O . LEU A 1 407 ? -10.400 1.289 -0.195 1.00 93.88 407 LEU A O 1
ATOM 3245 N N . ALA A 1 408 ? -12.514 1.349 0.579 1.00 93.44 408 ALA A N 1
ATOM 3246 C CA . ALA A 1 408 ? -13.098 0.559 -0.505 1.00 93.44 408 ALA A CA 1
ATOM 3247 C C . ALA A 1 408 ? -12.943 1.267 -1.859 1.00 93.44 408 ALA A C 1
ATOM 3249 O O . ALA A 1 408 ? -12.487 0.661 -2.829 1.00 93.44 408 ALA A O 1
ATOM 3250 N N . SER A 1 409 ? -13.276 2.562 -1.909 1.00 94.50 409 SER A N 1
ATOM 3251 C CA . SER A 1 409 ? -13.135 3.381 -3.118 1.00 94.50 409 SER A CA 1
ATOM 3252 C C . SER A 1 409 ? -11.674 3.472 -3.559 1.00 94.50 409 SER A C 1
ATOM 3254 O O . SER A 1 409 ? -11.363 3.236 -4.724 1.00 94.50 409 SER A O 1
ATOM 3256 N N . ALA A 1 410 ? -10.761 3.741 -2.622 1.00 94.44 410 ALA A N 1
ATOM 3257 C CA . ALA A 1 410 ? -9.331 3.816 -2.908 1.00 94.44 410 ALA A CA 1
ATOM 3258 C C . ALA A 1 410 ? -8.769 2.477 -3.421 1.00 94.44 410 ALA A C 1
ATOM 3260 O O . ALA A 1 410 ? -7.975 2.455 -4.358 1.00 94.44 410 ALA A O 1
ATOM 3261 N N . SER A 1 411 ? -9.203 1.350 -2.847 1.00 94.31 411 SER A N 1
ATOM 3262 C CA . SER A 1 411 ? -8.838 0.008 -3.322 1.00 94.31 411 SER A CA 1
ATOM 3263 C C . SER A 1 411 ? -9.287 -0.221 -4.772 1.00 94.31 411 SER A C 1
ATOM 3265 O O . SER A 1 411 ? -8.507 -0.718 -5.587 1.00 94.31 411 SER A O 1
ATOM 3267 N N . GLN A 1 412 ? -10.499 0.215 -5.130 1.00 93.31 412 GLN A N 1
ATOM 3268 C CA . GLN A 1 412 ? -11.001 0.114 -6.499 1.00 93.31 412 GLN A CA 1
ATOM 3269 C C . GLN A 1 412 ? -10.205 0.988 -7.483 1.00 93.31 412 GLN A C 1
ATOM 3271 O O . GLN A 1 412 ? -9.882 0.529 -8.579 1.00 93.31 412 GLN A O 1
ATOM 3276 N N . GLU A 1 413 ? -9.826 2.206 -7.087 1.00 95.12 413 GLU A N 1
ATOM 3277 C CA . GLU A 1 413 ? -8.956 3.077 -7.892 1.00 95.12 413 GLU A CA 1
ATOM 3278 C C . GLU A 1 413 ? -7.563 2.464 -8.107 1.00 95.12 413 GLU A C 1
ATOM 3280 O O . GLU A 1 413 ? -7.019 2.524 -9.211 1.00 95.12 413 GLU A O 1
ATOM 3285 N N . VAL A 1 414 ? -6.986 1.825 -7.082 1.00 95.06 414 VAL A N 1
ATOM 3286 C CA . VAL A 1 414 ? -5.700 1.117 -7.204 1.00 95.06 414 VAL A CA 1
ATOM 3287 C C . VAL A 1 414 ? -5.812 -0.063 -8.170 1.00 95.06 414 VAL A C 1
ATOM 3289 O O . VAL A 1 414 ? -4.912 -0.251 -8.991 1.00 95.06 414 VAL A O 1
ATOM 3292 N N . ALA A 1 415 ? -6.906 -0.828 -8.118 1.00 93.56 415 ALA A N 1
ATOM 3293 C CA . ALA A 1 415 ? -7.150 -1.926 -9.053 1.00 93.56 415 ALA A CA 1
ATOM 3294 C C . ALA A 1 415 ? -7.273 -1.428 -10.504 1.00 93.56 415 ALA A C 1
ATOM 3296 O O . ALA A 1 415 ? -6.686 -2.018 -11.413 1.00 93.56 415 ALA A O 1
ATOM 3297 N N . GLU A 1 416 ? -7.979 -0.316 -10.729 1.00 94.44 416 GLU A N 1
ATOM 3298 C CA . GLU A 1 416 ? -8.087 0.308 -12.052 1.00 94.44 416 GLU A CA 1
ATOM 3299 C C . GLU A 1 416 ? -6.726 0.805 -12.556 1.00 94.44 416 GLU A C 1
ATOM 3301 O O . GLU A 1 416 ? -6.344 0.546 -13.700 1.00 94.44 416 GLU A O 1
ATOM 3306 N N . LEU A 1 417 ? -5.955 1.476 -11.696 1.00 93.81 417 LEU A N 1
ATOM 3307 C CA . LEU A 1 417 ? -4.614 1.942 -12.033 1.00 93.81 417 LEU A CA 1
ATOM 3308 C C . LEU A 1 417 ? -3.686 0.774 -12.386 1.00 93.81 417 LEU A C 1
ATOM 3310 O O . LEU A 1 417 ? -2.909 0.884 -13.332 1.00 93.81 417 LEU A O 1
ATOM 3314 N N . ALA A 1 418 ? -3.789 -0.343 -11.667 1.00 93.75 418 ALA A N 1
ATOM 3315 C CA . ALA A 1 418 ? -3.032 -1.553 -11.957 1.00 93.75 418 ALA A CA 1
ATOM 3316 C C . ALA A 1 418 ? -3.409 -2.160 -13.320 1.00 93.75 418 ALA A C 1
ATOM 3318 O O . ALA A 1 418 ? -2.522 -2.558 -14.075 1.00 93.75 418 ALA A O 1
ATOM 3319 N N . GLY A 1 419 ? -4.702 -2.168 -13.670 1.00 91.31 419 GLY A N 1
ATOM 3320 C CA . GLY A 1 419 ? -5.175 -2.570 -14.998 1.00 91.31 419 GLY A CA 1
ATOM 3321 C C . GLY A 1 419 ? -4.594 -1.690 -16.108 1.00 91.31 419 GLY A C 1
ATOM 3322 O O . GLY A 1 419 ? -3.974 -2.195 -17.042 1.00 91.31 419 GLY A O 1
ATOM 3323 N N . ASN A 1 420 ? -4.684 -0.367 -15.949 1.00 92.94 420 ASN A N 1
ATOM 3324 C CA . ASN A 1 420 ? -4.106 0.595 -16.892 1.00 92.94 420 ASN A CA 1
ATOM 3325 C C . ASN A 1 420 ? -2.579 0.443 -17.028 1.00 92.94 420 ASN A C 1
ATOM 3327 O O . ASN A 1 420 ? -2.023 0.625 -18.113 1.00 92.94 420 ASN A O 1
ATOM 3331 N N . LEU A 1 421 ? -1.889 0.123 -15.929 1.00 93.19 421 LEU A N 1
ATOM 3332 C CA . LEU A 1 421 ? -0.448 -0.110 -15.915 1.00 93.19 421 LEU A CA 1
ATOM 3333 C C . LEU A 1 421 ? -0.072 -1.361 -16.716 1.00 93.19 421 LEU A C 1
ATOM 3335 O O . LEU A 1 421 ? 0.895 -1.334 -17.477 1.00 93.19 421 LEU A O 1
ATOM 3339 N N . ASN A 1 422 ? -0.856 -2.430 -16.574 1.00 91.00 422 ASN A N 1
ATOM 3340 C CA . ASN A 1 422 ? -0.666 -3.671 -17.312 1.00 91.00 422 ASN A CA 1
ATOM 3341 C C . ASN A 1 422 ? -0.884 -3.470 -18.822 1.00 91.00 422 ASN A C 1
ATOM 3343 O O . ASN A 1 422 ? -0.036 -3.867 -19.619 1.00 91.00 422 ASN A O 1
ATOM 3347 N N . ASP A 1 423 ? -1.947 -2.759 -19.210 1.00 90.94 423 ASP A N 1
ATOM 3348 C CA . ASP A 1 423 ? -2.218 -2.406 -20.613 1.00 90.94 423 ASP A CA 1
ATOM 3349 C C . ASP A 1 423 ? -1.085 -1.557 -21.218 1.00 90.94 423 ASP A C 1
ATOM 3351 O O . ASP A 1 423 ? -0.684 -1.731 -22.377 1.00 90.94 423 ASP A O 1
ATOM 3355 N N . LEU A 1 424 ? -0.538 -0.623 -20.431 1.00 90.50 424 LEU A N 1
ATOM 3356 C CA . LEU A 1 424 ? 0.604 0.185 -20.847 1.00 90.50 424 LEU A CA 1
ATOM 3357 C C . LEU A 1 424 ? 1.865 -0.668 -21.022 1.00 90.50 424 LEU A C 1
ATOM 3359 O O . LEU A 1 424 ? 2.589 -0.454 -21.998 1.00 90.50 424 LEU A O 1
ATOM 3363 N N . SER A 1 425 ? 2.113 -1.619 -20.117 1.00 90.94 425 SER A N 1
ATOM 3364 C CA . SER A 1 425 ? 3.247 -2.543 -20.223 1.00 90.94 425 SER A CA 1
ATOM 3365 C C . SER A 1 425 ? 3.143 -3.403 -21.477 1.00 90.94 425 SER A C 1
ATOM 3367 O O . SER A 1 425 ? 4.092 -3.463 -22.251 1.00 90.94 425 SER A O 1
ATOM 3369 N N . GLU A 1 426 ? 1.966 -3.959 -21.771 1.00 88.94 426 GLU A N 1
ATOM 3370 C CA . GLU A 1 426 ? 1.744 -4.760 -22.982 1.00 88.94 426 GLU A CA 1
ATOM 3371 C C . GLU A 1 426 ? 1.964 -3.934 -24.265 1.00 88.94 426 GLU A C 1
ATOM 3373 O O . GLU A 1 426 ? 2.617 -4.371 -25.219 1.00 88.94 426 GLU A O 1
ATOM 3378 N N . SER A 1 427 ? 1.478 -2.689 -24.281 1.00 88.69 427 SER A N 1
ATOM 3379 C CA . SER A 1 427 ? 1.708 -1.750 -25.385 1.00 88.69 427 SER A CA 1
ATOM 3380 C C . SER A 1 427 ? 3.190 -1.399 -25.557 1.00 88.69 427 SER A C 1
ATOM 3382 O O . SER A 1 427 ? 3.681 -1.280 -26.687 1.00 88.69 427 SER A O 1
ATOM 3384 N N . LEU A 1 428 ? 3.920 -1.240 -24.448 1.00 87.50 428 LEU A N 1
ATOM 3385 C CA . LEU A 1 428 ? 5.357 -0.993 -24.453 1.00 87.50 428 LEU A CA 1
ATOM 3386 C C . LEU A 1 428 ? 6.120 -2.216 -24.971 1.00 87.50 428 LEU A C 1
ATOM 3388 O O . LEU A 1 428 ? 6.908 -2.062 -25.902 1.00 87.50 428 LEU A O 1
ATOM 3392 N N . ALA A 1 429 ? 5.823 -3.412 -24.461 1.00 85.38 429 ALA A N 1
ATOM 3393 C CA . ALA A 1 429 ? 6.407 -4.673 -24.909 1.00 85.38 429 ALA A CA 1
ATOM 3394 C C . ALA A 1 429 ? 6.247 -4.856 -26.425 1.00 85.38 429 ALA A C 1
ATOM 3396 O O . ALA A 1 429 ? 7.218 -5.131 -27.135 1.00 85.38 429 ALA A O 1
ATOM 3397 N N . LYS A 1 430 ? 5.049 -4.583 -26.958 1.00 81.88 430 LYS A N 1
ATOM 3398 C CA . LYS A 1 430 ? 4.795 -4.621 -28.403 1.00 81.88 430 LYS A CA 1
ATOM 3399 C C . LYS A 1 430 ? 5.656 -3.622 -29.181 1.00 81.88 430 LYS A C 1
ATOM 3401 O O . LYS A 1 430 ? 6.224 -3.970 -30.212 1.00 81.88 430 LYS A O 1
ATOM 3406 N N . LYS A 1 431 ? 5.789 -2.382 -28.699 1.00 79.50 431 LYS A N 1
ATOM 3407 C CA . LYS A 1 431 ? 6.643 -1.372 -29.350 1.00 79.50 431 LYS A CA 1
ATOM 3408 C C . LYS A 1 431 ? 8.120 -1.746 -29.319 1.00 79.50 431 LYS A C 1
ATOM 3410 O O . LYS A 1 431 ? 8.829 -1.442 -30.281 1.00 79.50 431 LYS A O 1
ATOM 3415 N N . ILE A 1 432 ? 8.589 -2.368 -28.240 1.00 77.38 432 ILE A N 1
ATOM 3416 C CA . ILE A 1 432 ? 9.964 -2.862 -28.170 1.00 77.38 432 ILE A CA 1
ATOM 3417 C C . ILE A 1 432 ? 10.155 -3.958 -29.221 1.00 77.38 432 ILE A C 1
ATOM 3419 O O . ILE A 1 432 ? 11.051 -3.841 -30.056 1.00 77.38 432 ILE A O 1
ATOM 3423 N N . GLN A 1 433 ? 9.241 -4.931 -29.282 1.00 67.31 433 GLN A N 1
ATOM 3424 C CA . GLN A 1 433 ? 9.268 -6.006 -30.276 1.00 67.31 433 GLN A CA 1
ATOM 3425 C C . GLN A 1 433 ? 9.252 -5.483 -31.726 1.00 67.31 433 GLN A C 1
ATOM 3427 O O . GLN A 1 433 ? 10.027 -5.953 -32.563 1.00 67.31 433 GLN A O 1
ATOM 3432 N N . ASP A 1 434 ? 8.428 -4.473 -32.022 1.00 62.47 434 ASP A N 1
ATOM 3433 C CA . ASP A 1 434 ? 8.382 -3.815 -33.335 1.00 62.47 434 ASP A CA 1
ATOM 3434 C C . ASP A 1 434 ? 9.704 -3.093 -33.668 1.00 62.47 434 ASP A C 1
ATOM 3436 O O . ASP A 1 434 ? 10.100 -3.007 -34.833 1.00 62.47 434 ASP A O 1
ATOM 3440 N N . THR A 1 435 ? 10.413 -2.575 -32.659 1.00 59.88 435 THR A N 1
ATOM 3441 C CA . THR A 1 435 ? 11.695 -1.874 -32.845 1.00 59.88 435 THR A CA 1
ATOM 3442 C C . THR A 1 435 ? 12.871 -2.847 -32.985 1.00 59.88 435 THR A C 1
ATOM 3444 O O . THR A 1 435 ? 13.835 -2.557 -33.698 1.00 59.88 435 THR A O 1
ATOM 3447 N N . GLU A 1 436 ? 12.773 -4.026 -32.372 1.00 55.94 436 GLU A N 1
ATOM 3448 C CA . GLU A 1 436 ? 13.732 -5.122 -32.513 1.00 55.94 436 GLU A CA 1
ATOM 3449 C C . GLU A 1 436 ? 13.600 -5.901 -33.827 1.00 55.94 436 GLU A C 1
ATOM 3451 O O . GLU A 1 436 ? 14.509 -6.644 -34.185 1.00 55.94 436 GLU A O 1
ATOM 3456 N N . HIS A 1 437 ? 12.540 -5.698 -34.615 1.00 44.28 437 HIS A N 1
ATOM 3457 C CA . HIS A 1 437 ? 12.384 -6.320 -35.940 1.00 44.28 437 HIS A CA 1
ATOM 3458 C C . HIS A 1 437 ? 13.421 -5.857 -36.998 1.00 44.28 437 HIS A C 1
ATOM 3460 O O . HIS A 1 437 ? 13.338 -6.241 -38.158 1.00 44.28 437 HIS A O 1
ATOM 3466 N N . ASN A 1 438 ? 14.438 -5.084 -36.597 1.00 45.53 438 ASN A N 1
ATOM 3467 C CA . ASN A 1 438 ? 15.686 -4.836 -37.335 1.00 45.53 438 ASN A CA 1
ATOM 3468 C C . ASN A 1 438 ? 16.790 -5.889 -37.035 1.00 45.53 438 ASN A C 1
ATOM 3470 O O . ASN A 1 438 ? 17.980 -5.594 -37.172 1.00 45.53 438 ASN A O 1
ATOM 3474 N N . ARG A 1 439 ? 16.428 -7.101 -36.591 1.00 52.84 439 ARG A N 1
ATOM 3475 C CA . ARG A 1 439 ? 17.346 -8.247 -36.426 1.00 52.84 439 ARG A CA 1
ATOM 3476 C C . ARG A 1 439 ? 17.906 -8.706 -37.780 1.00 52.84 439 ARG A C 1
ATOM 3478 O O . ARG A 1 439 ? 17.239 -8.607 -38.807 1.00 52.84 439 ARG A O 1
ATOM 3485 N N . VAL A 1 440 ? 19.139 -9.221 -37.786 1.00 60.31 440 VAL A N 1
ATOM 3486 C CA . VAL A 1 440 ? 19.747 -9.810 -38.991 1.00 60.31 440 VAL A CA 1
ATOM 3487 C C . VAL A 1 440 ? 19.022 -11.120 -39.289 1.00 60.31 440 VAL A C 1
ATOM 3489 O O . VAL A 1 440 ? 19.020 -12.031 -38.459 1.00 60.31 440 VAL A O 1
ATOM 3492 N N . GLU A 1 441 ? 18.373 -11.203 -40.449 1.00 65.06 441 GLU A N 1
ATOM 3493 C CA . GLU A 1 441 ? 17.672 -12.419 -40.860 1.00 65.06 441 GLU A CA 1
ATOM 3494 C C . GLU A 1 441 ? 18.664 -13.554 -41.172 1.00 65.06 441 GLU A C 1
ATOM 3496 O O . GLU A 1 441 ? 19.731 -13.299 -41.743 1.00 65.06 441 GLU A O 1
ATOM 3501 N N . PRO A 1 442 ? 18.327 -14.817 -40.840 1.00 77.69 442 PRO A N 1
ATOM 3502 C CA . PRO A 1 442 ? 19.085 -15.971 -41.304 1.00 77.69 442 PRO A CA 1
ATOM 3503 C C . PRO A 1 442 ? 19.209 -15.973 -42.831 1.00 77.69 442 PRO A C 1
ATOM 3505 O O . PRO A 1 442 ? 18.241 -15.726 -43.556 1.00 77.69 442 PRO A O 1
ATOM 3508 N N . ILE A 1 443 ? 20.399 -16.303 -43.323 1.00 80.25 443 ILE A N 1
ATOM 3509 C CA . ILE A 1 443 ? 20.703 -16.402 -44.746 1.00 80.25 443 ILE A CA 1
ATOM 3510 C C . ILE A 1 443 ? 19.813 -17.476 -45.372 1.00 80.25 443 ILE A C 1
ATOM 3512 O O . ILE A 1 443 ? 19.879 -18.655 -45.015 1.00 80.25 443 ILE A O 1
ATOM 3516 N N . GLN A 1 444 ? 19.024 -17.073 -46.362 1.00 80.56 444 GLN A N 1
ATOM 3517 C CA . GLN A 1 444 ? 18.281 -17.994 -47.212 1.00 80.56 444 GLN A CA 1
ATOM 3518 C C . GLN A 1 444 ? 19.195 -18.512 -48.326 1.00 80.56 444 GLN A C 1
ATOM 3520 O O . GLN A 1 444 ? 19.819 -17.724 -49.037 1.00 80.56 444 GLN A O 1
ATOM 3525 N N . TRP A 1 445 ? 19.270 -19.835 -48.500 1.00 83.12 445 TRP A N 1
ATOM 3526 C CA . TRP A 1 445 ? 20.018 -20.418 -49.613 1.00 83.12 445 TRP A CA 1
ATOM 3527 C C . TRP A 1 445 ? 19.316 -20.115 -50.939 1.00 83.12 445 TRP A C 1
ATOM 3529 O O . TRP A 1 445 ? 18.187 -20.545 -51.175 1.00 83.12 445 TRP A O 1
ATOM 3539 N N . THR A 1 446 ? 19.998 -19.397 -51.822 1.00 81.88 446 THR A N 1
ATOM 3540 C CA . THR A 1 446 ? 19.474 -18.955 -53.118 1.00 81.88 446 THR A CA 1
ATOM 3541 C C . THR A 1 446 ? 20.382 -19.413 -54.259 1.00 81.88 446 THR A C 1
ATOM 3543 O O . THR A 1 446 ? 21.558 -19.696 -54.060 1.00 81.88 446 THR A O 1
ATOM 3546 N N . ALA A 1 447 ? 19.858 -19.466 -55.488 1.00 79.56 447 ALA A N 1
ATOM 3547 C CA . ALA A 1 447 ? 20.593 -19.977 -56.656 1.00 79.56 447 ALA A CA 1
ATOM 3548 C C . ALA A 1 447 ? 21.882 -19.194 -56.999 1.00 79.56 447 ALA A C 1
ATOM 3550 O O . ALA A 1 447 ? 22.753 -19.700 -57.694 1.00 79.56 447 ALA A O 1
ATOM 3551 N N . ASN A 1 448 ? 22.026 -17.956 -56.518 1.00 78.56 448 ASN A N 1
ATOM 3552 C CA . ASN A 1 448 ? 23.248 -17.149 -56.650 1.00 78.56 448 ASN A CA 1
ATOM 3553 C C . ASN A 1 448 ? 24.382 -17.571 -55.691 1.00 78.56 448 ASN A C 1
ATOM 3555 O O . ASN A 1 448 ? 25.488 -17.055 -55.825 1.00 78.56 448 ASN A O 1
ATOM 3559 N N . LEU A 1 449 ? 24.106 -18.458 -54.731 1.00 82.56 449 LEU A N 1
ATOM 3560 C CA . LEU A 1 449 ? 25.097 -19.083 -53.851 1.00 82.56 449 LEU A CA 1
ATOM 3561 C C . LEU A 1 449 ? 25.516 -20.475 -54.356 1.00 82.56 449 LEU A C 1
ATOM 3563 O O . LEU A 1 449 ? 26.366 -21.121 -53.749 1.00 82.56 449 LEU A O 1
ATOM 3567 N N . GLU A 1 450 ? 24.941 -20.929 -55.475 1.00 86.44 450 GLU A N 1
ATOM 3568 C CA . GLU A 1 450 ? 25.326 -22.172 -56.138 1.00 86.44 450 GLU A CA 1
ATOM 3569 C C . GLU A 1 450 ? 26.412 -21.901 -57.182 1.00 86.44 450 GLU A C 1
ATOM 3571 O O . GLU A 1 450 ? 26.218 -21.160 -58.151 1.00 86.44 450 GLU A O 1
ATOM 3576 N N . VAL A 1 451 ? 27.562 -22.544 -57.010 1.00 86.31 451 VAL A N 1
ATOM 3577 C CA . VAL A 1 451 ? 28.675 -22.491 -57.963 1.00 86.31 451 VAL A CA 1
ATOM 3578 C C . VAL A 1 451 ? 28.550 -23.584 -59.030 1.00 86.31 451 VAL A C 1
ATOM 3580 O O . VAL A 1 451 ? 29.182 -23.513 -60.085 1.00 86.31 451 VAL A O 1
ATOM 3583 N N . GLY A 1 452 ? 27.678 -24.575 -58.814 1.00 81.88 452 GLY A N 1
ATOM 3584 C CA . GLY A 1 452 ? 27.397 -25.645 -59.774 1.00 81.88 452 GLY A CA 1
ATOM 3585 C C . GLY A 1 452 ? 28.402 -26.796 -59.715 1.00 81.88 452 GLY A C 1
ATOM 3586 O O . GLY A 1 452 ? 28.519 -27.569 -60.671 1.00 81.88 452 GLY A O 1
ATOM 3587 N N . VAL A 1 453 ? 29.126 -26.913 -58.601 1.00 87.31 453 VAL A N 1
ATOM 3588 C CA . VAL A 1 453 ? 29.992 -28.046 -58.273 1.00 87.31 453 VAL A CA 1
ATOM 3589 C C . VAL A 1 453 ? 29.401 -28.703 -57.021 1.00 87.31 453 VAL A C 1
ATOM 3591 O O . VAL A 1 453 ? 29.562 -28.149 -55.938 1.00 87.31 453 VAL A O 1
ATOM 3594 N N . PRO A 1 454 ? 28.751 -29.882 -57.135 1.00 86.19 454 PRO A N 1
ATOM 3595 C CA . PRO A 1 454 ? 27.913 -30.431 -56.064 1.00 86.19 454 PRO A CA 1
ATOM 3596 C C . PRO A 1 454 ? 28.585 -30.554 -54.693 1.00 86.19 454 PRO A C 1
ATOM 3598 O O . PRO A 1 454 ? 27.935 -30.340 -53.676 1.00 86.19 454 PRO A O 1
ATOM 3601 N N . GLU A 1 455 ? 29.877 -30.889 -54.664 1.00 86.44 455 GLU A N 1
ATOM 3602 C CA . GLU A 1 455 ? 30.623 -31.029 -53.411 1.00 86.44 455 GLU A CA 1
ATOM 3603 C C . GLU A 1 455 ? 30.901 -29.674 -52.745 1.00 86.44 455 GLU A C 1
ATOM 3605 O O . GLU A 1 455 ? 30.704 -29.526 -51.543 1.00 86.44 455 GLU A O 1
ATOM 3610 N N . ILE A 1 456 ? 31.255 -28.660 -53.538 1.00 89.12 456 ILE A N 1
ATOM 3611 C CA . ILE A 1 456 ? 31.484 -27.290 -53.062 1.00 89.12 456 ILE A CA 1
ATOM 3612 C C . ILE A 1 456 ? 30.162 -26.653 -52.621 1.00 89.12 456 ILE A C 1
ATOM 3614 O O . ILE A 1 456 ? 30.078 -26.080 -51.540 1.00 89.12 456 ILE A O 1
ATOM 3618 N N . ASP A 1 457 ? 29.084 -26.857 -53.385 1.00 89.19 457 ASP A N 1
ATOM 3619 C CA . ASP A 1 457 ? 27.741 -26.394 -53.016 1.00 89.19 457 ASP A CA 1
ATOM 3620 C C . ASP A 1 457 ? 27.253 -27.035 -51.702 1.00 89.19 457 ASP A C 1
ATOM 3622 O O . ASP A 1 457 ? 26.583 -26.387 -50.897 1.00 89.19 457 ASP A O 1
ATOM 3626 N N . ARG A 1 458 ? 27.599 -28.306 -51.448 1.00 91.69 458 ARG A N 1
ATOM 3627 C CA . ARG A 1 458 ? 27.316 -28.983 -50.172 1.00 91.69 458 ARG A CA 1
ATOM 3628 C C . ARG A 1 458 ? 28.096 -28.347 -49.020 1.00 91.69 458 ARG A C 1
ATOM 3630 O O . ARG A 1 458 ? 27.522 -28.146 -47.951 1.00 91.69 458 ARG A O 1
ATOM 3637 N N . GLN A 1 459 ? 29.372 -28.027 -49.234 1.00 90.81 459 GLN A N 1
ATOM 3638 C CA . GLN A 1 459 ? 30.217 -27.403 -48.216 1.00 90.81 459 GLN A CA 1
ATOM 3639 C C . GLN A 1 459 ? 29.770 -25.973 -47.882 1.00 90.81 459 GLN A C 1
ATOM 3641 O O . GLN A 1 459 ? 29.663 -25.605 -46.712 1.00 90.81 459 GLN A O 1
ATOM 3646 N N . HIS A 1 460 ? 29.395 -25.192 -48.894 1.00 91.69 460 HIS A N 1
ATOM 3647 C CA . HIS A 1 460 ? 28.803 -23.868 -48.713 1.00 91.69 460 HIS A CA 1
ATOM 3648 C C . HIS A 1 460 ? 27.489 -23.910 -47.921 1.00 91.69 460 HIS A C 1
ATOM 3650 O O . HIS A 1 460 ? 27.268 -23.063 -47.057 1.00 91.69 460 HIS A O 1
ATOM 3656 N N . LYS A 1 461 ? 26.622 -24.901 -48.170 1.00 90.31 461 LYS A N 1
ATOM 3657 C CA . LYS A 1 461 ? 25.371 -25.071 -47.409 1.00 90.31 461 LYS A CA 1
ATOM 3658 C C . LYS A 1 461 ? 25.624 -25.327 -45.925 1.00 90.31 461 LYS A C 1
ATOM 3660 O O . LYS A 1 461 ? 24.928 -24.749 -45.098 1.00 90.31 461 LYS A O 1
ATOM 3665 N N . GLU A 1 462 ? 26.623 -26.140 -45.584 1.00 91.12 462 GLU A N 1
ATOM 3666 C CA . GLU A 1 462 ? 27.002 -26.375 -44.183 1.00 91.12 462 GLU A CA 1
ATOM 3667 C C . GLU A 1 462 ? 27.562 -25.099 -43.533 1.00 91.12 462 GLU A C 1
ATOM 3669 O O . GLU A 1 462 ? 27.185 -24.769 -42.411 1.00 91.12 462 GLU A O 1
ATOM 3674 N N . LEU A 1 463 ? 28.402 -24.335 -44.242 1.00 88.81 463 LEU A N 1
ATOM 3675 C CA . LEU A 1 463 ? 28.897 -23.037 -43.762 1.00 88.81 463 LEU A CA 1
ATOM 3676 C C . LEU A 1 463 ? 27.751 -22.061 -43.459 1.00 88.81 463 LEU A C 1
ATOM 3678 O O . LEU A 1 463 ? 27.740 -21.426 -42.403 1.00 88.81 463 LEU A O 1
ATOM 3682 N N . VAL A 1 464 ? 26.770 -21.973 -44.361 1.00 87.88 464 VAL A N 1
ATOM 3683 C CA . VAL A 1 464 ? 25.574 -21.139 -44.186 1.00 87.88 464 VAL A CA 1
ATOM 3684 C C . VAL A 1 464 ? 24.713 -21.629 -43.018 1.00 87.88 464 VAL A C 1
ATOM 3686 O O . VAL A 1 464 ? 24.248 -20.805 -42.235 1.00 87.88 464 VAL A O 1
ATOM 3689 N N . ASP A 1 465 ? 24.537 -22.942 -42.841 1.00 89.56 465 ASP A N 1
ATOM 3690 C CA . ASP A 1 465 ? 23.777 -23.500 -41.712 1.00 89.56 465 ASP A CA 1
ATOM 3691 C C . ASP A 1 465 ? 24.409 -23.134 -40.363 1.00 89.56 465 ASP A C 1
ATOM 3693 O O . ASP A 1 465 ? 23.724 -22.671 -39.450 1.00 89.56 465 ASP A O 1
ATOM 3697 N N . ARG A 1 466 ? 25.736 -23.258 -40.243 1.00 89.50 466 ARG A N 1
ATOM 3698 C CA . ARG A 1 466 ? 26.464 -22.882 -39.020 1.00 89.50 466 ARG A CA 1
ATOM 3699 C C . ARG A 1 466 ? 26.396 -21.389 -38.743 1.00 89.50 466 ARG A C 1
ATOM 3701 O O . ARG A 1 466 ? 26.217 -20.994 -37.593 1.00 89.50 466 ARG A O 1
ATOM 3708 N N . LEU A 1 467 ? 26.476 -20.562 -39.783 1.00 85.75 467 LEU A N 1
ATOM 3709 C CA . LEU A 1 467 ? 26.303 -19.122 -39.632 1.00 85.75 467 LEU A CA 1
ATOM 3710 C C . LEU A 1 467 ? 24.870 -18.771 -39.202 1.00 85.75 467 LEU A C 1
ATOM 3712 O O . LEU A 1 467 ? 24.683 -17.912 -38.347 1.00 85.75 467 LEU A O 1
ATOM 3716 N N . ASN A 1 468 ? 23.864 -19.466 -39.738 1.00 86.19 468 ASN A N 1
ATOM 3717 C CA . ASN A 1 468 ? 22.462 -19.268 -39.377 1.00 86.19 468 ASN A CA 1
ATOM 3718 C C . ASN A 1 468 ? 22.165 -19.662 -37.930 1.00 86.19 468 ASN A C 1
ATOM 3720 O O . ASN A 1 468 ? 21.438 -18.938 -37.257 1.00 86.19 468 ASN A O 1
ATOM 3724 N N . ARG A 1 469 ? 22.747 -20.754 -37.421 1.00 84.94 469 ARG A N 1
ATOM 3725 C CA . ARG A 1 469 ? 22.632 -21.121 -35.996 1.00 84.94 469 ARG A CA 1
ATOM 3726 C C . ARG A 1 469 ? 23.189 -20.031 -35.093 1.00 84.94 469 ARG A C 1
ATOM 3728 O O . ARG A 1 469 ? 22.525 -19.633 -34.142 1.00 84.94 469 ARG A O 1
ATOM 3735 N N . PHE A 1 470 ? 24.347 -19.486 -35.453 1.00 85.06 470 PHE A N 1
ATOM 3736 C CA . PHE A 1 470 ? 24.921 -18.339 -34.764 1.00 85.06 470 PHE A CA 1
ATOM 3737 C C . PHE A 1 470 ? 24.036 -17.085 -34.853 1.00 85.06 470 PHE A C 1
ATOM 3739 O O . PHE A 1 470 ? 23.828 -16.434 -33.835 1.00 85.06 470 PHE A O 1
ATOM 3746 N N . ILE A 1 471 ? 23.462 -16.766 -36.019 1.00 77.00 471 ILE A N 1
ATOM 3747 C CA . ILE A 1 471 ? 22.528 -15.635 -36.183 1.00 77.00 471 ILE A CA 1
ATOM 3748 C C . ILE A 1 471 ? 21.289 -15.813 -35.298 1.00 77.00 471 ILE A C 1
ATOM 3750 O O . ILE A 1 471 ? 20.848 -14.861 -34.660 1.00 77.00 471 ILE A O 1
ATOM 3754 N N . ILE A 1 472 ? 20.735 -17.024 -35.234 1.00 77.00 472 ILE A N 1
ATOM 3755 C CA . ILE A 1 472 ? 19.573 -17.336 -34.395 1.00 77.00 472 ILE A CA 1
ATOM 3756 C C . ILE A 1 472 ? 19.934 -17.196 -32.913 1.00 77.00 472 ILE A C 1
ATOM 3758 O O . ILE A 1 472 ? 19.217 -16.516 -32.185 1.00 77.00 472 ILE A O 1
ATOM 3762 N N . ALA A 1 473 ? 21.061 -17.768 -32.481 1.00 73.81 473 ALA A N 1
ATOM 3763 C CA . ALA A 1 473 ? 21.540 -17.643 -31.106 1.00 73.81 473 ALA A CA 1
ATOM 3764 C C . ALA A 1 473 ? 21.800 -16.176 -30.728 1.00 73.81 473 ALA A C 1
ATOM 3766 O O . ALA A 1 473 ? 21.379 -15.731 -29.667 1.00 73.81 473 ALA A O 1
ATOM 3767 N N . PHE A 1 474 ? 22.408 -15.395 -31.624 1.00 68.94 474 PHE A N 1
ATOM 3768 C CA . PHE A 1 474 ? 22.641 -13.964 -31.432 1.00 68.94 474 PHE A CA 1
ATOM 3769 C C . PHE A 1 474 ? 21.341 -13.163 -31.327 1.00 68.94 474 PHE A C 1
ATOM 3771 O O . PHE A 1 474 ? 21.189 -12.341 -30.429 1.00 68.94 474 PHE A O 1
ATOM 3778 N N . ASN A 1 475 ? 20.370 -13.439 -32.199 1.00 64.38 475 ASN A N 1
ATOM 3779 C CA . ASN A 1 475 ? 19.051 -12.814 -32.128 1.00 64.38 475 ASN A CA 1
ATOM 3780 C C . ASN A 1 475 ? 18.309 -13.171 -30.825 1.00 64.38 475 ASN A C 1
ATOM 3782 O O . ASN A 1 475 ? 17.425 -12.423 -30.415 1.00 64.38 475 ASN A O 1
ATOM 3786 N N . ASN A 1 476 ? 18.654 -14.287 -30.181 1.00 63.62 476 ASN A N 1
ATOM 3787 C CA . ASN A 1 476 ? 18.033 -14.753 -28.942 1.00 63.62 476 ASN A CA 1
ATOM 3788 C C . ASN A 1 476 ? 18.840 -14.408 -27.674 1.00 63.62 476 ASN A C 1
ATOM 3790 O O . ASN A 1 476 ? 18.396 -14.750 -26.582 1.00 63.62 476 ASN A O 1
ATOM 3794 N N . GLY A 1 477 ? 19.994 -13.734 -27.784 1.00 60.78 477 GLY A N 1
ATOM 3795 C CA . GLY A 1 477 ? 20.859 -13.426 -26.632 1.00 60.78 477 GLY A CA 1
ATOM 3796 C C . GLY A 1 477 ? 21.619 -14.639 -26.065 1.00 60.78 477 GLY A C 1
ATOM 3797 O O . GLY A 1 477 ? 22.065 -14.632 -24.916 1.00 60.78 477 GLY A O 1
ATOM 3798 N N . GLU A 1 478 ? 21.736 -15.708 -26.853 1.00 72.81 478 GLU A N 1
ATOM 3799 C CA . GLU A 1 478 ? 22.356 -16.992 -26.501 1.00 72.81 478 GLU A CA 1
ATOM 3800 C C . GLU A 1 478 ? 23.742 -17.160 -27.163 1.00 72.81 478 GLU A C 1
ATOM 3802 O O . GLU A 1 478 ? 24.252 -18.265 -27.344 1.00 72.81 478 GLU A O 1
ATOM 3807 N N . GLU A 1 479 ? 24.400 -16.061 -27.540 1.00 68.62 479 GLU A N 1
ATOM 3808 C CA . GLU A 1 479 ? 25.602 -16.077 -28.380 1.00 68.62 479 GLU A CA 1
ATOM 3809 C C . GLU A 1 479 ? 26.860 -16.642 -27.702 1.00 68.62 479 GLU A C 1
ATOM 3811 O O . GLU A 1 479 ? 27.812 -17.014 -28.387 1.00 68.62 479 GLU A O 1
ATOM 3816 N N . LYS A 1 480 ? 26.910 -16.718 -26.366 1.00 72.75 480 LYS A N 1
ATOM 3817 C CA . LYS A 1 480 ? 28.152 -17.038 -25.635 1.00 72.75 480 LYS A CA 1
ATOM 3818 C C . LYS A 1 480 ? 28.735 -18.406 -25.986 1.00 72.75 480 LYS A C 1
ATOM 3820 O O . LYS A 1 480 ? 29.946 -18.525 -26.167 1.00 72.75 480 LYS A O 1
ATOM 3825 N N . GLU A 1 481 ? 27.884 -19.422 -26.064 1.00 78.00 481 GLU A N 1
ATOM 3826 C CA . GLU A 1 481 ? 28.300 -20.780 -26.417 1.00 78.00 481 GLU A CA 1
ATOM 3827 C C . GLU A 1 481 ? 28.484 -20.915 -27.935 1.00 78.00 481 GLU A C 1
ATOM 3829 O O . GLU A 1 481 ? 29.477 -21.475 -28.409 1.00 78.00 481 GLU A O 1
ATOM 3834 N N . GLU A 1 482 ? 27.581 -20.307 -28.707 1.00 84.19 482 GLU A N 1
ATOM 3835 C CA . GLU A 1 482 ? 27.545 -20.486 -30.156 1.00 84.19 482 GLU A CA 1
ATOM 3836 C C . GLU A 1 482 ? 28.687 -19.767 -30.888 1.00 84.19 482 GLU A C 1
ATOM 3838 O O . GLU A 1 482 ? 29.183 -20.268 -31.896 1.00 84.19 482 GLU A O 1
ATOM 3843 N N . VAL A 1 483 ? 29.203 -18.657 -30.349 1.00 85.25 483 VAL A N 1
ATOM 3844 C CA . VAL A 1 483 ? 30.426 -17.999 -30.849 1.00 85.25 483 VAL A CA 1
ATOM 3845 C C . VAL A 1 483 ? 31.621 -18.955 -30.804 1.00 85.25 483 VAL A C 1
ATOM 3847 O O . VAL A 1 483 ? 32.368 -19.075 -31.777 1.00 85.25 483 VAL A O 1
ATOM 3850 N N . GLY A 1 484 ? 31.801 -19.656 -29.680 1.00 85.19 484 GLY A N 1
ATOM 3851 C CA . GLY A 1 484 ? 32.895 -20.611 -29.510 1.00 85.19 484 GLY A CA 1
ATOM 3852 C C . GLY A 1 484 ? 32.759 -21.806 -30.454 1.00 85.19 484 GLY A C 1
ATOM 3853 O O . GLY A 1 484 ? 33.744 -22.220 -31.074 1.00 85.19 484 GLY A O 1
ATOM 3854 N N . ASN A 1 485 ? 31.533 -22.319 -30.603 1.00 88.12 485 ASN A N 1
ATOM 3855 C CA . ASN A 1 485 ? 31.211 -23.412 -31.522 1.00 88.12 485 ASN A CA 1
ATOM 3856 C C . ASN A 1 485 ? 31.483 -23.032 -32.981 1.00 88.12 485 ASN A C 1
ATOM 3858 O O . ASN A 1 485 ? 32.134 -23.794 -33.700 1.00 88.12 485 ASN A O 1
ATOM 3862 N N . LEU A 1 486 ? 31.037 -21.845 -33.403 1.00 90.31 486 LEU A N 1
ATOM 3863 C CA . LEU A 1 486 ? 31.240 -21.342 -34.757 1.00 90.31 486 LEU A CA 1
ATOM 3864 C C . LEU A 1 486 ? 32.728 -21.162 -35.070 1.00 90.31 486 LEU A C 1
ATOM 3866 O O . LEU A 1 486 ? 33.188 -21.642 -36.102 1.00 90.31 486 LEU A O 1
ATOM 3870 N N . LEU A 1 487 ? 33.498 -20.521 -34.184 1.00 89.50 487 LEU A N 1
ATOM 3871 C CA . LEU A 1 487 ? 34.935 -20.316 -34.404 1.00 89.50 487 LEU A CA 1
ATOM 3872 C C . LEU A 1 487 ? 35.681 -21.648 -34.534 1.00 89.50 487 LEU A C 1
ATOM 3874 O O . LEU A 1 487 ? 36.458 -21.825 -35.467 1.00 89.50 487 LEU A O 1
ATOM 3878 N N . LYS A 1 488 ? 35.387 -22.613 -33.656 1.00 89.56 488 LYS A N 1
ATOM 3879 C CA . LYS A 1 488 ? 35.990 -23.952 -33.702 1.00 89.56 488 LYS A CA 1
ATOM 3880 C C . LYS A 1 488 ? 35.626 -24.718 -34.978 1.00 89.56 488 LYS A C 1
ATOM 3882 O O . LYS A 1 488 ? 36.451 -25.461 -35.517 1.00 89.56 488 LYS A O 1
ATOM 3887 N N . PHE A 1 489 ? 34.386 -24.572 -35.443 1.00 91.88 489 PHE A N 1
ATOM 3888 C CA . PHE A 1 489 ? 33.953 -25.125 -36.721 1.00 91.88 489 PHE A CA 1
ATOM 3889 C C . PHE A 1 489 ? 34.746 -24.494 -37.871 1.00 91.88 489 PHE A C 1
ATOM 3891 O O . PHE A 1 489 ? 35.358 -25.221 -38.651 1.00 91.88 489 PHE A O 1
ATOM 3898 N N . LEU A 1 490 ? 34.804 -23.160 -37.930 1.00 90.12 490 LEU A N 1
ATOM 3899 C CA . LEU A 1 490 ? 35.483 -22.434 -39.001 1.00 90.12 490 LEU A CA 1
ATOM 3900 C C . LEU A 1 490 ? 36.978 -22.758 -39.070 1.00 90.12 490 LEU A C 1
ATOM 3902 O O . LEU A 1 490 ? 37.474 -22.978 -40.167 1.00 90.12 490 LEU A O 1
ATOM 3906 N N . GLU A 1 491 ? 37.684 -22.861 -37.939 1.00 86.50 491 GLU A N 1
ATOM 3907 C CA . GLU A 1 491 ? 39.124 -23.176 -37.906 1.00 86.50 491 GLU A CA 1
ATOM 3908 C C . GLU A 1 491 ? 39.501 -24.448 -38.667 1.00 86.50 491 GLU A C 1
ATOM 3910 O O . GLU A 1 491 ? 40.562 -24.503 -39.284 1.00 86.50 491 GLU A O 1
ATOM 3915 N N . ASN A 1 492 ? 38.639 -25.463 -38.628 1.00 84.25 492 ASN A N 1
ATOM 3916 C CA . ASN A 1 492 ? 38.902 -26.742 -39.278 1.00 84.25 492 ASN A CA 1
ATOM 3917 C C . ASN A 1 492 ? 38.255 -26.800 -40.663 1.00 84.25 492 ASN A C 1
ATOM 3919 O O . ASN A 1 492 ? 38.888 -27.206 -41.636 1.00 84.25 492 ASN A O 1
ATOM 3923 N N . TYR A 1 493 ? 37.003 -26.355 -40.754 1.00 89.81 493 TYR A N 1
ATOM 3924 C CA . TYR A 1 493 ? 36.175 -26.558 -41.934 1.00 89.81 493 TYR A CA 1
ATOM 3925 C C . TYR A 1 493 ? 36.619 -25.715 -43.128 1.00 89.81 493 TYR A C 1
ATOM 3927 O O . TYR A 1 493 ? 36.641 -26.212 -44.251 1.00 89.81 493 TYR A O 1
ATOM 3935 N N . ILE A 1 494 ? 37.011 -24.452 -42.908 1.00 88.38 494 ILE A N 1
ATOM 3936 C CA . ILE A 1 494 ? 37.407 -23.572 -44.020 1.00 88.38 494 ILE A CA 1
ATOM 3937 C C . ILE A 1 494 ? 38.713 -24.042 -44.665 1.00 88.38 494 ILE A C 1
ATOM 3939 O O . ILE A 1 494 ? 38.882 -23.901 -45.867 1.00 88.38 494 ILE A O 1
ATOM 3943 N N . ILE A 1 495 ? 39.628 -24.631 -43.886 1.00 88.19 495 ILE A N 1
ATOM 3944 C CA . ILE A 1 495 ? 40.908 -25.131 -44.402 1.00 88.19 495 ILE A CA 1
ATOM 3945 C C . ILE A 1 495 ? 40.664 -26.309 -45.345 1.00 88.19 495 ILE A C 1
ATOM 3947 O O . ILE A 1 495 ? 41.231 -26.339 -46.435 1.00 88.19 495 ILE A O 1
ATOM 3951 N N . GLU A 1 496 ? 39.825 -27.259 -44.933 1.00 88.94 496 GLU A N 1
ATOM 3952 C CA . GLU A 1 496 ? 39.447 -28.413 -45.755 1.00 88.94 496 GLU A CA 1
ATOM 3953 C C . GLU A 1 496 ? 38.714 -27.963 -47.026 1.00 88.94 496 GLU A C 1
ATOM 3955 O O . GLU A 1 496 ? 39.127 -28.293 -48.136 1.00 88.94 496 GLU A O 1
ATOM 3960 N N . HIS A 1 497 ? 37.702 -27.110 -46.867 1.00 91.12 497 HIS A N 1
ATOM 3961 C CA . HIS A 1 497 ? 36.924 -26.558 -47.971 1.00 91.12 497 HIS A CA 1
ATOM 3962 C C . HIS A 1 497 ? 37.792 -25.825 -49.012 1.00 91.12 497 HIS A C 1
ATOM 3964 O O . HIS A 1 497 ? 37.716 -26.115 -50.207 1.00 91.12 497 HIS A O 1
ATOM 3970 N N . PHE A 1 498 ? 38.683 -24.929 -48.574 1.00 94.00 498 PHE A N 1
ATOM 3971 C CA . PHE A 1 498 ? 39.579 -24.206 -49.479 1.00 94.00 498 PHE A CA 1
ATOM 3972 C C . PHE A 1 498 ? 40.574 -25.132 -50.177 1.00 94.00 498 PHE A C 1
ATOM 3974 O O . PHE A 1 498 ? 40.887 -24.922 -51.347 1.00 94.00 498 PHE A O 1
ATOM 3981 N N . GLN A 1 499 ? 41.062 -26.179 -49.505 1.00 91.56 499 GLN A N 1
ATOM 3982 C CA . GLN A 1 499 ? 41.940 -27.165 -50.138 1.00 91.56 499 GLN A CA 1
ATOM 3983 C C . GLN A 1 499 ? 41.231 -27.918 -51.266 1.00 91.56 499 GLN A C 1
ATOM 3985 O O . GLN A 1 499 ? 41.829 -28.101 -52.333 1.00 91.56 499 GLN A O 1
ATOM 3990 N N . ASP A 1 500 ? 39.976 -28.314 -51.054 1.00 91.19 500 ASP A N 1
ATOM 3991 C CA . ASP A 1 500 ? 39.154 -28.986 -52.061 1.00 91.19 500 ASP A CA 1
ATOM 3992 C C . ASP A 1 500 ? 38.900 -28.081 -53.271 1.00 91.19 500 ASP A C 1
ATOM 3994 O O . ASP A 1 500 ? 39.076 -28.493 -54.425 1.00 91.19 500 ASP A O 1
ATOM 3998 N N . GLU A 1 501 ? 38.554 -26.820 -53.025 1.00 91.50 501 GLU A N 1
ATOM 3999 C CA . GLU A 1 501 ? 38.311 -25.849 -54.085 1.00 91.50 501 GLU A CA 1
ATOM 4000 C C . GLU A 1 501 ? 39.588 -25.506 -54.871 1.00 91.50 501 GLU A C 1
ATOM 4002 O O . GLU A 1 501 ? 39.598 -25.487 -56.106 1.00 91.50 501 GLU A O 1
ATOM 4007 N N . GLU A 1 502 ? 40.709 -25.303 -54.183 1.00 92.25 502 GLU A N 1
ATOM 4008 C CA . GLU A 1 502 ? 42.014 -25.069 -54.800 1.00 92.25 502 GLU A CA 1
ATOM 4009 C C . GLU A 1 502 ? 42.509 -26.291 -55.592 1.00 92.25 502 GLU A C 1
ATOM 4011 O O . GLU A 1 502 ? 43.185 -26.162 -56.620 1.00 92.25 502 GLU A O 1
ATOM 4016 N N . ALA A 1 503 ? 42.208 -27.506 -55.126 1.00 91.56 503 ALA A N 1
ATOM 4017 C CA . ALA A 1 503 ? 42.496 -28.734 -55.859 1.00 91.56 503 ALA A CA 1
ATOM 4018 C C . ALA A 1 503 ? 41.676 -28.812 -57.155 1.00 91.56 503 ALA A C 1
ATOM 4020 O O . ALA A 1 503 ? 42.222 -29.180 -58.201 1.00 91.56 503 ALA A O 1
ATOM 4021 N N . LEU A 1 504 ? 40.401 -28.409 -57.123 1.00 89.00 504 LEU A N 1
ATOM 4022 C CA . LEU A 1 504 ? 39.567 -28.299 -58.320 1.00 89.00 504 LEU A CA 1
ATOM 4023 C C . LEU A 1 504 ? 40.121 -27.262 -59.300 1.00 89.00 504 LEU A C 1
ATOM 4025 O O . LEU A 1 504 ? 40.276 -27.566 -60.482 1.00 89.00 504 LEU A O 1
ATOM 4029 N N . GLN A 1 505 ? 40.491 -26.077 -58.824 1.00 91.62 505 GLN A N 1
ATOM 4030 C CA . GLN A 1 505 ? 41.080 -25.037 -59.668 1.00 91.62 505 GLN A CA 1
ATOM 4031 C C . GLN A 1 505 ? 42.359 -25.503 -60.365 1.00 91.62 505 GLN A C 1
ATOM 4033 O O . GLN A 1 505 ? 42.495 -25.332 -61.577 1.00 91.62 505 GLN A O 1
ATOM 4038 N N . ARG A 1 506 ? 43.266 -26.164 -59.634 1.00 92.31 506 ARG A N 1
ATOM 4039 C CA . ARG A 1 506 ? 44.484 -26.756 -60.213 1.00 92.31 506 ARG A CA 1
ATOM 4040 C C . ARG A 1 506 ? 44.163 -27.855 -61.223 1.00 92.31 506 ARG A C 1
ATOM 4042 O O . ARG A 1 506 ? 44.783 -27.908 -62.278 1.00 92.31 506 ARG A O 1
ATOM 4049 N N . LYS A 1 507 ? 43.169 -28.703 -60.941 1.00 90.88 507 LYS A N 1
ATOM 4050 C CA . LYS A 1 507 ? 42.739 -29.780 -61.845 1.00 90.88 507 LYS A CA 1
ATOM 4051 C C . LYS A 1 507 ? 42.219 -29.258 -63.187 1.00 90.88 507 LYS A C 1
ATOM 4053 O O . LYS A 1 507 ? 42.450 -29.905 -64.205 1.00 90.88 507 LYS A O 1
ATOM 4058 N N . TYR A 1 508 ? 41.521 -28.123 -63.192 1.00 89.56 508 TYR A N 1
ATOM 4059 C CA . TYR A 1 508 ? 40.963 -27.523 -64.408 1.00 89.56 508 TYR A CA 1
ATOM 4060 C C . TYR A 1 508 ? 41.816 -26.382 -64.987 1.00 89.56 508 TYR A C 1
ATOM 4062 O O . TYR A 1 508 ? 41.407 -25.792 -65.979 1.00 89.56 508 TYR A O 1
ATOM 4070 N N . ASN A 1 509 ? 43.005 -26.104 -64.435 1.00 90.44 509 ASN A N 1
ATOM 4071 C CA . ASN A 1 509 ? 43.884 -24.995 -64.836 1.00 90.44 509 ASN A CA 1
ATOM 4072 C C . ASN A 1 509 ? 43.201 -23.615 -64.785 1.00 90.44 509 ASN A C 1
ATOM 4074 O O . ASN A 1 509 ? 43.287 -22.832 -65.733 1.00 90.44 509 ASN A O 1
ATOM 4078 N N . TYR A 1 510 ? 42.525 -23.311 -63.674 1.00 91.38 510 TYR A N 1
ATOM 4079 C CA . TYR A 1 510 ? 41.882 -22.013 -63.476 1.00 91.38 510 TYR A CA 1
ATOM 4080 C C . TYR A 1 510 ? 42.913 -20.858 -63.527 1.00 91.38 510 TYR A C 1
ATOM 4082 O O . TYR A 1 510 ? 43.882 -20.890 -62.765 1.00 91.38 510 TYR A O 1
ATOM 4090 N N . PRO A 1 511 ? 42.732 -19.837 -64.392 1.00 86.31 511 PRO A N 1
ATOM 4091 C CA . PRO A 1 511 ? 43.748 -18.806 -64.636 1.00 86.31 511 PRO A CA 1
ATOM 4092 C C . PRO A 1 511 ? 44.095 -17.928 -63.427 1.00 86.31 511 PRO A C 1
ATOM 4094 O O . PRO A 1 511 ? 45.249 -17.534 -63.281 1.00 86.31 511 PRO A O 1
ATOM 4097 N N . ASP A 1 512 ? 43.120 -17.650 -62.556 1.00 90.88 512 ASP A N 1
ATOM 4098 C CA . ASP A 1 512 ? 43.264 -16.702 -61.438 1.00 90.88 512 ASP A CA 1
ATOM 4099 C C . ASP A 1 512 ? 43.505 -17.394 -60.083 1.00 90.88 512 ASP A C 1
ATOM 4101 O O . ASP A 1 512 ? 43.324 -16.798 -59.018 1.00 90.88 512 ASP A O 1
ATOM 4105 N N . TYR A 1 513 ? 43.949 -18.654 -60.109 1.00 91.31 513 TYR A N 1
ATOM 4106 C CA . TYR A 1 513 ? 44.182 -19.479 -58.920 1.00 91.31 513 TYR A CA 1
ATOM 4107 C C . TYR A 1 513 ? 45.067 -18.794 -57.857 1.00 91.31 513 TYR A C 1
ATOM 4109 O O . TYR A 1 513 ? 44.735 -18.794 -56.673 1.00 91.31 513 TYR A O 1
ATOM 4117 N N . ASP A 1 514 ? 46.170 -18.152 -58.258 1.00 90.06 514 ASP A N 1
ATOM 4118 C CA . ASP A 1 514 ? 47.097 -17.519 -57.305 1.00 90.06 514 ASP A CA 1
ATOM 4119 C C . ASP A 1 514 ? 46.468 -16.330 -56.563 1.00 90.06 514 ASP A C 1
ATOM 4121 O O . ASP A 1 514 ? 46.852 -16.015 -55.432 1.00 90.06 514 ASP A O 1
ATOM 4125 N N . GLN A 1 515 ? 45.517 -15.637 -57.196 1.00 88.25 515 GLN A N 1
ATOM 4126 C CA . GLN A 1 515 ? 44.773 -14.555 -56.559 1.00 88.25 515 GLN A CA 1
ATOM 4127 C C . GLN A 1 515 ? 43.686 -15.111 -55.640 1.00 88.25 515 GLN A C 1
ATOM 4129 O O . GLN A 1 515 ? 43.511 -14.590 -54.539 1.00 88.25 515 GLN A O 1
ATOM 4134 N N . HIS A 1 516 ? 43.010 -16.180 -56.060 1.00 90.62 516 HIS A N 1
ATOM 4135 C CA . HIS A 1 516 ? 41.997 -16.869 -55.262 1.00 90.62 516 HIS A CA 1
ATOM 4136 C C . HIS A 1 516 ? 42.577 -17.421 -53.956 1.00 90.62 516 HIS A C 1
ATOM 4138 O O . HIS A 1 516 ? 42.131 -17.047 -52.872 1.00 90.62 516 HIS A O 1
ATOM 4144 N N . LYS A 1 517 ? 43.698 -18.147 -54.038 1.00 91.38 517 LYS A N 1
ATOM 4145 C CA . LYS A 1 517 ? 44.416 -18.663 -52.866 1.00 91.38 517 LYS A CA 1
ATOM 4146 C C . LYS A 1 517 ? 44.812 -17.564 -51.869 1.00 91.38 517 LYS A C 1
ATOM 4148 O O . LYS A 1 517 ? 44.772 -17.770 -50.658 1.00 91.38 517 LYS A O 1
ATOM 4153 N N . LYS A 1 518 ? 45.187 -16.369 -52.340 1.00 90.44 518 LYS A N 1
ATOM 4154 C CA . LYS A 1 518 ? 45.509 -15.246 -51.438 1.00 90.44 518 LYS A CA 1
ATOM 4155 C C . LYS A 1 518 ? 44.296 -14.778 -50.634 1.00 90.44 518 LYS A C 1
ATOM 4157 O O . LYS A 1 518 ? 44.475 -14.354 -49.494 1.00 90.44 518 LYS A O 1
ATOM 4162 N N . ILE A 1 519 ? 43.096 -14.839 -51.213 1.00 88.56 519 ILE A N 1
ATOM 4163 C CA . ILE A 1 519 ? 41.844 -14.496 -50.527 1.00 88.56 519 ILE A CA 1
ATOM 4164 C C . ILE A 1 519 ? 41.572 -15.520 -49.415 1.00 88.56 519 ILE A C 1
ATOM 4166 O O . ILE A 1 519 ? 41.284 -15.118 -48.286 1.00 88.56 519 ILE A O 1
ATOM 4170 N N . HIS A 1 520 ? 41.773 -16.813 -49.690 1.00 93.25 520 HIS A N 1
ATOM 4171 C CA . HIS A 1 520 ? 41.685 -17.881 -48.684 1.00 93.25 520 HIS A CA 1
ATOM 4172 C C . HIS A 1 520 ? 42.691 -17.697 -47.546 1.00 93.25 520 HIS A C 1
ATOM 4174 O O . HIS A 1 520 ? 42.310 -17.647 -46.376 1.00 93.25 520 HIS A O 1
ATOM 4180 N N . ASP A 1 521 ? 43.973 -17.515 -47.881 1.00 91.56 521 ASP A N 1
ATOM 4181 C CA . ASP A 1 521 ? 45.047 -17.339 -46.897 1.00 91.56 521 ASP A CA 1
ATOM 4182 C C . ASP A 1 521 ? 44.781 -16.127 -45.975 1.00 91.56 521 ASP A C 1
ATOM 4184 O O . ASP A 1 521 ? 45.142 -16.136 -44.795 1.00 91.56 521 ASP A O 1
ATOM 4188 N N . GLN A 1 522 ? 44.155 -15.065 -46.497 1.00 90.62 522 GLN A N 1
ATOM 4189 C CA . GLN A 1 522 ? 43.754 -13.896 -45.710 1.00 90.62 522 GLN A CA 1
ATOM 4190 C C . GLN A 1 522 ? 42.577 -14.195 -44.784 1.00 90.62 522 GLN A C 1
ATOM 4192 O O . GLN A 1 522 ? 42.592 -13.766 -43.630 1.00 90.62 522 GLN A O 1
ATOM 4197 N N . PHE A 1 523 ? 41.573 -14.930 -45.256 1.00 91.31 523 PHE A N 1
ATOM 4198 C CA . PHE A 1 523 ? 40.408 -15.252 -44.439 1.00 91.31 523 PHE A CA 1
ATOM 4199 C C . PHE A 1 523 ? 40.737 -16.212 -43.299 1.00 91.31 523 PHE A C 1
ATOM 4201 O O . PHE A 1 523 ? 40.288 -15.991 -42.176 1.00 91.31 523 PHE A O 1
ATOM 4208 N N . ILE A 1 524 ? 41.606 -17.199 -43.542 1.00 91.19 524 ILE A N 1
ATOM 4209 C CA . ILE A 1 524 ? 42.122 -18.085 -42.488 1.00 91.19 524 ILE A CA 1
ATOM 4210 C C . ILE A 1 524 ? 42.744 -17.254 -41.355 1.00 91.19 524 ILE A C 1
ATOM 4212 O O . ILE A 1 524 ? 42.423 -17.463 -40.186 1.00 91.19 524 ILE A O 1
ATOM 4216 N N . LYS A 1 525 ? 43.568 -16.250 -41.689 1.00 90.94 525 LYS A N 1
ATOM 4217 C CA . LYS A 1 525 ? 44.154 -15.340 -40.689 1.00 90.94 525 LYS A CA 1
ATOM 4218 C C . LYS A 1 525 ? 43.099 -14.506 -39.965 1.00 90.94 525 LYS A C 1
ATOM 4220 O O . LYS A 1 525 ? 43.232 -14.267 -38.770 1.00 90.94 525 LYS A O 1
ATOM 4225 N N . THR A 1 526 ? 42.051 -14.064 -40.658 1.00 90.19 526 THR A N 1
ATOM 4226 C CA . THR A 1 526 ? 40.930 -13.346 -40.032 1.00 90.19 526 THR A CA 1
ATOM 4227 C C . THR A 1 526 ? 40.229 -14.208 -38.984 1.00 90.19 526 THR A C 1
ATOM 4229 O O . THR A 1 526 ? 40.000 -13.735 -37.873 1.00 90.19 526 THR A O 1
ATOM 4232 N N . VAL A 1 527 ? 39.932 -15.471 -39.300 1.00 90.31 527 VAL A N 1
ATOM 4233 C CA . VAL A 1 527 ? 39.300 -16.406 -38.355 1.00 90.31 527 VAL A CA 1
ATOM 4234 C C . VAL A 1 527 ? 40.219 -16.690 -37.163 1.00 90.31 527 VAL A C 1
ATOM 4236 O O . VAL A 1 527 ? 39.764 -16.630 -36.023 1.00 90.31 527 VAL A O 1
ATOM 4239 N N . GLN A 1 528 ? 41.521 -16.889 -37.398 1.00 90.56 528 GLN A N 1
ATOM 4240 C CA . GLN A 1 528 ? 42.517 -17.059 -36.331 1.00 90.56 528 GLN A CA 1
ATOM 4241 C C . GLN A 1 528 ? 42.602 -15.834 -35.409 1.00 90.56 528 GLN A C 1
ATOM 4243 O O . GLN A 1 528 ? 42.633 -15.980 -34.191 1.00 90.56 528 GLN A O 1
ATOM 4248 N N . ASN A 1 529 ? 42.561 -14.619 -35.960 1.00 90.62 529 ASN A N 1
ATOM 4249 C CA . ASN A 1 529 ? 42.548 -13.397 -35.153 1.00 90.62 529 ASN A CA 1
ATOM 4250 C C . ASN A 1 529 ? 41.291 -13.305 -34.274 1.00 90.62 529 ASN A C 1
ATOM 4252 O O . ASN A 1 529 ? 41.386 -12.903 -33.115 1.00 90.62 529 ASN A O 1
ATOM 4256 N N . TYR A 1 530 ? 40.121 -13.690 -34.798 1.00 90.44 530 TYR A N 1
ATOM 4257 C CA . TYR A 1 530 ? 38.896 -13.744 -33.997 1.00 90.44 530 TYR A CA 1
ATOM 4258 C C . TYR A 1 530 ? 38.967 -14.807 -32.904 1.00 90.44 530 TYR A C 1
ATOM 4260 O O . TYR A 1 530 ? 38.504 -14.547 -31.795 1.00 90.44 530 TYR A O 1
ATOM 4268 N N . ARG A 1 531 ? 39.596 -15.957 -33.172 1.00 90.00 531 ARG A N 1
ATOM 4269 C CA . ARG A 1 531 ? 39.875 -16.967 -32.148 1.00 90.00 531 ARG A CA 1
ATOM 4270 C C . ARG A 1 531 ? 40.766 -16.412 -31.041 1.00 90.00 531 ARG A C 1
ATOM 4272 O O . ARG A 1 531 ? 40.409 -16.506 -29.871 1.00 90.00 531 ARG A O 1
ATOM 4279 N N . GLU A 1 532 ? 41.897 -15.810 -31.394 1.00 88.50 532 GLU A N 1
ATOM 4280 C CA . GLU A 1 532 ? 42.821 -15.247 -30.407 1.00 88.50 532 GLU A CA 1
ATOM 4281 C C . GLU A 1 532 ? 42.173 -14.139 -29.573 1.00 88.50 532 GLU A C 1
ATOM 4283 O O . GLU A 1 532 ? 42.441 -14.026 -28.377 1.00 88.50 532 GLU A O 1
ATOM 4288 N N . GLN A 1 533 ? 41.331 -13.313 -30.198 1.00 86.25 533 GLN A N 1
ATOM 4289 C CA . GLN A 1 533 ? 40.591 -12.273 -29.498 1.00 86.25 533 GLN A CA 1
ATOM 4290 C C . GLN A 1 533 ? 39.531 -12.877 -28.564 1.00 86.25 533 GLN A C 1
ATOM 4292 O O . GLN A 1 533 ? 39.452 -12.464 -27.410 1.00 86.25 533 GLN A O 1
ATOM 4297 N N . PHE A 1 534 ? 38.783 -13.889 -29.014 1.00 87.44 534 PHE A N 1
ATOM 4298 C CA . PHE A 1 534 ? 37.831 -14.630 -28.182 1.00 87.44 534 PHE A CA 1
ATOM 4299 C C . PHE A 1 534 ? 38.512 -15.269 -26.962 1.00 87.44 534 PHE A C 1
ATOM 4301 O O . PHE A 1 534 ? 38.008 -15.145 -25.848 1.00 87.44 534 PHE A O 1
ATOM 4308 N N . ASP A 1 535 ? 39.682 -15.887 -27.143 1.00 87.31 535 ASP A N 1
ATOM 4309 C CA . ASP A 1 535 ? 40.421 -16.542 -26.056 1.00 87.31 535 ASP A CA 1
ATOM 4310 C C . ASP A 1 535 ? 41.019 -15.534 -25.048 1.00 87.31 535 ASP A C 1
ATOM 4312 O O . ASP A 1 535 ? 41.190 -15.867 -23.874 1.00 87.31 535 ASP A O 1
ATOM 4316 N N . LYS A 1 536 ? 41.327 -14.297 -25.474 1.00 83.50 536 LYS A N 1
ATOM 4317 C CA . LYS A 1 536 ? 41.880 -13.234 -24.608 1.00 83.50 536 LYS A CA 1
ATOM 4318 C C . LYS A 1 536 ? 40.814 -12.410 -23.888 1.00 83.50 536 LYS A C 1
ATOM 4320 O O . LYS A 1 536 ? 40.988 -12.080 -22.718 1.00 83.50 536 LYS A O 1
ATOM 4325 N N . GLU A 1 537 ? 39.764 -12.017 -24.601 1.00 80.50 537 GLU A N 1
ATOM 4326 C CA . GLU A 1 537 ? 38.793 -11.005 -24.158 1.00 80.50 537 GLU A CA 1
ATOM 4327 C C . GLU A 1 537 ? 37.421 -11.607 -23.817 1.00 80.50 537 GLU A C 1
ATOM 4329 O O . GLU A 1 537 ? 36.592 -10.933 -23.203 1.00 80.50 537 GLU A O 1
ATOM 4334 N N . GLY A 1 538 ? 37.175 -12.870 -24.178 1.00 77.12 538 GLY A N 1
ATOM 4335 C CA . GLY A 1 538 ? 35.873 -13.513 -24.040 1.00 77.12 538 GLY A CA 1
ATOM 4336 C C . GLY A 1 538 ? 34.812 -12.928 -24.978 1.00 77.12 538 GLY A C 1
ATOM 4337 O O . GLY A 1 538 ? 35.089 -12.135 -25.879 1.00 77.12 538 GLY A O 1
ATOM 4338 N N . VAL A 1 539 ? 33.559 -13.333 -24.769 1.00 74.19 539 VAL A N 1
ATOM 4339 C CA . VAL A 1 539 ? 32.423 -12.845 -25.563 1.00 74.19 539 VAL A CA 1
ATOM 4340 C C . VAL A 1 539 ? 31.969 -11.490 -25.034 1.00 74.19 539 VAL A C 1
ATOM 4342 O O . VAL A 1 539 ? 31.514 -11.384 -23.896 1.00 74.19 539 VAL A O 1
ATOM 4345 N N . ASN A 1 540 ? 32.046 -10.465 -25.881 1.00 76.56 540 ASN A N 1
ATOM 4346 C CA . ASN A 1 540 ? 31.412 -9.170 -25.649 1.00 76.56 540 ASN A CA 1
ATOM 4347 C C . ASN A 1 540 ? 30.622 -8.726 -26.888 1.00 76.56 540 ASN A C 1
ATOM 4349 O O . ASN A 1 540 ? 30.933 -9.114 -28.012 1.00 76.56 540 ASN A O 1
ATOM 4353 N N . THR A 1 541 ? 29.606 -7.889 -26.700 1.00 59.19 541 THR A N 1
ATOM 4354 C CA . THR A 1 541 ? 28.649 -7.530 -27.758 1.00 59.19 541 THR A CA 1
ATOM 4355 C C . THR A 1 541 ? 29.315 -6.872 -28.972 1.00 59.19 541 THR A C 1
ATOM 4357 O O . THR A 1 541 ? 28.972 -7.178 -30.112 1.00 59.19 541 THR A O 1
ATOM 4360 N N . GLY A 1 542 ? 30.324 -6.021 -28.754 1.00 63.75 542 GLY A N 1
ATOM 4361 C CA . GLY A 1 542 ? 31.077 -5.385 -29.840 1.00 63.75 542 GLY A CA 1
ATOM 4362 C C . GLY A 1 542 ? 31.892 -6.385 -30.665 1.00 63.75 542 GLY A C 1
ATOM 4363 O O . GLY A 1 542 ? 31.932 -6.292 -31.893 1.00 63.75 542 GLY A O 1
ATOM 4364 N N . PHE A 1 543 ? 32.497 -7.373 -30.003 1.00 77.81 543 PHE A N 1
ATOM 4365 C CA . PHE A 1 543 ? 33.179 -8.495 -30.643 1.00 77.81 543 PHE A CA 1
ATOM 4366 C C . PHE A 1 543 ? 32.210 -9.318 -31.497 1.00 77.81 543 PHE A C 1
ATOM 4368 O O . PHE A 1 543 ? 32.499 -9.572 -32.666 1.00 77.81 543 PHE A O 1
ATOM 4375 N N . VAL A 1 544 ? 31.041 -9.669 -30.953 1.00 74.56 544 VAL A N 1
ATOM 4376 C CA . VAL A 1 544 ? 30.058 -10.526 -31.632 1.00 74.56 544 VAL A CA 1
ATOM 4377 C C . VAL A 1 544 ? 29.479 -9.849 -32.874 1.00 74.56 544 VAL A C 1
ATOM 4379 O O . VAL A 1 544 ? 29.479 -10.455 -33.943 1.00 74.56 544 VAL A O 1
ATOM 4382 N N . ILE A 1 545 ? 29.093 -8.572 -32.779 1.00 69.44 545 ILE A N 1
ATOM 4383 C CA . ILE A 1 545 ? 28.591 -7.788 -33.922 1.00 69.44 545 ILE A CA 1
ATOM 4384 C C . ILE A 1 545 ? 29.655 -7.684 -35.022 1.00 69.44 545 ILE A C 1
ATOM 4386 O O . ILE A 1 545 ? 29.375 -7.864 -36.211 1.00 69.44 545 ILE A O 1
ATOM 4390 N N . LYS A 1 546 ? 30.907 -7.404 -34.641 1.00 77.00 546 LYS A N 1
ATOM 4391 C CA . LYS A 1 546 ? 32.014 -7.266 -35.592 1.00 77.00 546 LYS A CA 1
ATOM 4392 C C . LYS A 1 546 ? 32.339 -8.593 -36.282 1.00 77.00 546 LYS A C 1
ATOM 4394 O O . LYS A 1 546 ? 32.538 -8.614 -37.502 1.00 77.00 546 LYS A O 1
ATOM 4399 N N . MET A 1 547 ? 32.375 -9.682 -35.517 1.00 82.69 547 MET A N 1
ATOM 4400 C CA . MET A 1 547 ? 32.595 -11.035 -36.018 1.00 82.69 547 MET A CA 1
ATOM 4401 C C . MET A 1 547 ? 31.475 -11.437 -36.983 1.00 82.69 547 MET A C 1
ATOM 4403 O O . MET A 1 547 ? 31.774 -11.817 -38.113 1.00 82.69 547 MET A O 1
ATOM 4407 N N . GLN A 1 548 ? 30.207 -11.262 -36.590 1.00 81.56 548 GLN A N 1
ATOM 4408 C CA . GLN A 1 548 ? 29.034 -11.540 -37.424 1.00 81.56 548 GLN A CA 1
ATOM 4409 C C . GLN A 1 548 ? 29.138 -10.847 -38.782 1.00 81.56 548 GLN A C 1
ATOM 4411 O O . GLN A 1 548 ? 29.092 -11.508 -39.818 1.00 81.56 548 GLN A O 1
ATOM 4416 N N . LYS A 1 549 ? 29.325 -9.523 -38.775 1.00 78.62 549 LYS A N 1
ATOM 4417 C CA . LYS A 1 549 ? 29.423 -8.721 -39.997 1.00 78.62 549 LYS A CA 1
ATOM 4418 C C . LYS A 1 549 ? 30.572 -9.198 -40.884 1.00 78.62 549 LYS A C 1
ATOM 4420 O O . LYS A 1 549 ? 30.380 -9.420 -42.071 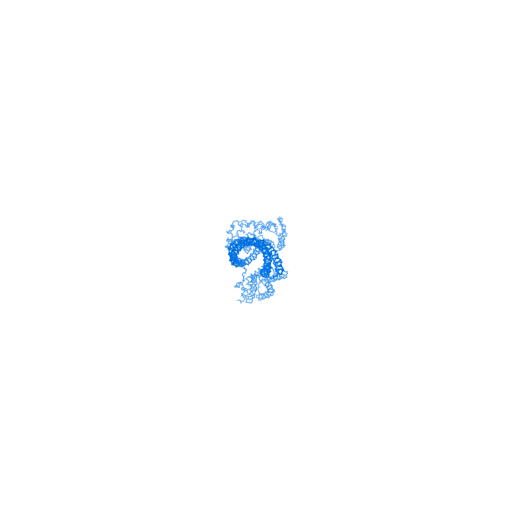1.00 78.62 549 LYS A O 1
ATOM 4425 N N . THR A 1 550 ? 31.751 -9.419 -40.302 1.00 82.44 550 THR A N 1
ATOM 4426 C CA . THR A 1 550 ? 32.948 -9.812 -41.063 1.00 82.44 550 THR A CA 1
ATOM 4427 C C . THR A 1 550 ? 32.803 -11.188 -41.702 1.00 82.44 550 THR A C 1
ATOM 4429 O O . THR A 1 550 ? 33.149 -11.358 -42.870 1.00 82.44 550 THR A O 1
ATOM 4432 N N . LEU A 1 551 ? 32.305 -12.170 -40.946 1.00 84.38 551 LEU A N 1
ATOM 4433 C CA . LEU A 1 551 ? 32.120 -13.529 -41.445 1.00 84.38 551 LEU A CA 1
ATOM 4434 C C . LEU A 1 551 ? 31.040 -13.569 -42.528 1.00 84.38 551 LEU A C 1
ATOM 4436 O O . LEU A 1 551 ? 31.251 -14.180 -43.571 1.00 84.38 551 LEU A O 1
ATOM 4440 N N . MET A 1 552 ? 29.922 -12.873 -42.315 1.00 81.06 552 MET A N 1
ATOM 4441 C CA . MET A 1 552 ? 28.802 -12.838 -43.253 1.00 81.06 552 MET A CA 1
ATOM 4442 C C . MET A 1 552 ? 29.161 -12.120 -44.557 1.00 81.06 552 MET A C 1
ATOM 4444 O O . MET A 1 552 ? 28.952 -12.672 -45.640 1.00 81.06 552 MET A O 1
ATOM 4448 N N . ASP A 1 553 ? 29.750 -10.925 -44.460 1.00 79.56 553 ASP A N 1
ATOM 4449 C CA . ASP A 1 553 ? 30.151 -10.136 -45.626 1.00 79.56 553 ASP A CA 1
ATOM 4450 C C . ASP A 1 553 ? 31.194 -10.879 -46.460 1.00 79.56 553 ASP A C 1
ATOM 4452 O O . ASP A 1 553 ? 31.131 -10.860 -47.690 1.00 79.56 553 ASP A O 1
ATOM 4456 N N . TRP A 1 554 ? 32.150 -11.551 -45.810 1.00 87.69 554 TRP A N 1
ATOM 4457 C CA . TRP A 1 554 ? 33.155 -12.327 -46.523 1.00 87.69 554 TRP A CA 1
ATOM 4458 C C . TRP A 1 554 ? 32.529 -13.539 -47.209 1.00 87.69 554 TRP A C 1
ATOM 4460 O O . TRP A 1 554 ? 32.668 -13.675 -48.422 1.00 87.69 554 TRP A O 1
ATOM 4470 N N . LEU A 1 555 ? 31.794 -14.372 -46.464 1.00 83.56 555 LEU A N 1
ATOM 4471 C CA . LEU A 1 555 ? 31.273 -15.647 -46.956 1.00 83.56 555 LEU A CA 1
ATOM 4472 C C . LEU A 1 555 ? 30.315 -15.452 -48.134 1.00 83.56 555 LEU A C 1
ATOM 4474 O O . LEU A 1 555 ? 30.479 -16.071 -49.182 1.00 83.56 555 LEU A O 1
ATOM 4478 N N . LEU A 1 556 ? 29.352 -14.536 -48.007 1.00 81.56 556 LEU A N 1
ATOM 4479 C CA . LEU A 1 556 ? 28.375 -14.284 -49.066 1.00 81.56 556 LEU A CA 1
ATOM 4480 C C . LEU A 1 556 ? 29.024 -13.696 -50.318 1.00 81.56 556 LEU A C 1
ATOM 4482 O O . LEU A 1 556 ? 28.670 -14.059 -51.442 1.00 81.56 556 LEU A O 1
ATOM 4486 N N . ASN A 1 557 ? 29.969 -12.774 -50.146 1.00 84.19 557 ASN A N 1
ATOM 4487 C CA . ASN A 1 557 ? 30.631 -12.117 -51.266 1.00 84.19 557 ASN A CA 1
ATOM 4488 C C . ASN A 1 557 ? 31.617 -13.062 -51.968 1.00 84.19 557 ASN A C 1
ATOM 4490 O O . ASN A 1 557 ? 31.720 -13.029 -53.193 1.00 84.19 557 ASN A O 1
ATOM 4494 N N . HIS A 1 558 ? 32.299 -13.918 -51.208 1.00 86.50 558 HIS A N 1
ATOM 4495 C CA . HIS A 1 558 ? 33.201 -14.935 -51.730 1.00 86.50 558 HIS A CA 1
ATOM 4496 C C . HIS A 1 558 ? 32.436 -15.969 -52.561 1.00 86.50 558 HIS A C 1
ATOM 4498 O O . HIS A 1 558 ? 32.651 -16.034 -53.770 1.00 86.50 558 HIS A O 1
ATOM 4504 N N . ILE A 1 559 ? 31.419 -16.615 -51.984 1.00 86.31 559 ILE A N 1
ATOM 4505 C CA . ILE A 1 559 ? 30.618 -17.628 -52.685 1.00 86.31 559 ILE A CA 1
ATOM 4506 C C . ILE A 1 559 ? 29.969 -17.043 -53.950 1.00 86.31 559 ILE A C 1
ATOM 4508 O O . ILE A 1 559 ? 30.097 -17.581 -55.052 1.00 86.31 559 ILE A O 1
ATOM 4512 N N . SER A 1 560 ? 29.276 -15.905 -53.819 1.00 83.94 560 SER A N 1
ATOM 4513 C CA . SER A 1 560 ? 28.464 -15.369 -54.922 1.00 83.94 560 SER A CA 1
ATOM 4514 C C . SER A 1 560 ? 29.275 -14.729 -56.050 1.00 83.94 560 SER A C 1
ATOM 4516 O O . SER A 1 560 ? 28.812 -14.714 -57.195 1.00 83.94 560 SER A O 1
ATOM 4518 N N . LYS A 1 561 ? 30.469 -14.187 -55.774 1.00 84.69 561 LYS A N 1
ATOM 4519 C CA . LYS A 1 561 ? 31.257 -13.454 -56.785 1.00 84.69 561 LYS A CA 1
ATOM 4520 C C . LYS A 1 561 ? 32.572 -14.103 -57.149 1.00 84.69 561 LYS A C 1
ATOM 4522 O O . LYS A 1 561 ? 33.042 -13.877 -58.258 1.00 84.69 561 LYS A O 1
ATOM 4527 N N . VAL A 1 562 ? 33.197 -14.804 -56.217 1.00 88.25 562 VAL A N 1
ATOM 4528 C CA . VAL A 1 562 ? 34.537 -15.346 -56.394 1.00 88.25 562 VAL A CA 1
ATOM 4529 C C . VAL A 1 562 ? 34.426 -16.810 -56.812 1.00 88.25 562 VAL A C 1
ATOM 4531 O O . VAL A 1 562 ? 34.821 -17.152 -57.927 1.00 88.25 562 VAL A O 1
ATOM 4534 N N . ASP A 1 563 ? 33.777 -17.638 -56.004 1.00 89.19 563 ASP A N 1
ATOM 4535 C CA . ASP A 1 563 ? 33.702 -19.086 -56.247 1.00 89.19 563 ASP A CA 1
ATOM 4536 C C . ASP A 1 563 ? 32.728 -19.390 -57.385 1.00 89.19 563 ASP A C 1
ATOM 4538 O O . ASP A 1 563 ? 32.901 -20.333 -58.159 1.00 89.19 563 ASP A O 1
ATOM 4542 N N . SER A 1 564 ? 31.736 -18.517 -57.588 1.00 86.88 564 SER A N 1
ATOM 4543 C CA . SER A 1 564 ? 30.871 -18.585 -58.760 1.00 86.88 564 SER A CA 1
ATOM 4544 C C . SER A 1 564 ? 31.662 -18.467 -60.069 1.00 86.88 564 SER A C 1
ATOM 4546 O O . SER A 1 564 ? 31.313 -19.149 -61.033 1.00 86.88 564 SER A O 1
ATOM 4548 N N . LEU A 1 565 ? 32.747 -17.681 -60.138 1.00 87.56 565 LEU A N 1
ATOM 4549 C CA . LEU A 1 565 ? 33.599 -17.594 -61.337 1.00 87.56 565 LEU A CA 1
ATOM 4550 C C . LEU A 1 565 ? 34.350 -18.903 -61.584 1.00 87.56 565 LEU A C 1
ATOM 4552 O O . LEU A 1 565 ? 34.402 -19.374 -62.724 1.00 87.56 565 LEU A O 1
ATOM 4556 N N . VAL A 1 566 ? 34.859 -19.518 -60.515 1.00 86.69 566 VAL A N 1
ATOM 4557 C CA . VAL A 1 566 ? 35.486 -20.845 -60.556 1.00 86.69 566 VAL A CA 1
ATOM 4558 C C . VAL A 1 566 ? 34.476 -21.879 -61.063 1.00 86.69 566 VAL A C 1
ATOM 4560 O O . VAL A 1 566 ? 34.758 -22.624 -62.004 1.00 86.69 566 VAL A O 1
ATOM 4563 N N . GLY A 1 567 ? 33.259 -21.868 -60.522 1.00 86.25 567 GLY A N 1
ATOM 4564 C CA . GLY A 1 567 ? 32.162 -22.740 -60.936 1.00 86.25 567 GLY A CA 1
ATOM 4565 C C . GLY A 1 567 ? 31.736 -22.565 -62.400 1.00 86.25 567 GLY A C 1
ATOM 4566 O O . GLY A 1 567 ? 31.551 -23.551 -63.120 1.00 86.25 567 GLY A O 1
ATOM 4567 N N . HIS A 1 568 ? 31.620 -21.325 -62.894 1.00 85.19 568 HIS A N 1
ATOM 4568 C CA . HIS A 1 568 ? 31.368 -21.048 -64.317 1.00 85.19 568 HIS A CA 1
ATOM 4569 C C . HIS A 1 568 ? 32.490 -21.596 -65.204 1.00 85.19 568 HIS A C 1
ATOM 4571 O O . HIS A 1 568 ? 32.209 -22.328 -66.151 1.00 85.19 568 HIS A O 1
ATOM 4577 N N . TYR A 1 569 ? 33.749 -21.322 -64.860 1.00 87.75 569 TYR A N 1
ATOM 4578 C CA . TYR A 1 569 ? 34.897 -21.795 -65.628 1.00 87.75 569 TYR A CA 1
ATOM 4579 C C . TYR A 1 569 ? 34.954 -23.328 -65.701 1.00 87.75 569 TYR A C 1
ATOM 4581 O O . TYR A 1 569 ? 35.124 -23.901 -66.777 1.00 87.75 569 TYR A O 1
ATOM 4589 N N . ILE A 1 570 ? 34.750 -24.014 -64.573 1.00 85.88 570 ILE A N 1
ATOM 4590 C CA . ILE A 1 570 ? 34.756 -25.481 -64.523 1.00 85.88 570 ILE A CA 1
ATOM 4591 C C . ILE A 1 570 ? 33.627 -26.070 -65.383 1.00 85.88 570 ILE A C 1
ATOM 4593 O O . ILE A 1 570 ? 33.837 -27.086 -66.049 1.00 85.88 570 ILE A O 1
ATOM 4597 N N . ARG A 1 571 ? 32.441 -25.446 -65.410 1.00 82.19 571 ARG A N 1
ATOM 4598 C CA . ARG A 1 571 ? 31.331 -25.875 -66.280 1.00 82.19 571 ARG A CA 1
ATOM 4599 C C . ARG A 1 571 ? 31.657 -25.685 -67.761 1.00 82.19 571 ARG A C 1
ATOM 4601 O O . ARG A 1 571 ? 31.431 -26.610 -68.538 1.00 82.19 571 ARG A O 1
ATOM 4608 N N . ASP A 1 572 ? 32.252 -24.555 -68.132 1.00 81.38 572 ASP A N 1
ATOM 4609 C CA . ASP A 1 572 ? 32.650 -24.265 -69.516 1.00 81.38 572 ASP A CA 1
ATOM 4610 C C . ASP A 1 572 ? 33.749 -25.209 -70.025 1.00 81.38 572 ASP A C 1
ATOM 4612 O O . ASP A 1 572 ? 33.759 -25.579 -71.201 1.00 81.38 572 ASP A O 1
ATOM 4616 N N . VAL A 1 573 ? 34.666 -25.626 -69.146 1.00 79.75 573 VAL A N 1
ATOM 4617 C CA . VAL A 1 573 ? 35.716 -26.606 -69.467 1.00 79.75 573 VAL A CA 1
ATOM 4618 C C . VAL A 1 573 ? 35.167 -28.037 -69.512 1.00 79.75 573 VAL A C 1
ATOM 4620 O O . VAL A 1 573 ? 35.659 -28.832 -70.301 1.00 79.75 573 VAL A O 1
ATOM 4623 N N . ARG A 1 574 ? 34.145 -28.378 -68.711 1.00 69.75 574 ARG A N 1
ATOM 4624 C CA . ARG A 1 574 ? 33.477 -29.699 -68.729 1.00 69.75 574 ARG A CA 1
ATOM 4625 C C . ARG A 1 574 ? 32.489 -29.892 -69.884 1.00 69.75 574 ARG A C 1
ATOM 4627 O O . ARG A 1 574 ? 32.173 -31.032 -70.210 1.00 69.75 574 ARG A O 1
ATOM 4634 N N . GLY A 1 575 ? 31.942 -28.803 -70.425 1.00 58.25 575 GLY A N 1
ATOM 4635 C CA . GLY A 1 575 ? 31.007 -28.819 -71.556 1.00 58.25 575 GLY A CA 1
ATOM 4636 C C . GLY A 1 575 ? 31.675 -28.871 -72.937 1.00 58.25 575 GLY A C 1
ATOM 4637 O O . GLY A 1 575 ? 30.971 -29.020 -73.936 1.00 58.25 575 GLY A O 1
ATOM 4638 N N . LYS A 1 576 ? 33.004 -28.736 -72.992 1.00 46.53 576 LYS A N 1
ATOM 4639 C CA . LYS A 1 576 ? 33.860 -28.991 -74.161 1.00 46.53 576 LYS A CA 1
ATOM 4640 C C . LYS A 1 576 ? 34.493 -30.368 -74.041 1.00 46.53 576 LYS A C 1
ATOM 4642 O O . LYS A 1 576 ? 34.716 -30.979 -75.108 1.00 46.53 576 LYS A O 1
#

Radius of gyration: 69.84 Å; Cα contacts (8 Å, |Δi|>4): 403; chains: 1; bounding box: 132×56×212 Å

Organism: NCBI:txid1281767

Solvent-accessible surface area (backbone atoms only — not comparable to full-atom values): 30409 Å² total; per-residue (Å²): 139,80,93,69,88,77,74,92,68,43,62,86,76,45,88,73,92,62,82,80,52,47,78,54,64,83,53,64,72,58,46,53,50,33,59,74,51,65,58,46,64,65,38,27,38,57,34,34,76,40,32,66,64,45,67,80,39,36,70,61,43,42,48,55,40,48,59,58,47,53,70,36,66,72,54,31,52,52,42,66,74,77,50,51,68,73,61,48,42,56,53,49,38,55,55,60,51,50,70,23,60,13,58,45,34,59,66,53,54,50,52,39,31,52,50,22,47,52,38,50,74,69,65,52,56,68,68,61,59,57,53,48,53,56,49,46,46,71,56,46,50,64,55,50,57,72,72,37,91,49,68,63,43,39,49,54,47,52,49,38,52,52,35,53,53,50,51,51,49,57,43,21,51,49,42,47,52,53,52,53,52,55,52,52,56,53,48,55,53,51,52,52,50,41,54,53,42,41,55,50,18,56,51,36,39,52,52,18,53,50,47,46,52,52,36,55,50,51,54,53,50,42,54,54,51,53,53,52,45,51,53,49,50,54,50,44,52,51,51,44,52,51,39,52,54,48,46,53,51,42,52,55,48,49,54,53,46,52,54,48,52,54,52,44,53,53,50,49,53,53,41,50,53,51,45,58,49,43,52,54,49,51,55,51,48,53,51,49,43,52,48,27,52,50,45,27,52,53,18,48,52,44,30,52,53,17,63,71,50,47,87,82,13,54,72,54,28,53,52,17,51,50,45,26,52,50,20,52,52,49,40,53,54,43,52,57,49,49,52,53,42,51,51,50,47,52,52,41,52,55,49,50,52,51,44,53,53,48,52,53,52,47,51,54,50,48,53,53,42,55,52,52,47,53,55,39,52,52,48,48,53,52,41,53,52,50,52,53,50,44,52,51,49,54,55,51,43,55,53,50,51,55,52,37,54,53,49,45,53,52,25,51,52,42,34,51,51,19,52,53,41,39,55,50,30,54,55,48,52,51,52,49,54,64,64,53,69,76,59,78,74,64,81,77,92,50,78,66,60,51,29,83,43,74,70,58,40,51,52,51,50,52,54,49,50,54,51,29,53,38,40,52,28,48,76,69,75,52,36,73,63,41,52,56,52,46,50,60,46,49,71,55,50,51,57,55,52,50,50,54,53,51,49,50,33,62,73,70,63,48,90,60,46,76,62,51,53,51,54,51,60,50,48,55,51,52,53,50,52,52,47,54,45,40,76,74,70,47,88,46,72,69,56,51,56,51,49,50,52,54,54,50,56,47,52,55,49,39,40,45,62,49,46,26,52,54,25,49,51,53,50,60,61,70,75,106

InterPro domains:
  IPR004089 Methyl-accepting chemotaxis protein (MCP) signalling domain [PF00015] (234-417)
  IPR004089 Methyl-accepting chemotaxis protein (MCP) signalling domain [PS50111] (179-415)
  IPR004089 Methyl-accepting chemotaxis protein (MCP) signalling domain [SM00283] (189-429)
  IPR009050 Globin-like superfamily [SSF46458] (31-172)
  IPR012292 Globin/Protoglobin [G3DSA:1.10.490.10] (17-171)
  IPR012312 Hemerythrin-like [PF01814] (452-566)
  IPR012827 Hemerythrin, metal-binding domain [TIGR02481] (444-569)
  IPR012827 Hemerythrin, metal-binding domain [cd12107] (454-563)
  IPR035938 Hemerythrin-like superfamily [G3DSA:1.20.120.50] (438-573)
  IPR035938 Hemerythrin-like superfamily [SSF47188] (438-569)
  IPR039379 Protoglobin, globin sensor domain [cd01068] (32-176)
  IPR044398 Globin-sensor domain [PF11563] (28-180)

Foldseek 3Di:
DDDDPPDPQAPLNDDQPDQDAEDAEDDPVLVVLCVVLVPDLSLLSLLLVCLVVCVVCLLVLLVLLVVVQCVDVVSVVLCVVPHDSVVVSVVSSVVSSVSNPNYDHPVNLVVLQVVLVVCVVSVPDLVVVVVSVVSSCVRVLVSLVVVDPRPNHSVSSVSSSVSSVVSSSVSSVVNVVVVVVVVVVVLVVLVVVLVVLLVVLVVLQVVLVVLLVVLVVLVVVLVVLVVVLVVLLVVLVVLLVVLVVVLVVLVVVLVVLVVLLVVLVVLLVVLVVLLVVLVVVLVVLVVLLVVLVVQLVVLVVQLVVLVVVPPVSVVSNVVSVVSNVVSVVSNVVSVVVNVVSVVSNVVSVVSNVVSVVSNVVSVVVNVVSVVSNVVSVVSSVVSVVSNVVSVVSNVVSVVSNVVSVVSNVVSVVSNVVSVVSNVVSVVSVVVSVVVLVPQDAQDDDDPLLDLQDVVLSVLLVVLSVLLSVCSVCVSVVNNQVSVVVNLVCCLPSLVVSVVVLLVLCVVLVPPCSVVLVVLSVVVNVVSVVLVVCCVVPNDDPVSSVVCSCVSVVSSSCCSNPPSSVVSVSSVVSVVD